Protein 9FSC (pdb70)

Nearest PDB structures (foldseek):
  1d7k-assembly1_A  TM=9.067E-01  e=2.544E-45  Homo sapiens
  2nva-assembly1_B  TM=9.370E-01  e=1.863E-43  Paramecium bursaria Chlorella virus 1
  2nv9-assembly1_B  TM=9.286E-01  e=7.641E-43  Paramecium bursaria Chlorella virus 1
  2nv9-assembly3_F  TM=9.371E-01  e=1.642E-42  Paramecium bursaria Chlorella virus 1
  2nv9-assembly4_H  TM=9.357E-01  e=2.956E-42  Paramecium bursaria Chlorella virus 1

Solvent-accessible surface area: 19031 Å² total; per-residue (Å²): 98,51,0,13,26,49,117,36,1,68,91,7,8,73,10,14,12,134,84,40,122,39,114,43,103,36,124,78,107,26,14,29,153,55,74,2,82,85,6,106,62,20,0,35,86,14,8,141,79,41,126,21,62,50,57,68,60,160,35,43,16,79,98,0,1,57,102,2,0,58,84,18,26,172,150,105,105,89,92,47,14,0,3,0,0,0,0,0,15,0,0,2,9,0,2,44,0,10,111,20,0,24,45,0,46,0,22,0,2,0,93,1,4,46,42,37,0,0,1,34,0,0,10,4,0,6,4,0,0,10,0,30,36,81,111,21,0,75,42,0,44,61,117,152,16,23,72,44,40,72,28,0,1,0,23,37,2,56,7,136,76,20,9,0,132,55,0,47,87,33,34,2,13,44,0,2,0,17,46,82,142,5,0,52,40,0,29,129,37,2,97,68,4,64,0,0,0,32,2,96,12,91,9,99,147,13,76,16,58,61,28,142,159,32,10,3,42,62,124,74,0,90,39,2,0,86,10,0,123,125,71,144,8,75,3,14,0,0,6,3,28,0,0,12,19,0,61,34,56,72,2,0,31,38,2,1,101,23,0,76,84,2,21,89,45,0,101,140,47,69,24,142,6,51,20,0,0,0,0,2,10,1,23,6,68,132,207,34,51,9,47,18,0,0,140,40,1,85,79,8,4,72,107,37,12,56,72,73,79,22,82,12,12,0,18,1,6,31,2,1,0,6,4,0,3,0,0,0,0,7,0,94,29,49,127,74,68,166,47,156,165,78,63,8,38,12,2,59,0,28,2,1,16,75,27,0,1,8,2,49,108,157,9,102,17,169,40,75,32,23,6,12,94,106,109,70,122,90,63,0,0,0,26,2,24,14,120,49,94,131,1,26,25,34,128,86,92,80,20,18,55,14,121,99,40,10,25,0,0,0,20,63,3,1,8,50,5,50,40,65,25,40,113,101,70,42,89,28,16,159,23,57,36,34,0,0,1,0,78,15,36,162

Foldseek 3Di:
DAQDDQVLLVLLLPALDVVVPHHHPDPAHFAAPDGSVQLLVLLQVLCVVQVAAADACNDDNVRSQLVVCVVPCPVDDSQFKEKAFAVQLLSRLLSVCCVLCVLAAEAAECLFFVDPSSLSNCLSRRHAHEAAFLVRVCVCVVVVSHPALQSYANEHQDYDLVRLQSCQVVRNAHYEHADLVSLLSCLPRRVNHAYAYEAAFPQPQALFHDSVPDHHYLVCLLVNLVSNLVSVHAHQYYEYDSYAQHLPLVRLLVVLVSRLVSCVSNVVSPHRHAEYEHEERAAQDDVRHNNNSSVSNVVSCCVRVVPPRHRYYYHYHLNSWQQRIKMKWFFADWDWDVPCVAIEIETEIAAFCQAQVVCVPPSVDQWDKAFSDDAFWHQYWYAHDDPDPVRTNDHRHTDHDDDGGTMIMTGRSGTPGNSPHDQPVNGDHDHYHRYHNYPRHD

Structure (mmCIF, N/CA/C/O backbone):
data_9FSC
#
_entry.id   9FSC
#
_cell.length_a   119.22
_cell.length_b   119.22
_cell.length_c   85.47
_cell.angle_alpha   90
_cell.angle_beta   90
_cell.angle_gamma   120
#
_symmetry.space_group_name_H-M   'P 31 2 1'
#
loop_
_entity.id
_entity.type
_entity.pdbx_description
1 polymer 'ornithine decarboxylase'
2 non-polymer 'PHOSPHATE ION'
3 water water
#
loop_
_atom_site.group_PDB
_atom_site.id
_atom_site.type_symbol
_atom_site.label_atom_id
_atom_site.label_alt_id
_atom_site.label_comp_id
_atom_site.label_asym_id
_atom_site.label_entity_id
_atom_site.label_seq_id
_atom_site.pdbx_PDB_ins_code
_atom_site.Cartn_x
_atom_site.Cartn_y
_atom_site.Cartn_z
_atom_site.occupancy
_atom_site.B_iso_or_equiv
_atom_site.auth_seq_id
_atom_site.auth_comp_id
_atom_site.auth_asym_id
_atom_site.auth_atom_id
_atom_site.pdbx_PDB_model_num
ATOM 1 N N . SER A 1 144 ? 2.538 -60.131 8.018 1 78.33 124 SER A N 1
ATOM 2 C CA . SER A 1 144 ? 2.24 -58.718 7.774 1 78.71 124 SER A CA 1
ATOM 3 C C . SER A 1 144 ? 3.477 -57.879 8.055 1 78.59 124 SER A C 1
ATOM 4 O O . SER A 1 144 ? 4.158 -58.111 9.052 1 78.64 124 SER A O 1
ATOM 7 N N . VAL A 1 145 ? 3.764 -56.9 7.187 1 78.46 125 VAL A N 1
ATOM 8 C CA . VAL A 1 145 ? 4.946 -56.061 7.349 1 78.97 125 VAL A CA 1
ATOM 9 C C . VAL A 1 145 ? 4.605 -54.55 7.287 1 78.29 125 VAL A C 1
ATOM 10 O O . VAL A 1 145 ? 3.715 -54.135 6.542 1 78.48 125 VAL A O 1
ATOM 14 N N . ALA A 1 146 ? 5.278 -53.736 8.118 1 77.47 126 ALA A N 1
ATOM 15 C CA . ALA A 1 146 ? 5.012 -52.296 8.164 1 77.27 126 ALA A CA 1
ATOM 16 C C . ALA A 1 146 ? 5.636 -51.524 7.012 1 76.98 126 ALA A C 1
ATOM 17 O O . ALA A 1 146 ? 5.161 -50.431 6.696 1 77.09 126 ALA A O 1
ATOM 19 N N . SER A 1 147 ? 6.704 -52.077 6.392 1 76.28 127 SER A N 1
ATOM 20 C CA . SER A 1 147 ? 7.384 -51.471 5.246 1 75.95 127 SER A CA 1
ATOM 21 C C . SER A 1 147 ? 8.21 -52.504 4.443 1 75.67 127 SER A C 1
ATOM 22 O O . SER A 1 147 ? 8.492 -53.602 4.926 1 75.84 127 SER A O 1
ATOM 25 N N . SER A 1 148 ? 8.563 -52.151 3.204 1 75.08 128 SER A N 1
ATOM 26 C CA . SER A 1 148 ? 9.379 -52.943 2.289 1 74.93 128 SER A CA 1
ATOM 27 C C . SER A 1 148 ? 10.498 -52.005 1.805 1 75.2 128 SER A C 1
ATOM 28 O O . SER A 1 148 ? 10.477 -51.523 0.668 1 75.35 128 SER A O 1
ATOM 31 N N . GLN A 1 149 ? 11.45 -51.708 2.708 1 74.91 129 GLN A N 1
ATOM 32 C CA . GLN A 1 149 ? 12.58 -50.808 2.478 1 74.68 129 GLN A CA 1
ATOM 33 C C . GLN A 1 149 ? 13.479 -51.213 1.302 1 74.61 129 GLN A C 1
ATOM 34 O O . GLN A 1 149 ? 14.008 -50.348 0.601 1 74.57 129 GLN A O 1
ATOM 40 N N . ASP A 1 150 ? 13.642 -52.519 1.08 1 74.39 130 ASP A N 1
ATOM 41 C CA . ASP A 1 150 ? 14.508 -53.005 0.006 1 74.5 130 ASP A CA 1
ATOM 42 C C . ASP A 1 150 ? 14.049 -52.575 -1.393 1 73.19 130 ASP A C 1
ATOM 43 O O . ASP A 1 150 ? 14.894 -52.223 -2.221 1 73.31 130 ASP A O 1
ATOM 48 N N . LEU A 1 151 ? 12.721 -52.559 -1.644 1 71.48 131 LEU A N 1
ATOM 49 C CA . LEU A 1 151 ? 12.17 -52.171 -2.952 1 70.4 131 LEU A CA 1
ATOM 50 C C . LEU A 1 151 ? 12.377 -50.703 -3.237 1 68.2 131 LEU A C 1
ATOM 51 O O . LEU A 1 151 ? 12.631 -50.331 -4.385 1 67.71 131 LEU A O 1
ATOM 56 N N . VAL A 1 152 ? 12.207 -49.868 -2.196 1 66.97 132 VAL A N 1
ATOM 57 C CA . VAL A 1 152 ? 12.373 -48.419 -2.259 1 66.15 132 VAL A CA 1
ATOM 58 C C . VAL A 1 152 ? 13.82 -48.104 -2.61 1 65.25 132 VAL A C 1
ATOM 59 O O . VAL A 1 152 ? 14.073 -47.288 -3.5 1 65.46 132 VAL A O 1
ATOM 63 N N . ASP A 1 153 ? 14.774 -48.79 -1.961 1 64.4 133 ASP A N 1
ATOM 64 C CA . ASP A 1 153 ? 16.197 -48.565 -2.259 1 64.33 133 ASP A CA 1
ATOM 65 C C . ASP A 1 153 ? 16.53 -48.896 -3.732 1 63.29 133 ASP A C 1
ATOM 66 O O . ASP A 1 153 ? 17.1 -48.052 -4.433 1 62.96 133 ASP A O 1
ATOM 71 N N . LEU A 1 154 ? 16.057 -50.055 -4.233 1 62.29 134 LEU A N 1
ATOM 72 C CA . LEU A 1 154 ? 16.263 -50.41 -5.635 1 61.82 134 LEU A CA 1
ATOM 73 C C . LEU A 1 154 ? 15.611 -49.441 -6.597 1 61.46 134 LEU A C 1
ATOM 74 O O . LEU A 1 154 ? 16.193 -49.159 -7.644 1 61.82 134 LEU A O 1
ATOM 79 N N . PHE A 1 155 ? 14.407 -48.93 -6.258 1 60.71 135 PHE A N 1
ATOM 80 C CA . PHE A 1 155 ? 13.679 -47.986 -7.113 1 60.52 135 PHE A CA 1
ATOM 81 C C . PHE A 1 155 ? 14.453 -46.691 -7.315 1 61.22 135 PHE A C 1
ATOM 82 O O . PHE A 1 155 ? 14.568 -46.208 -8.443 1 61.08 135 PHE A O 1
ATOM 90 N N . PHE A 1 156 ? 14.938 -46.099 -6.216 1 62.13 136 PHE A N 1
ATOM 91 C CA . PHE A 1 156 ? 15.67 -44.837 -6.306 1 63.51 136 PHE A CA 1
ATOM 92 C C . PHE A 1 156 ? 17.085 -44.997 -6.899 1 63.75 136 PHE A C 1
ATOM 93 O O . PHE A 1 156 ? 17.601 -44.051 -7.494 1 64 136 PHE A O 1
ATOM 101 N N . LEU A 1 157 ? 17.665 -46.2 -6.818 1 63.56 137 LEU A N 1
ATOM 102 C CA . LEU A 1 157 ? 18.979 -46.468 -7.408 1 64.1 137 LEU A CA 1
ATOM 103 C C . LEU A 1 157 ? 18.938 -46.554 -8.932 1 64.76 137 LEU A C 1
ATOM 104 O O . LEU A 1 157 ? 19.887 -46.143 -9.591 1 65.16 137 LEU A O 1
ATOM 109 N N . GLU A 1 158 ? 17.857 -47.11 -9.483 1 64.72 138 GLU A N 1
ATOM 110 C CA . GLU A 1 158 ? 17.692 -47.339 -10.914 1 65.33 138 GLU A CA 1
ATOM 111 C C . GLU A 1 158 ? 17.878 -46.091 -11.792 1 66.02 138 GLU A C 1
ATOM 112 O O . GLU A 1 158 ? 17.24 -45.074 -11.562 1 66.65 138 GLU A O 1
ATOM 118 N N . GLY A 1 159 ? 18.762 -46.173 -12.783 1 65.85 139 GLY A N 1
ATOM 119 C CA . GLY A 1 159 ? 19.044 -45.048 -13.675 1 65.94 139 GLY A CA 1
ATOM 120 C C . GLY A 1 159 ? 19.93 -43.957 -13.082 1 65.56 139 GLY A C 1
ATOM 121 O O . GLY A 1 159 ? 20.083 -42.888 -13.682 1 65.15 139 GLY A O 1
ATOM 122 N N . SER A 1 160 ? 20.509 -44.197 -11.893 1 65.54 140 SER A N 1
ATOM 123 C CA . SER A 1 160 ? 21.349 -43.191 -11.241 1 66.81 140 SER A CA 1
ATOM 124 C C . SER A 1 160 ? 22.844 -43.342 -11.582 1 68.43 140 SER A C 1
ATOM 125 O O . SER A 1 160 ? 23.276 -44.399 -12.058 1 68.42 140 SER A O 1
ATOM 128 N N . GLN A 1 161 ? 23.648 -42.3 -11.296 1 69.1 141 GLN A N 1
ATOM 129 C CA . GLN A 1 161 ? 25.079 -42.361 -11.538 1 69.57 141 GLN A CA 1
ATOM 130 C C . GLN A 1 161 ? 25.746 -43.484 -10.744 1 69.42 141 GLN A C 1
ATOM 131 O O . GLN A 1 161 ? 26.649 -44.131 -11.282 1 69.82 141 GLN A O 1
ATOM 137 N N . ALA A 1 162 ? 25.214 -43.822 -9.55 1 68.45 142 ALA A N 1
ATOM 138 C CA . ALA A 1 162 ? 25.746 -44.929 -8.763 1 68.73 142 ALA A CA 1
ATOM 139 C C . ALA A 1 162 ? 25.738 -46.268 -9.532 1 68.86 142 ALA A C 1
ATOM 140 O O . ALA A 1 162 ? 26.524 -47.151 -9.214 1 68.93 142 ALA A O 1
ATOM 142 N N . VAL A 1 163 ? 24.842 -46.418 -10.531 1 68.65 143 VAL A N 1
ATOM 143 C CA . VAL A 1 163 ? 24.785 -47.608 -11.388 1 68.47 143 VAL A CA 1
ATOM 144 C C . VAL A 1 163 ? 25.007 -47.239 -12.883 1 68.82 143 VAL A C 1
ATOM 145 O O . VAL A 1 163 ? 24.519 -47.926 -13.776 1 68.73 143 VAL A O 1
ATOM 149 N N . ASP A 1 164 ? 25.759 -46.155 -13.134 1 68.98 144 ASP A N 1
ATOM 150 C CA . ASP A 1 164 ? 26.126 -45.658 -14.453 1 69.81 144 ASP A CA 1
ATOM 151 C C . ASP A 1 164 ? 24.898 -45.409 -15.357 1 70.31 144 ASP A C 1
ATOM 152 O O . ASP A 1 164 ? 24.919 -45.735 -16.546 1 70.56 144 ASP A O 1
ATOM 157 N N . GLY A 1 165 ? 23.855 -44.812 -14.775 1 70.13 145 GLY A N 1
ATOM 158 C CA . GLY A 1 165 ? 22.592 -44.502 -15.441 1 70.1 145 GLY A CA 1
ATOM 159 C C . GLY A 1 165 ? 21.912 -45.715 -16.048 1 70.19 145 GLY A C 1
ATOM 160 O O . GLY A 1 165 ? 21.185 -45.598 -17.041 1 70.34 145 GLY A O 1
ATOM 161 N N . LEU A 1 166 ? 22.176 -46.902 -15.47 1 69.75 146 LEU A N 1
ATOM 162 C CA . LEU A 1 166 ? 21.674 -48.162 -15.973 1 69.7 146 LEU A CA 1
ATOM 163 C C . LEU A 1 166 ? 20.339 -48.5 -15.388 1 69.48 146 LEU A C 1
ATOM 164 O O . LEU A 1 166 ? 20.172 -48.451 -14.167 1 69.76 146 LEU A O 1
ATOM 169 N N . CYS A 1 167 ? 19.401 -48.908 -16.253 1 68.64 147 CYS A N 1
ATOM 170 C CA . CYS A 1 167 ? 18.079 -49.362 -15.83 1 67.95 147 CYS A CA 1
ATOM 171 C C . CYS A 1 167 ? 18.136 -50.873 -15.603 1 67.29 147 CYS A C 1
ATOM 172 O O . CYS A 1 167 ? 19.035 -51.547 -16.128 1 68.44 147 CYS A O 1
ATOM 175 N N . PHE A 1 168 ? 17.219 -51.415 -14.799 1 65.34 148 PHE A N 1
ATOM 176 C CA . PHE A 1 168 ? 17.24 -52.849 -14.477 1 63.9 148 PHE A CA 1
ATOM 177 C C . PHE A 1 168 ? 16.324 -53.703 -15.344 1 61.74 148 PHE A C 1
ATOM 178 O O . PHE A 1 168 ? 15.981 -54.822 -14.952 1 62.14 148 PHE A O 1
ATOM 186 N N . SER A 1 169 ? 16 -53.214 -16.54 1 59.71 149 SER A N 1
ATOM 187 C CA . SER A 1 169 ? 15.143 -53.879 -17.513 1 59.64 149 SER A CA 1
ATOM 188 C C . SER A 1 169 ? 15.286 -53.118 -18.862 1 59.05 149 SER A C 1
ATOM 189 O O . SER A 1 169 ? 15.829 -52.009 -18.872 1 59.13 149 SER A O 1
ATOM 192 N N . PRO A 1 170 ? 14.743 -53.636 -19.991 1 58.42 150 PRO A N 1
ATOM 193 C CA . PRO A 1 170 ? 14.821 -52.871 -21.259 1 58.22 150 PRO A CA 1
ATOM 194 C C . PRO A 1 170 ? 14.003 -51.577 -21.318 1 58.78 150 PRO A C 1
ATOM 195 O O . PRO A 1 170 ? 13.852 -51.019 -22.414 1 59.71 150 PRO A O 1
ATOM 199 N N . TYR A 1 171 ? 13.468 -51.091 -20.165 1 57.53 151 TYR A N 1
ATOM 200 C CA . TYR A 1 171 ? 12.627 -49.889 -20.119 1 56.22 151 TYR A CA 1
ATOM 201 C C . TYR A 1 171 ? 13.254 -48.734 -19.367 1 56.59 151 TYR A C 1
ATOM 202 O O . TYR A 1 171 ? 13.78 -48.926 -18.269 1 56.67 151 TYR A O 1
ATOM 211 N N . PRO A 1 172 ? 13.177 -47.514 -19.931 1 56.43 152 PRO A N 1
ATOM 212 C CA . PRO A 1 172 ? 13.667 -46.34 -19.187 1 57.3 152 PRO A CA 1
ATOM 213 C C . PRO A 1 172 ? 12.804 -46.088 -17.952 1 58.86 152 PRO A C 1
ATOM 214 O O . PRO A 1 172 ? 11.616 -46.417 -17.946 1 60.39 152 PRO A O 1
ATOM 218 N N . ILE A 1 173 ? 13.36 -45.447 -16.927 1 58.44 153 ILE A N 1
ATOM 219 C CA . ILE A 1 173 ? 12.613 -45.11 -15.721 1 58.6 153 ILE A CA 1
ATOM 220 C C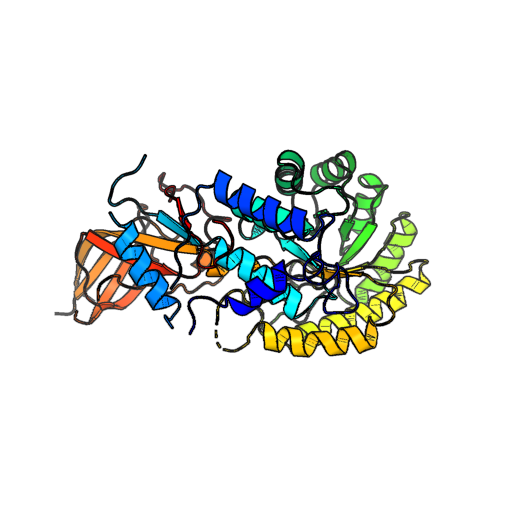 . ILE A 1 173 ? 11.411 -44.219 -16.07 1 58.95 153 ILE A C 1
ATOM 221 O O . ILE A 1 173 ? 11.458 -43.515 -17.089 1 60.18 153 ILE A O 1
ATOM 226 N N . TYR A 1 174 ? 10.327 -44.286 -15.282 1 57.8 154 TYR A N 1
ATOM 227 C CA . TYR A 1 174 ? 9.162 -43.441 -15.565 1 57.32 154 TYR A CA 1
ATOM 228 C C . TYR A 1 174 ? 9.52 -41.988 -15.259 1 60.2 154 TYR A C 1
ATOM 229 O O . TYR A 1 174 ? 10.133 -41.729 -14.22 1 60.58 154 TYR A O 1
ATOM 238 N N . GLY A 1 175 ? 9.113 -41.065 -16.139 1 62.03 155 GLY A N 1
ATOM 239 C CA . GLY A 1 175 ? 9.289 -39.627 -15.958 1 64.38 155 GLY A CA 1
ATOM 240 C C . GLY A 1 175 ? 10.4 -38.949 -16.737 1 67.48 155 GLY A C 1
ATOM 241 O O . GLY A 1 175 ? 11.401 -39.581 -17.071 1 68.22 155 GLY A O 1
ATOM 242 N N . TRP A 1 176 ? 10.257 -37.635 -16.997 1 68.97 156 TRP A N 1
ATOM 243 C CA . TRP A 1 176 ? 11.275 -36.843 -17.692 1 70.84 156 TRP A CA 1
ATOM 244 C C . TRP A 1 176 ? 12.507 -36.537 -16.815 1 70.94 156 TRP A C 1
ATOM 245 O O . TRP A 1 176 ? 13.55 -36.147 -17.337 1 71.39 156 TRP A O 1
ATOM 256 N N . ARG A 1 177 ? 12.376 -36.659 -15.494 1 70.32 157 ARG A N 1
ATOM 257 C CA . ARG A 1 177 ? 13.459 -36.361 -14.578 1 70.29 157 ARG A CA 1
ATOM 258 C C . ARG A 1 177 ? 14.52 -37.451 -14.562 1 71.1 157 ARG A C 1
ATOM 259 O O . ARG A 1 177 ? 14.196 -38.637 -14.696 1 71.76 157 ARG A O 1
ATOM 267 N N . THR A 1 178 ? 15.784 -37.062 -14.324 1 70.58 158 THR A N 1
ATOM 268 C CA . THR A 1 178 ? 16.846 -38.053 -14.159 1 70.34 158 THR A CA 1
ATOM 269 C C . THR A 1 178 ? 16.654 -38.664 -12.756 1 70.05 158 THR A C 1
ATOM 270 O O . THR A 1 178 ? 15.933 -38.093 -11.928 1 69.66 158 THR A O 1
ATOM 274 N N . ALA A 1 179 ? 17.335 -39.783 -12.465 1 70.01 159 ALA A N 1
ATOM 275 C CA . ALA A 1 179 ? 17.205 -40.424 -11.165 1 70.74 159 ALA A CA 1
ATOM 276 C C . ALA A 1 179 ? 17.56 -39.501 -10.006 1 71.76 159 ALA A C 1
ATOM 277 O O . ALA A 1 179 ? 16.937 -39.605 -8.945 1 72.51 159 ALA A O 1
ATOM 279 N N . GLU A 1 180 ? 18.524 -38.578 -10.216 1 71.37 160 GLU A N 1
ATOM 280 C CA . GLU A 1 180 ?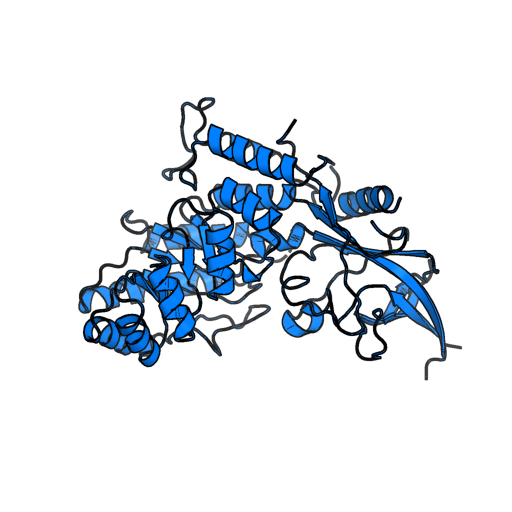 18.954 -37.62 -9.195 1 71.25 160 GLU A CA 1
ATOM 281 C C . GLU A 1 180 ? 17.886 -36.543 -9.006 1 70.62 160 GLU A C 1
ATOM 282 O O . GLU A 1 180 ? 17.536 -36.21 -7.875 1 70.31 160 GLU A O 1
ATOM 288 N N . GLU A 1 181 ? 17.358 -36.023 -10.12 1 70.47 161 GLU A N 1
ATOM 289 C CA . GLU A 1 181 ? 16.309 -35.007 -10.123 1 71.21 161 GLU A CA 1
ATOM 290 C C . GLU A 1 181 ? 15.009 -35.522 -9.477 1 71.6 161 GLU A C 1
ATOM 291 O O . GLU A 1 181 ? 14.291 -34.751 -8.845 1 71.63 161 GLU A O 1
ATOM 297 N N . ARG A 1 182 ? 14.704 -36.812 -9.679 1 71.42 162 ARG A N 1
ATOM 298 C CA . ARG A 1 182 ? 13.5 -37.469 -9.179 1 71.97 162 ARG A CA 1
ATOM 299 C C . ARG A 1 182 ? 13.58 -37.662 -7.669 1 72.18 162 ARG A C 1
ATOM 300 O O . ARG A 1 182 ? 12.595 -37.433 -6.967 1 71.93 162 ARG A O 1
ATOM 308 N N . ARG A 1 183 ? 14.744 -38.077 -7.171 1 72.28 163 ARG A N 1
ATOM 309 C CA . ARG A 1 183 ? 14.918 -38.265 -5.731 1 72.7 163 ARG A CA 1
ATOM 310 C C . ARG A 1 183 ? 14.847 -36.927 -5.005 1 72.12 163 ARG A C 1
ATOM 311 O O . ARG A 1 183 ? 14.336 -36.865 -3.885 1 72.53 163 ARG A O 1
ATOM 319 N N . ALA A 1 184 ? 15.356 -35.855 -5.636 1 70.91 164 ALA A N 1
ATOM 320 C CA . ALA A 1 184 ? 15.344 -34.533 -5.023 1 70.38 164 ALA A CA 1
ATOM 321 C C . ALA A 1 184 ? 13.933 -33.967 -4.994 1 69.33 164 ALA A C 1
ATOM 322 O O . ALA A 1 184 ? 13.518 -33.467 -3.953 1 69.11 164 ALA A O 1
ATOM 324 N N . ALA A 1 185 ? 13.18 -34.1 -6.116 1 68.46 165 ALA A N 1
ATOM 325 C CA . ALA A 1 185 ? 11.794 -33.636 -6.25 1 67.72 165 ALA A CA 1
ATOM 326 C C . ALA A 1 185 ? 10.869 -34.298 -5.232 1 67.7 165 ALA A C 1
ATOM 327 O O . ALA A 1 185 ? 9.955 -33.65 -4.744 1 67.68 165 ALA A O 1
ATOM 329 N N . VAL A 1 186 ? 11.135 -35.553 -4.87 1 67.91 166 VAL A N 1
ATOM 330 C CA . VAL A 1 186 ? 10.35 -36.271 -3.874 1 69.16 166 VAL A CA 1
ATOM 331 C C . VAL A 1 186 ? 10.649 -35.712 -2.49 1 70.88 166 VAL A C 1
ATOM 332 O O . VAL A 1 186 ? 9.731 -35.426 -1.725 1 70.91 166 VAL A O 1
ATOM 336 N N . CYS A 1 187 ? 11.934 -35.511 -2.186 1 72.17 167 CYS A N 1
ATOM 337 C CA . CYS A 1 187 ? 12.358 -34.949 -0.907 1 73.38 167 CYS A CA 1
ATOM 338 C C . CYS A 1 187 ? 11.851 -33.524 -0.699 1 72.26 167 CYS A C 1
ATOM 339 O O . CYS A 1 187 ? 11.547 -33.146 0.426 1 71.93 167 CYS A O 1
ATOM 342 N N . GLU A 1 188 ? 11.726 -32.756 -1.783 1 71.88 168 GLU A N 1
ATOM 343 C CA . GLU A 1 188 ? 11.217 -31.399 -1.742 1 72.79 168 GLU A CA 1
ATOM 344 C C . GLU A 1 188 ? 9.746 -31.416 -1.312 1 73.47 168 GLU A C 1
ATOM 345 O O . GLU A 1 188 ? 9.352 -30.611 -0.458 1 73.86 168 GLU A O 1
ATOM 351 N N . VAL A 1 189 ? 8.941 -32.358 -1.871 1 73.02 169 VAL A N 1
ATOM 352 C CA . VAL A 1 189 ? 7.524 -32.505 -1.516 1 72.8 169 VAL A CA 1
ATOM 353 C C . VAL A 1 189 ? 7.419 -32.863 -0.027 1 72.47 169 VAL A C 1
ATOM 354 O O . VAL A 1 189 ? 6.623 -32.265 0.697 1 72.35 169 VAL A O 1
ATOM 358 N N . PHE A 1 190 ? 8.278 -33.781 0.437 1 72.12 170 PHE A N 1
ATOM 359 C CA . PHE A 1 190 ? 8.337 -34.206 1.838 1 72.75 170 PHE A CA 1
ATOM 360 C C . PHE A 1 190 ? 8.621 -33.022 2.788 1 73.76 170 PHE A C 1
ATOM 361 O O . PHE A 1 190 ? 8.162 -33.018 3.933 1 74.21 170 PHE A O 1
ATOM 369 N N . LYS A 1 191 ? 9.4 -32.037 2.309 1 73.56 171 LYS A N 1
ATOM 370 C CA . LYS A 1 191 ? 9.775 -30.843 3.058 1 73.82 171 LYS A CA 1
ATOM 371 C C . LYS A 1 191 ? 8.577 -29.889 3.125 1 72.63 171 LYS A C 1
ATOM 372 O O . LYS A 1 191 ? 8.218 -29.422 4.211 1 72.7 171 LYS A O 1
ATOM 378 N N . THR A 1 192 ? 7.934 -29.657 1.974 1 71.2 172 THR A N 1
ATOM 379 C CA . THR A 1 192 ? 6.765 -28.793 1.842 1 70.46 172 THR A CA 1
ATOM 380 C C . THR A 1 192 ? 5.64 -29.189 2.813 1 69.77 172 THR A C 1
ATOM 381 O O . THR A 1 192 ? 5.007 -28.327 3.419 1 70.21 172 THR A O 1
ATOM 385 N N . TYR A 1 193 ? 5.416 -30.487 2.969 1 68.53 173 TYR A N 1
ATOM 386 C CA . TYR A 1 193 ? 4.369 -31.003 3.833 1 68.37 173 TYR A CA 1
ATOM 387 C C . TYR A 1 193 ? 4.872 -31.444 5.192 1 70.19 173 TYR A C 1
ATOM 388 O O . TYR A 1 193 ? 4.17 -32.183 5.872 1 70.4 173 TYR A O 1
ATOM 397 N N . ASN A 1 194 ? 6.077 -31.017 5.603 1 71.84 174 ASN A N 1
ATOM 398 C CA . ASN A 1 194 ? 6.698 -31.361 6.893 1 74.04 174 ASN A CA 1
ATOM 399 C C . ASN A 1 194 ? 6.498 -32.83 7.285 1 75.28 174 ASN A C 1
ATOM 400 O O . ASN A 1 194 ? 5.844 -33.124 8.29 1 75.87 174 ASN A O 1
ATOM 405 N N . VAL A 1 195 ? 6.974 -33.742 6.433 1 75.41 175 VAL A N 1
ATOM 406 C CA . VAL A 1 195 ? 6.797 -35.167 6.664 1 76.1 175 VAL A CA 1
ATOM 407 C C . VAL A 1 195 ? 7.833 -35.68 7.639 1 76.93 175 VAL A C 1
ATOM 408 O O . VAL A 1 195 ? 9.027 -35.632 7.343 1 77.39 175 VAL A O 1
ATOM 412 N N . VAL A 1 196 ? 7.395 -36.163 8.803 1 77.11 176 VAL A N 1
ATOM 413 C CA . VAL A 1 196 ? 8.329 -36.719 9.785 1 77.69 176 VAL A CA 1
ATOM 414 C C . VAL A 1 196 ? 8.518 -38.198 9.493 1 77.71 176 VAL A C 1
ATOM 415 O O . VAL A 1 196 ? 7.543 -38.948 9.441 1 77.81 176 VAL A O 1
ATOM 419 N N . THR A 1 197 ? 9.778 -38.6 9.252 1 77.32 177 THR A N 1
ATOM 420 C CA . THR A 1 197 ? 10.127 -39.984 8.968 1 77.23 177 THR A CA 1
ATOM 421 C C . THR A 1 197 ? 9.961 -40.823 10.223 1 77.13 177 THR A C 1
ATOM 422 O O . THR A 1 197 ? 10.554 -40.535 11.254 1 77.3 177 THR A O 1
ATOM 426 N N . ARG A 1 198 ? 9.095 -41.82 10.152 1 76.73 178 ARG A N 1
ATOM 427 C CA . ARG A 1 198 ? 8.835 -42.708 11.265 1 76.75 178 ARG A CA 1
ATOM 428 C C . ARG A 1 198 ? 8.977 -44.125 10.745 1 76.92 178 ARG A C 1
ATOM 429 O O . ARG A 1 198 ? 8.129 -44.582 9.981 1 77.26 178 ARG A O 1
ATOM 437 N N . LEU A 1 199 ? 10.068 -44.803 11.106 1 76.51 179 LEU A N 1
ATOM 438 C CA . LEU A 1 199 ? 10.316 -46.161 10.632 1 76.86 179 LEU A CA 1
ATOM 439 C C . LEU A 1 199 ? 9.913 -47.198 11.688 1 76.97 179 LEU A C 1
ATOM 440 O O . LEU A 1 199 ? 9.874 -46.881 12.877 1 77.3 179 LEU A O 1
ATOM 445 N N . PRO A 1 200 ? 9.633 -48.45 11.277 1 76.42 180 PRO A N 1
ATOM 446 C CA . PRO A 1 200 ? 9.269 -49.488 12.26 1 76.44 180 PRO A CA 1
ATOM 447 C C . PRO A 1 200 ? 10.432 -49.901 13.171 1 76.95 180 PRO A C 1
ATOM 448 O O . PRO A 1 200 ? 10.412 -50.975 13.788 1 77.09 180 PRO A O 1
ATOM 452 N N . ILE A 1 229 ? 10.428 -57.638 12.907 1 77.41 209 ILE A N 1
ATOM 453 C CA . ILE A 1 229 ? 9.794 -56.582 12.107 1 77.9 209 ILE A CA 1
ATOM 454 C C . ILE A 1 229 ? 8.278 -56.444 12.393 1 77.9 209 ILE A C 1
ATOM 455 O O . ILE A 1 229 ? 7.514 -57.421 12.349 1 78.52 209 ILE A O 1
ATOM 460 N N . GLU A 1 230 ? 7.867 -55.204 12.677 1 76.84 210 GLU A N 1
ATOM 461 C CA . GLU A 1 230 ? 6.508 -54.788 13.018 1 76.23 210 GLU A CA 1
ATOM 462 C C . GLU A 1 230 ? 5.463 -55.06 11.946 1 75.45 210 GLU A C 1
ATOM 463 O O . GLU A 1 230 ? 5.703 -54.793 10.77 1 75.65 210 GLU A O 1
ATOM 469 N N . THR A 1 231 ? 4.282 -55.535 12.356 1 74.45 211 THR A N 1
ATOM 470 C CA . THR A 1 231 ? 3.177 -55.709 11.417 1 74.07 211 THR A CA 1
ATOM 471 C C . THR A 1 231 ? 2.622 -54.304 11.076 1 73.49 211 THR A C 1
ATOM 472 O O . THR A 1 231 ? 2.972 -53.32 11.749 1 73.76 211 THR A O 1
ATOM 476 N N . ARG A 1 232 ? 1.779 -54.198 10.032 1 72.52 212 ARG A N 1
ATOM 477 C CA . ARG A 1 232 ? 1.205 -52.894 9.679 1 71.86 212 ARG A CA 1
ATOM 478 C C . ARG A 1 232 ? 0.263 -52.414 10.806 1 71.32 212 ARG A C 1
ATOM 479 O O . ARG A 1 232 ? 0.337 -51.254 11.193 1 71.1 212 ARG A O 1
ATOM 487 N N . GLU A 1 233 ? -0.556 -53.324 11.383 1 70.97 213 GLU A N 1
ATOM 488 C CA . GLU A 1 233 ? -1.456 -52.971 12.489 1 71.06 213 GLU A CA 1
ATOM 489 C C . GLU A 1 233 ? -0.667 -52.416 13.687 1 71.11 213 GLU A C 1
ATOM 490 O O . GLU A 1 233 ? -1.042 -51.388 14.235 1 71.21 213 GLU A O 1
ATOM 496 N N . GLN A 1 234 ? 0.45 -53.067 14.049 1 70.86 214 GLN A N 1
ATOM 497 C CA . GLN A 1 234 ? 1.31 -52.656 15.164 1 70.64 214 GLN A CA 1
ATOM 498 C C . GLN A 1 234 ? 1.955 -51.321 14.92 1 69.09 214 GLN A C 1
ATOM 499 O O . GLN A 1 234 ? 2.074 -50.526 15.846 1 69.45 214 GLN A O 1
ATOM 505 N N . TYR A 1 235 ? 2.355 -51.061 13.676 1 67.5 215 TYR A N 1
ATOM 506 C CA . TYR A 1 235 ? 2.929 -49.778 13.286 1 66.55 215 TYR A CA 1
ATOM 507 C C . TYR A 1 235 ? 1.875 -48.67 13.462 1 66.31 215 TYR A C 1
ATOM 508 O O . TYR A 1 235 ? 2.193 -47.579 13.943 1 67.07 215 TYR A O 1
ATOM 517 N N . TRP A 1 236 ? 0.626 -48.953 13.082 1 65.02 216 TRP A N 1
ATOM 518 C CA . TRP A 1 236 ? -0.446 -47.982 13.204 1 64.24 216 TRP A CA 1
ATOM 519 C C . TRP A 1 236 ? -0.829 -47.753 14.673 1 66.02 216 TRP A C 1
ATOM 520 O O . TRP A 1 236 ? -0.944 -46.606 15.083 1 66.6 216 TRP A O 1
ATOM 531 N N . ARG A 1 237 ? -0.996 -48.818 15.469 1 66.73 217 ARG A N 1
ATOM 532 C CA . ARG A 1 237 ? -1.366 -48.687 16.878 1 68.1 217 ARG A CA 1
ATOM 533 C C . ARG A 1 237 ? -0.355 -47.86 17.669 1 70.8 217 ARG A C 1
ATOM 534 O O . ARG A 1 237 ? -0.731 -47.091 18.549 1 71.51 217 ARG A O 1
ATOM 542 N N . ARG A 1 238 ? 0.924 -48.013 17.341 1 72.06 218 ARG A N 1
ATOM 543 C CA . ARG A 1 238 ? 2.018 -47.328 17.996 1 73.48 218 ARG A CA 1
ATOM 544 C C . ARG A 1 238 ? 2.05 -45.859 17.586 1 74.94 218 ARG A C 1
ATOM 545 O O . ARG A 1 238 ? 2.213 -44.988 18.443 1 75.67 218 ARG A O 1
ATOM 553 N N . LEU A 1 239 ? 1.884 -45.57 16.291 1 75.05 219 LEU A N 1
ATOM 554 C CA . LEU A 1 239 ? 1.894 -44.18 15.816 1 75.33 219 LEU A CA 1
ATOM 555 C C . LEU A 1 239 ? 0.651 -43.409 16.288 1 75.57 219 LEU A C 1
ATOM 556 O O . LEU A 1 239 ? 0.719 -42.194 16.474 1 75.51 219 LEU A O 1
ATOM 561 N N . SER A 1 240 ? -0.483 -44.113 16.474 1 75.53 220 SER A N 1
ATOM 562 C CA . SER A 1 240 ? -1.727 -43.5 16.921 1 76.02 220 SER A CA 1
ATOM 563 C C . SER A 1 240 ? -1.58 -43.027 18.357 1 77.4 220 SER A C 1
ATOM 564 O O . SER A 1 240 ? -1.916 -41.884 18.65 1 77.37 220 SER A O 1
ATOM 567 N N . ASN A 1 241 ? -1.009 -43.868 19.238 1 78.41 221 ASN A N 1
ATOM 568 C CA . ASN A 1 241 ? -0.771 -43.491 20.636 1 79.7 221 ASN A CA 1
ATOM 569 C C . ASN A 1 241 ? 0.142 -42.258 20.745 1 80.28 221 ASN A C 1
ATOM 570 O O . ASN A 1 241 ? -0.036 -41.417 21.623 1 80.52 221 ASN A O 1
ATOM 575 N N . LEU A 1 242 ? 1.087 -42.137 19.827 1 80.23 222 LEU A N 1
ATOM 576 C CA . LEU A 1 242 ? 2.009 -41.026 19.785 1 80.66 222 LEU A CA 1
ATOM 577 C C . LEU A 1 242 ? 1.306 -39.739 19.326 1 81.36 222 LEU A C 1
ATOM 578 O O . LEU A 1 242 ? 1.526 -38.667 19.891 1 81.6 222 LEU A O 1
ATOM 583 N N . TYR A 1 243 ? 0.442 -39.849 18.312 1 81.61 223 TYR A N 1
ATOM 584 C CA . TYR A 1 243 ? -0.238 -38.692 17.739 1 81.91 223 TYR A CA 1
ATOM 585 C C . TYR A 1 243 ? -1.48 -38.212 18.491 1 83.2 223 TYR A C 1
ATOM 586 O O . TYR A 1 243 ? -1.944 -37.105 18.207 1 83.26 223 TYR A O 1
ATOM 595 N N . THR A 1 244 ? -2.007 -39.005 19.447 1 83.99 224 THR A N 1
ATOM 596 C CA . THR A 1 244 ? -3.171 -38.567 20.216 1 85.34 224 THR A CA 1
ATOM 597 C C . THR A 1 244 ? -2.854 -37.326 21.069 1 87.19 224 THR A C 1
ATOM 598 O O . THR A 1 244 ? -3.757 -36.521 21.328 1 87.79 224 THR A O 1
ATOM 602 N N . GLN A 1 245 ? -1.576 -37.139 21.469 1 87.84 225 GLN A N 1
ATOM 603 C CA . GLN A 1 245 ? -1.167 -35.962 22.236 1 88.77 225 GLN A CA 1
ATOM 604 C C . GLN A 1 245 ? 0.098 -35.345 21.646 1 89.58 225 GLN A C 1
ATOM 605 O O . GLN A 1 245 ? 0.033 -34.65 20.63 1 89.97 225 GLN A O 1
ATOM 611 N N . ALA A 1 272 ? -4.199 -26.003 14.466 1 86.49 252 ALA A N 1
ATOM 612 C CA . ALA A 1 272 ? -5.381 -25.326 15.004 1 87 252 ALA A CA 1
ATOM 613 C C . ALA A 1 272 ? -6.505 -26.35 15.171 1 86.8 252 ALA A C 1
ATOM 614 O O . ALA A 1 272 ? -7.386 -26.452 14.312 1 87.12 252 ALA A O 1
ATOM 616 N N . TYR A 1 273 ? -6.466 -27.119 16.27 1 85.81 253 TYR A N 1
ATOM 617 C CA . TYR A 1 273 ? -7.44 -28.182 16.493 1 85.04 253 TYR A CA 1
ATOM 618 C C . TYR A 1 273 ? -7.652 -28.501 17.972 1 83.37 253 TYR A C 1
ATOM 619 O O . TYR A 1 273 ? -6.828 -28.143 18.808 1 83.48 253 TYR A O 1
ATOM 628 N N . GLU A 1 274 ? -8.728 -29.23 18.284 1 81.72 254 GLU A N 1
ATOM 629 C CA . GLU A 1 274 ? -9.023 -29.69 19.636 1 80.86 254 GLU A CA 1
ATOM 630 C C . GLU A 1 274 ? -8.347 -31.036 19.877 1 79.49 254 GLU A C 1
ATOM 631 O O . GLU A 1 274 ? -8.221 -31.838 18.958 1 79.65 254 GLU A O 1
ATOM 637 N N . PRO A 1 275 ? -7.936 -31.322 21.12 1 78.04 255 PRO A N 1
ATOM 638 C CA . PRO A 1 275 ? -7.283 -32.611 21.405 1 76.79 255 PRO A CA 1
ATOM 639 C C . PRO A 1 275 ? -8.08 -33.851 21.007 1 75.3 255 PRO A C 1
ATOM 640 O O . PRO A 1 275 ? -7.484 -34.851 20.598 1 75.64 255 PRO A O 1
ATOM 644 N N . GLU A 1 276 ? -9.414 -33.792 21.126 1 73.48 256 GLU A N 1
ATOM 645 C CA . GLU A 1 276 ? -10.294 -34.923 20.801 1 72.33 256 GLU A CA 1
ATOM 646 C C . GLU A 1 276 ? -10.813 -34.912 19.367 1 70.63 256 GLU A C 1
ATOM 647 O O . GLU A 1 276 ? -11.643 -35.748 19.035 1 70.6 256 GLU A O 1
ATOM 653 N N . ASP A 1 277 ? -10.38 -33.968 18.535 1 69.36 257 ASP A N 1
ATOM 654 C CA . ASP A 1 277 ? -10.834 -33.883 17.153 1 69.3 257 ASP A CA 1
ATOM 655 C C . ASP A 1 277 ? -10.442 -35.132 16.35 1 69.04 257 ASP A C 1
ATOM 656 O O . ASP A 1 277 ? -9.39 -35.723 16.626 1 69.81 257 ASP A O 1
ATOM 661 N N . PRO A 1 278 ? -11.23 -35.537 15.326 1 67.31 258 PRO A N 1
ATOM 662 C CA . PRO A 1 278 ? -10.792 -36.667 14.487 1 65.56 258 PRO A CA 1
ATOM 663 C C . PRO A 1 278 ? -9.611 -36.25 13.593 1 63.4 258 PRO A C 1
ATOM 664 O O . PRO A 1 278 ? -9.406 -35.054 13.366 1 62.99 258 PRO A O 1
ATOM 668 N N . PHE A 1 279 ? -8.845 -37.219 13.075 1 62.11 259 PHE A N 1
ATOM 669 C CA . PHE A 1 279 ? -7.702 -36.89 12.212 1 61.53 259 PHE A CA 1
ATOM 670 C C . PHE A 1 279 ? -7.229 -38.07 11.362 1 60.32 259 PHE A C 1
ATOM 671 O O . PHE A 1 279 ? -7.581 -39.212 11.619 1 60.45 259 PHE A O 1
ATOM 679 N N . TYR A 1 280 ? -6.432 -37.779 10.351 1 59.16 260 TYR A N 1
ATOM 680 C CA . TYR A 1 280 ? -5.857 -38.779 9.475 1 58.56 260 TYR A CA 1
ATOM 681 C C . TYR A 1 280 ? -4.334 -38.783 9.615 1 58.98 260 TYR A C 1
ATOM 682 O O . TYR A 1 280 ? -3.708 -37.722 9.522 1 58.8 260 TYR A O 1
ATOM 691 N N . ILE A 1 281 ? -3.73 -39.965 9.789 1 59.05 261 ILE A N 1
ATOM 692 C CA . ILE A 1 281 ? -2.267 -40.062 9.754 1 59.16 261 ILE A CA 1
ATOM 693 C C . ILE A 1 281 ? -1.973 -40.476 8.322 1 59.27 261 ILE A C 1
ATOM 694 O O . ILE A 1 281 ? -2.431 -41.536 7.909 1 59.45 261 ILE A O 1
ATOM 699 N N . ILE A 1 282 ? -1.338 -39.611 7.531 1 59.16 262 ILE A N 1
ATOM 700 C CA . ILE A 1 282 ? -1.057 -39.932 6.127 1 59.47 262 ILE A CA 1
ATOM 701 C C . ILE A 1 282 ? 0.385 -40.34 5.932 1 59.53 262 ILE A C 1
ATOM 702 O O . ILE A 1 282 ? 1.3 -39.507 6.044 1 59.63 262 ILE A O 1
ATOM 707 N N . ASP A 1 283 ? 0.587 -41.622 5.641 1 59 263 ASP A N 1
ATOM 708 C CA . ASP A 1 283 ? 1.902 -42.185 5.361 1 58.84 263 ASP A CA 1
ATOM 709 C C . ASP A 1 283 ? 2.249 -42.006 3.887 1 59.42 263 ASP A C 1
ATOM 710 O O . ASP A 1 283 ? 1.935 -42.883 3.086 1 59.97 263 ASP A O 1
ATOM 715 N N . LEU A 1 284 ? 2.902 -40.889 3.531 1 59.44 264 LEU A N 1
ATOM 716 C CA . LEU A 1 284 ? 3.362 -40.634 2.163 1 60.44 264 LEU A CA 1
ATOM 717 C C . LEU A 1 284 ? 4.492 -41.601 1.71 1 61.06 264 LEU A C 1
ATOM 718 O O . LEU A 1 284 ? 4.835 -41.629 0.526 1 60.85 264 LEU A O 1
ATOM 723 N N . GLY A 1 285 ? 5.08 -42.334 2.659 1 61.22 265 GLY A N 1
ATOM 724 C CA . GLY A 1 285 ? 6.092 -43.337 2.383 1 61.72 265 GLY A CA 1
ATOM 725 C C . GLY A 1 285 ? 5.457 -44.538 1.715 1 61.67 265 GLY A C 1
ATOM 726 O O . GLY A 1 285 ? 6.047 -45.125 0.804 1 62.39 265 GLY A O 1
ATOM 727 N N . ARG A 1 286 ? 4.226 -44.889 2.127 1 60.46 266 ARG A N 1
ATOM 728 C CA . ARG A 1 286 ? 3.487 -45.992 1.519 1 59.67 266 ARG A CA 1
ATOM 729 C C . ARG A 1 286 ? 3.132 -45.667 0.061 1 59.05 266 ARG A C 1
ATOM 730 O O . ARG A 1 286 ? 3.124 -46.571 -0.769 1 59.63 266 ARG A O 1
ATOM 738 N N . VAL A 1 287 ? 2.939 -44.373 -0.283 1 57.72 267 VAL A N 1
ATOM 739 C CA . VAL A 1 287 ? 2.673 -43.99 -1.668 1 56.75 267 VAL A CA 1
ATOM 740 C C . VAL A 1 287 ? 3.914 -44.319 -2.511 1 56.28 267 VAL A C 1
ATOM 741 O O . VAL A 1 287 ? 3.823 -45.16 -3.403 1 55.65 267 VAL A O 1
ATOM 745 N N . VAL A 1 288 ? 5.093 -43.774 -2.103 1 56.13 268 VAL A N 1
ATOM 746 C CA . VAL A 1 288 ? 6.417 -43.985 -2.698 1 55.63 268 VAL A CA 1
ATOM 747 C C . VAL A 1 288 ? 6.689 -45.48 -2.866 1 54.65 268 VAL A C 1
ATOM 748 O O . VAL A 1 288 ? 6.991 -45.925 -3.97 1 54.65 268 VAL A O 1
ATOM 752 N N . GLU A 1 289 ? 6.484 -46.257 -1.803 1 53.74 269 GLU A N 1
ATOM 753 C CA . GLU A 1 289 ? 6.643 -47.694 -1.822 1 53.75 269 GLU A CA 1
ATOM 754 C C . GLU A 1 289 ? 5.739 -48.382 -2.858 1 55.4 269 GLU A C 1
ATOM 755 O O . GLU A 1 289 ? 6.185 -49.345 -3.484 1 56.84 269 GLU A O 1
ATOM 761 N N . GLN A 1 290 ? 4.486 -47.942 -3.02 1 55.11 270 GLN A N 1
ATOM 762 C CA . GLN A 1 290 ? 3.594 -48.549 -4.015 1 55.63 270 GLN A CA 1
ATOM 763 C C . GLN A 1 290 ? 4.123 -48.274 -5.426 1 55.85 270 GLN A C 1
ATOM 764 O O . GLN A 1 290 ? 3.989 -49.133 -6.286 1 56.05 270 GLN A O 1
ATOM 770 N N . MET A 1 291 ? 4.744 -47.104 -5.655 1 55.71 271 MET A N 1
ATOM 771 C CA . MET A 1 291 ? 5.336 -46.769 -6.948 1 56.78 271 MET A CA 1
ATOM 772 C C . MET A 1 291 ? 6.571 -47.657 -7.202 1 57.92 271 MET A C 1
ATOM 773 O O . MET A 1 291 ? 6.749 -48.167 -8.305 1 57.93 271 MET A O 1
ATOM 778 N N . ALA A 1 292 ? 7.373 -47.901 -6.15 1 58.34 272 ALA A N 1
ATOM 779 C CA . ALA A 1 292 ? 8.54 -48.785 -6.205 1 58.73 272 ALA A CA 1
ATOM 780 C C . ALA A 1 292 ? 8.062 -50.2 -6.516 1 58.93 272 ALA A C 1
ATOM 781 O O . ALA A 1 292 ? 8.624 -50.847 -7.39 1 59.19 272 ALA A O 1
ATOM 783 N N . ARG A 1 293 ? 6.978 -50.647 -5.872 1 58.58 273 ARG A N 1
ATOM 784 C CA . ARG A 1 293 ? 6.405 -51.975 -6.104 1 58.84 273 ARG A CA 1
ATOM 785 C C . ARG A 1 293 ? 5.866 -52.105 -7.532 1 58.28 273 ARG A C 1
ATOM 786 O O . ARG A 1 293 ? 6.053 -53.147 -8.164 1 58.35 273 ARG A O 1
ATOM 794 N N . TRP A 1 294 ? 5.239 -51.042 -8.051 1 57.5 274 TRP A N 1
ATOM 795 C CA . TRP A 1 294 ? 4.754 -51.058 -9.427 1 57.69 274 TRP A CA 1
ATOM 796 C C . TRP A 1 294 ? 5.932 -51.201 -10.425 1 58.21 274 TRP A C 1
ATOM 797 O O . TRP A 1 294 ? 5.846 -52.013 -11.334 1 58.08 274 TRP A O 1
ATOM 808 N N . ARG A 1 295 ? 6.996 -50.387 -10.278 1 58.37 275 ARG A N 1
ATOM 809 C CA . ARG A 1 295 ? 8.155 -50.428 -11.169 1 58.42 275 ARG A CA 1
ATOM 810 C C . ARG A 1 295 ? 8.806 -51.823 -11.212 1 58.27 275 ARG A C 1
ATOM 811 O O . ARG A 1 295 ? 9.044 -52.35 -12.296 1 58.05 275 ARG A O 1
ATOM 819 N N . HIS A 1 296 ? 8.987 -52.448 -10.046 1 58.36 276 HIS A N 1
ATOM 820 C CA . HIS A 1 296 ? 9.567 -53.785 -9.892 1 59.24 276 HIS A CA 1
ATOM 821 C C . HIS A 1 296 ? 8.769 -54.869 -10.586 1 60.05 276 HIS A C 1
ATOM 822 O O . HIS A 1 296 ? 9.338 -55.837 -11.082 1 60.37 276 HIS A O 1
ATOM 829 N N . GLU A 1 297 ? 7.444 -54.732 -10.599 1 60.32 277 GLU A N 1
ATOM 830 C CA . GLU A 1 297 ? 6.562 -55.726 -11.201 1 60.13 277 GLU A CA 1
ATOM 831 C C . GLU A 1 297 ? 6.257 -55.492 -12.662 1 59.81 277 GLU A C 1
ATOM 832 O O . GLU A 1 297 ? 6.177 -56.459 -13.411 1 60.18 277 GLU A O 1
ATOM 838 N N . LEU A 1 298 ? 5.999 -54.243 -13.06 1 59.06 278 LEU A N 1
ATOM 839 C CA . LEU A 1 298 ? 5.615 -53.935 -14.433 1 59.2 278 LEU A CA 1
ATOM 840 C C . LEU A 1 298 ? 6.348 -52.712 -14.979 1 59.62 278 LEU A C 1
ATOM 841 O O . LEU A 1 298 ? 5.744 -51.64 -15.123 1 60.37 278 LEU A O 1
ATOM 846 N N . PRO A 1 299 ? 7.649 -52.847 -15.332 1 58.93 279 PRO A N 1
ATOM 847 C CA . PRO A 1 299 ? 8.374 -51.687 -15.891 1 57.75 279 PRO A CA 1
ATOM 848 C C . PRO A 1 299 ? 7.956 -51.325 -17.315 1 56.62 279 PRO A C 1
ATOM 849 O O . PRO A 1 299 ? 8.151 -50.199 -17.758 1 56.69 279 PRO A O 1
ATOM 853 N N . MET A 1 300 ? 7.339 -52.264 -18.019 1 56.23 280 MET A N 1
ATOM 854 C CA . MET A 1 300 ? 6.783 -52.018 -19.343 1 56.36 280 MET A CA 1
ATOM 855 C C . MET A 1 300 ? 5.511 -51.141 -19.272 1 56.81 280 MET A C 1
ATOM 856 O O . MET A 1 300 ? 5.148 -50.546 -20.279 1 57.07 280 MET A O 1
ATOM 861 N N . VAL A 1 301 ? 4.853 -51.045 -18.088 1 56.79 281 VAL A N 1
ATOM 862 C CA . VAL A 1 301 ? 3.607 -50.285 -17.892 1 57.18 281 VAL A CA 1
ATOM 863 C C . VAL A 1 301 ? 3.833 -49.016 -17.062 1 56.59 281 VAL A C 1
ATOM 864 O O . VAL A 1 301 ? 4.146 -49.132 -15.875 1 57.2 281 VAL A O 1
ATOM 868 N N . ARG A 1 302 ? 3.637 -47.825 -17.647 1 55.2 282 ARG A N 1
ATOM 869 C CA . ARG A 1 302 ? 3.783 -46.581 -16.885 1 55.4 282 ARG A CA 1
ATOM 870 C C . ARG A 1 302 ? 2.449 -46.2 -16.203 1 56.34 282 ARG A C 1
ATOM 871 O O . ARG A 1 302 ? 1.408 -46.106 -16.87 1 56.28 282 ARG A O 1
ATOM 879 N N . PRO A 1 303 ? 2.465 -45.957 -14.887 1 56.82 283 PRO A N 1
ATOM 880 C CA . PRO A 1 303 ? 1.204 -45.665 -14.201 1 57.17 283 PRO A CA 1
ATOM 881 C C . PRO A 1 303 ? 0.767 -44.211 -14.262 1 56.69 283 PRO A C 1
ATOM 882 O O . PRO A 1 303 ? 1.551 -43.288 -13.995 1 56.9 283 PRO A O 1
ATOM 886 N N . TYR A 1 304 ? -0.492 -44.02 -14.636 1 55.43 284 TYR A N 1
ATOM 887 C CA . TYR A 1 304 ? -1.091 -42.701 -14.689 1 55.78 284 TYR A CA 1
ATOM 888 C C . TYR A 1 304 ? -2.113 -42.651 -13.539 1 54.36 284 TYR A C 1
ATOM 889 O O . TYR A 1 304 ? -3.185 -43.246 -13.652 1 54.71 284 TYR A O 1
ATOM 898 N N . PHE A 1 305 ? -1.757 -41.999 -12.421 1 52.61 285 PHE A N 1
ATOM 899 C CA . PHE A 1 305 ? -2.596 -41.894 -11.226 1 51.72 285 PHE A CA 1
ATOM 900 C C . PHE A 1 305 ? -4.002 -41.43 -11.522 1 51.03 285 PHE A C 1
ATOM 901 O O . PHE A 1 305 ? -4.162 -40.399 -12.168 1 50.75 285 PHE A O 1
ATOM 909 N N . ALA A 1 306 ? -5.02 -42.176 -11.041 1 50.11 286 ALA A N 1
ATOM 910 C CA . ALA A 1 306 ? -6.414 -41.733 -11.184 1 49.62 286 ALA A CA 1
ATOM 911 C C . ALA A 1 306 ? -6.711 -40.737 -10.035 1 48.03 286 ALA A C 1
ATOM 912 O O . ALA A 1 306 ? -6.877 -41.136 -8.883 1 46.98 286 ALA A O 1
ATOM 914 N N . VAL A 1 307 ? -6.68 -39.444 -10.35 1 48.03 287 VAL A N 1
ATOM 915 C CA . VAL A 1 307 ? -6.917 -38.346 -9.4 1 49.17 287 VAL A CA 1
ATOM 916 C C . VAL A 1 307 ? -8.198 -38.559 -8.546 1 49.23 287 VAL A C 1
ATOM 917 O O . VAL A 1 307 ? -8.121 -38.414 -7.334 1 49.46 287 VAL A O 1
ATOM 921 N N . LYS A 1 308 ? -9.321 -39.004 -9.166 1 48.71 288 LYS A N 1
ATOM 922 C CA . LYS A 1 308 ? -10.603 -39.295 -8.515 1 49.36 288 LYS A CA 1
ATOM 923 C C . LYS A 1 308 ? -10.502 -40.053 -7.175 1 50.47 288 LYS A C 1
ATOM 924 O O . LYS A 1 308 ? -11.343 -39.841 -6.311 1 51.81 288 LYS A O 1
ATOM 930 N N . SER A 1 309 ? -9.536 -40.945 -7.004 1 49.98 289 SER A N 1
ATOM 931 C CA . SER A 1 309 ? -9.425 -41.766 -5.799 1 50.29 289 SER A CA 1
ATOM 932 C C . SER A 1 309 ? -9.013 -41.008 -4.544 1 51.61 289 SER A C 1
ATOM 933 O O . SER A 1 309 ? -9.361 -41.418 -3.432 1 52.33 289 SER A O 1
ATOM 936 N N . ASN A 1 310 ? -8.239 -39.936 -4.714 1 51.42 290 ASN A N 1
ATOM 937 C CA . ASN A 1 310 ? -7.78 -39.108 -3.612 1 52.06 290 ASN A CA 1
ATOM 938 C C . ASN A 1 310 ? -7.033 -37.948 -4.194 1 53.57 290 ASN A C 1
ATOM 939 O O . ASN A 1 310 ? -5.844 -38.069 -4.473 1 54.25 290 ASN A O 1
ATOM 944 N N . PRO A 1 311 ? -7.707 -36.804 -4.399 1 54.13 291 PRO A N 1
ATOM 945 C CA . PRO A 1 311 ? -7.017 -35.646 -4.988 1 54.48 291 PRO A CA 1
ATOM 946 C C . PRO A 1 311 ? -6.229 -34.771 -4 1 55.39 291 PRO A C 1
ATOM 947 O O . PRO A 1 311 ? -6.027 -33.591 -4.283 1 55.96 291 PRO A O 1
ATOM 951 N N . GLN A 1 312 ? -5.782 -35.321 -2.859 1 55.73 292 GLN A N 1
ATOM 952 C CA . GLN A 1 312 ? -4.984 -34.593 -1.863 1 57.16 292 GLN A CA 1
ATOM 953 C C . GLN A 1 312 ? -3.72 -34.006 -2.52 1 58.51 292 GLN A C 1
ATOM 954 O O . GLN A 1 312 ? -2.988 -34.75 -3.172 1 59.29 292 GLN A O 1
ATOM 960 N N . PRO A 1 313 ? -3.451 -32.687 -2.4 1 58.73 293 PRO A N 1
ATOM 961 C CA . PRO A 1 313 ? -2.293 -32.1 -3.123 1 58.58 293 PRO A CA 1
ATOM 962 C C . PRO A 1 313 ? -0.913 -32.727 -2.87 1 58.42 293 PRO A C 1
ATOM 963 O O . PRO A 1 313 ? -0.111 -32.766 -3.806 1 58.68 293 PRO A O 1
ATOM 967 N N . ALA A 1 314 ? -0.64 -33.255 -1.669 1 57.81 294 ALA A N 1
ATOM 968 C CA . ALA A 1 314 ? 0.648 -33.897 -1.412 1 57.6 294 ALA A CA 1
ATOM 969 C C . ALA A 1 314 ? 0.762 -35.221 -2.18 1 58.17 294 ALA A C 1
ATOM 970 O O . ALA A 1 314 ? 1.855 -35.563 -2.673 1 58.5 294 ALA A O 1
ATOM 972 N N . VAL A 1 315 ? -0.373 -35.961 -2.295 1 57.21 295 VAL A N 1
ATOM 973 C CA . VAL A 1 315 ? -0.419 -37.221 -3.029 1 56.55 295 VAL A CA 1
ATOM 974 C C . VAL A 1 315 ? -0.164 -36.941 -4.519 1 56.4 295 VAL A C 1
ATOM 975 O O . VAL A 1 315 ? 0.665 -37.612 -5.132 1 56.62 295 VAL A O 1
ATOM 979 N N . LEU A 1 316 ? -0.817 -35.918 -5.078 1 56.13 296 LEU A N 1
ATOM 980 C CA . LEU A 1 316 ? -0.586 -35.546 -6.475 1 57.11 296 LEU A CA 1
ATOM 981 C C . LEU A 1 316 ? 0.89 -35.108 -6.726 1 58.86 296 LEU A C 1
ATOM 982 O O . LEU A 1 316 ? 1.472 -35.467 -7.747 1 58.59 296 LEU A O 1
ATOM 987 N N . GLU A 1 317 ? 1.489 -34.343 -5.78 1 60.01 297 GLU A N 1
ATOM 988 C CA . GLU A 1 317 ? 2.866 -33.842 -5.871 1 61.16 297 GLU A CA 1
ATOM 989 C C . GLU A 1 317 ? 3.926 -34.955 -5.819 1 61.7 297 GLU A C 1
ATOM 990 O O . GLU A 1 317 ? 4.79 -35.003 -6.703 1 62.15 297 GLU A O 1
ATOM 996 N N . VAL A 1 318 ? 3.83 -35.879 -4.827 1 61.04 298 VAL A N 1
ATOM 997 C CA . VAL A 1 318 ? 4.71 -37.036 -4.7 1 60.94 298 VAL A CA 1
ATOM 998 C C . VAL A 1 318 ? 4.656 -37.877 -5.99 1 61.1 298 VAL A C 1
ATOM 999 O O . VAL A 1 318 ? 5.707 -38.202 -6.554 1 61.81 298 VAL A O 1
ATOM 1003 N N . LEU A 1 319 ? 3.439 -38.211 -6.467 1 59.79 299 LEU A N 1
ATOM 1004 C CA . LEU A 1 319 ? 3.306 -39.032 -7.662 1 59.31 299 LEU A CA 1
ATOM 1005 C C . LEU A 1 319 ? 3.827 -38.337 -8.911 1 59.34 299 LEU A C 1
ATOM 1006 O O . LEU A 1 319 ? 4.361 -39.002 -9.787 1 59.35 299 LEU A O 1
ATOM 1011 N N . SER A 1 320 ? 3.721 -37.008 -8.984 1 59.53 300 SER A N 1
ATOM 1012 C CA . SER A 1 320 ? 4.258 -36.256 -10.113 1 60.53 300 SER A CA 1
ATOM 1013 C C . SER A 1 320 ? 5.802 -36.382 -10.105 1 61.46 300 SER A C 1
ATOM 1014 O O . SER A 1 320 ? 6.41 -36.747 -11.119 1 61.51 300 SER A O 1
ATOM 1017 N N . ALA A 1 321 ? 6.412 -36.163 -8.93 1 61.65 301 ALA A N 1
ATOM 1018 C CA . ALA A 1 321 ? 7.855 -36.257 -8.74 1 62.5 301 ALA A CA 1
ATOM 1019 C C . ALA A 1 321 ? 8.393 -37.676 -8.979 1 63.08 301 ALA A C 1
ATOM 1020 O O . ALA A 1 321 ? 9.563 -37.812 -9.339 1 63.63 301 ALA A O 1
ATOM 1022 N N . LEU A 1 322 ? 7.558 -38.737 -8.776 1 62.18 302 LEU A N 1
ATOM 1023 C CA . LEU A 1 322 ? 8.013 -40.12 -8.993 1 61.8 302 LEU A CA 1
ATOM 1024 C C . LEU A 1 322 ? 7.969 -40.589 -10.463 1 61.6 302 LEU A C 1
ATOM 1025 O O . LEU A 1 322 ? 8.429 -41.69 -10.758 1 61.71 302 LEU A O 1
ATOM 1030 N N . GLY A 1 323 ? 7.422 -39.779 -11.36 1 61.18 303 GLY A N 1
ATOM 1031 C CA . GLY A 1 323 ? 7.366 -40.128 -12.774 1 61.5 303 GLY A CA 1
ATOM 1032 C C . GLY A 1 323 ? 6.021 -40.602 -13.288 1 61.73 303 GLY A C 1
ATOM 1033 O O . GLY A 1 323 ? 5.898 -40.97 -14.462 1 61.8 303 GLY A O 1
ATOM 1034 N N . ALA A 1 324 ? 4.994 -40.588 -12.424 1 61.23 304 ALA A N 1
ATOM 1035 C CA . ALA A 1 324 ? 3.665 -41.018 -12.82 1 60.65 304 ALA A CA 1
ATOM 1036 C C . ALA A 1 324 ? 2.973 -40.009 -13.711 1 59.71 304 ALA A C 1
ATOM 1037 O O . ALA A 1 324 ? 3.239 -38.816 -13.638 1 59.48 304 ALA A O 1
ATOM 1039 N N . GLY A 1 325 ? 2.091 -40.504 -14.562 1 59.51 305 GLY A N 1
ATOM 1040 C CA . GLY A 1 325 ? 1.233 -39.638 -15.36 1 59.63 305 GLY A CA 1
ATOM 1041 C C . GLY A 1 325 ? -0.06 -39.34 -14.587 1 58.97 305 GLY A C 1
ATOM 1042 O O . GLY A 1 325 ? -0.216 -39.765 -13.427 1 58.01 305 GLY A O 1
ATOM 1043 N N . PHE A 1 326 ? -1.014 -38.622 -15.21 1 58.78 306 PHE A N 1
ATOM 1044 C CA . PHE A 1 326 ? -2.276 -38.316 -14.52 1 59.14 306 PHE A CA 1
ATOM 1045 C C . PHE A 1 326 ? -3.507 -38.683 -15.335 1 59.62 306 PHE A C 1
ATOM 1046 O O . PHE A 1 326 ? -3.567 -38.399 -16.53 1 59.74 306 PHE A O 1
ATOM 1054 N N . ASP A 1 327 ? -4.455 -39.375 -14.696 1 59.79 307 ASP A N 1
ATOM 1055 C CA . ASP A 1 327 ? -5.742 -39.781 -15.275 1 60.85 307 ASP A CA 1
ATOM 1056 C C . ASP A 1 327 ? -6.814 -38.815 -14.691 1 60.74 307 ASP A C 1
ATOM 1057 O O . ASP A 1 327 ? -7.134 -38.895 -13.498 1 60.64 307 ASP A O 1
ATOM 1062 N N . CYS A 1 328 ? -7.344 -37.914 -15.539 1 60.32 308 CYS A N 1
ATOM 1063 C CA . CYS A 1 328 ? -8.325 -36.899 -15.167 1 60.43 308 CYS A CA 1
ATOM 1064 C C . CYS A 1 328 ? -9.696 -37.206 -15.782 1 61.18 308 CYS A C 1
ATOM 1065 O O . CYS A 1 328 ? -9.757 -37.658 -16.914 1 61.52 308 CYS A O 1
ATOM 1068 N N . ALA A 1 329 ? -10.802 -36.948 -15.059 1 61.25 309 ALA A N 1
ATOM 1069 C CA . ALA A 1 329 ? -12.15 -37.218 -15.58 1 61.27 309 ALA A CA 1
ATOM 1070 C C . ALA A 1 329 ? -13.033 -35.99 -15.804 1 61.27 309 ALA A C 1
ATOM 1071 O O . ALA A 1 329 ? -14.14 -36.112 -16.331 1 61.5 309 ALA A O 1
ATOM 1073 N N . SER A 1 330 ? -12.562 -34.819 -15.402 1 60.95 310 SER A N 1
ATOM 1074 C CA . SER A 1 330 ? -13.308 -33.575 -15.529 1 60.94 310 SER A CA 1
ATOM 1075 C C . SER A 1 330 ? -12.369 -32.405 -15.825 1 61.67 310 SER A C 1
ATOM 1076 O O . SER A 1 330 ? -11.159 -32.527 -15.62 1 62.31 310 SER A O 1
ATOM 1079 N N . LYS A 1 331 ? -12.917 -31.255 -16.267 1 61.54 311 LYS A N 1
ATOM 1080 C CA . LYS A 1 331 ? -12.099 -30.067 -16.473 1 62.08 311 LYS A CA 1
ATOM 1081 C C . LYS A 1 331 ? -11.516 -29.584 -15.129 1 62.76 311 LYS A C 1
ATOM 1082 O O . LYS A 1 331 ? -10.42 -29.041 -15.101 1 62.81 311 LYS A O 1
ATOM 1088 N N . GLU A 1 332 ? -12.207 -29.861 -14.01 1 63.28 312 GLU A N 1
ATOM 1089 C CA . GLU A 1 332 ? -11.721 -29.541 -12.678 1 63.79 312 GLU A CA 1
ATOM 1090 C C . GLU A 1 332 ? -10.479 -30.374 -12.378 1 62.97 312 GLU A C 1
ATOM 1091 O O . GLU A 1 332 ? -9.518 -29.844 -11.836 1 62.88 312 GLU A O 1
ATOM 1097 N N . GLU A 1 333 ? -10.488 -31.664 -12.732 1 62.76 313 GLU A N 1
ATOM 1098 C CA . GLU A 1 333 ? -9.325 -32.525 -12.49 1 63.03 313 GLU A CA 1
ATOM 1099 C C . GLU A 1 333 ? -8.152 -32.133 -13.374 1 63.7 313 GLU A C 1
ATOM 1100 O O . GLU A 1 333 ? -7.042 -31.972 -12.86 1 63.23 313 GLU A O 1
ATOM 1106 N N . ILE A 1 334 ? -8.416 -31.856 -14.672 1 64.39 314 ILE A N 1
ATOM 1107 C CA . ILE A 1 334 ? -7.4 -31.356 -15.617 1 65.5 314 ILE A CA 1
ATOM 1108 C C . ILE A 1 334 ? -6.763 -30.062 -15.069 1 66.83 314 ILE A C 1
ATOM 1109 O O . ILE A 1 334 ? -5.549 -29.915 -15.114 1 67.05 314 ILE A O 1
ATOM 1114 N N . HIS A 1 335 ? -7.58 -29.162 -14.498 1 67.8 315 HIS A N 1
ATOM 1115 C CA . HIS A 1 335 ? -7.099 -27.899 -13.941 1 68.95 315 HIS A CA 1
ATOM 1116 C C . HIS A 1 335 ? -6.285 -28.036 -12.682 1 68.88 315 HIS A C 1
ATOM 1117 O O . HIS A 1 335 ? -5.375 -27.235 -12.491 1 69.28 315 HIS A O 1
ATOM 1124 N N . MET A 1 336 ? -6.598 -29.007 -11.816 1 68.52 316 MET A N 1
ATOM 1125 C CA . MET A 1 336 ? -5.816 -29.14 -10.591 1 69.06 316 MET A CA 1
ATOM 1126 C C . MET A 1 336 ? -4.427 -29.769 -10.877 1 68.74 316 MET A C 1
ATOM 1127 O O . MET A 1 336 ? -3.52 -29.587 -10.068 1 68.95 316 MET A O 1
ATOM 1132 N N . VAL A 1 337 ? -4.231 -30.427 -12.048 1 68.01 317 VAL A N 1
ATOM 1133 C CA . VAL A 1 337 ? -2.924 -30.984 -12.423 1 67.97 317 VAL A CA 1
ATOM 1134 C C . VAL A 1 337 ? -2.087 -29.879 -13.109 1 67.8 317 VAL A C 1
ATOM 1135 O O . VAL A 1 337 ? -0.95 -29.623 -12.708 1 67.58 317 VAL A O 1
ATOM 1139 N N . LEU A 1 338 ? -2.684 -29.2 -14.108 1 67.65 318 LEU A N 1
ATOM 1140 C CA . LEU A 1 338 ? -2.059 -28.109 -14.851 1 68.19 318 LEU A CA 1
ATOM 1141 C C . LEU A 1 338 ? -1.761 -26.869 -13.997 1 69.73 318 LEU A C 1
ATOM 1142 O O . LEU A 1 338 ? -0.681 -26.291 -14.098 1 70.39 318 LEU A O 1
ATOM 1147 N N . GLY A 1 339 ? -2.699 -26.483 -13.151 1 70.15 319 GLY A N 1
ATOM 1148 C CA . GLY A 1 339 ? -2.539 -25.321 -12.29 1 71.12 319 GLY A CA 1
ATOM 1149 C C . GLY A 1 339 ? -1.507 -25.492 -11.191 1 72.06 319 GLY A C 1
ATOM 1150 O O . GLY A 1 339 ? -1.05 -24.499 -10.628 1 72.87 319 GLY A O 1
ATOM 1151 N N . ARG A 1 340 ? -1.155 -26.734 -10.845 1 71.93 320 ARG A N 1
ATOM 1152 C CA . ARG A 1 340 ? -0.126 -26.976 -9.827 1 72.63 320 ARG A CA 1
ATOM 1153 C C . ARG A 1 340 ? 1.222 -27.386 -10.426 1 73.39 320 ARG A C 1
ATOM 1154 O O . ARG A 1 340 ? 2.133 -27.721 -9.657 1 73.45 320 ARG A O 1
ATOM 1162 N N . GLN A 1 341 ? 1.355 -27.348 -11.785 1 73.68 321 GLN A N 1
ATOM 1163 C CA . GLN A 1 341 ? 2.549 -27.723 -12.55 1 74.2 321 GLN A CA 1
ATOM 1164 C C . GLN A 1 341 ? 3.037 -29.102 -12.171 1 73.9 321 GLN A C 1
ATOM 1165 O O . GLN A 1 341 ? 4.162 -29.267 -11.688 1 73.78 321 GLN A O 1
ATOM 1171 N N . LEU A 1 342 ? 2.16 -30.095 -12.338 1 73.53 322 LEU A N 1
ATOM 1172 C CA . LEU A 1 342 ? 2.511 -31.469 -12.008 1 73.57 322 LEU A CA 1
ATOM 1173 C C . LEU A 1 342 ? 2.932 -32.302 -13.224 1 73.29 322 LEU A C 1
ATOM 1174 O O . LEU A 1 342 ? 3.446 -33.403 -13.053 1 72.85 322 LEU A O 1
ATOM 1179 N N . VAL A 1 343 ? 2.714 -31.797 -14.439 1 73.59 323 VAL A N 1
ATOM 1180 C CA . VAL A 1 343 ? 3.125 -32.494 -15.649 1 74.72 323 VAL A CA 1
ATOM 1181 C C . VAL A 1 343 ? 3.994 -31.55 -16.502 1 76.51 323 VAL A C 1
ATOM 1182 O O . VAL A 1 343 ? 3.734 -30.337 -16.55 1 77.49 323 VAL A O 1
ATOM 1186 N N . ALA A 1 344 ? 5.043 -32.088 -17.143 1 76.43 324 ALA A N 1
ATOM 1187 C CA . ALA A 1 344 ? 5.902 -31.258 -17.994 1 76.82 324 ALA A CA 1
ATOM 1188 C C . ALA A 1 344 ? 5.213 -30.914 -19.321 1 76.96 324 ALA A C 1
ATOM 1189 O O . ALA A 1 344 ? 5.534 -29.896 -19.928 1 76.99 324 ALA A O 1
ATOM 1191 N N . SER A 1 345 ? 4.256 -31.759 -19.758 1 76.9 325 SER A N 1
ATOM 1192 C CA . SER A 1 345 ? 3.5 -31.612 -20.999 1 76.85 325 SER A CA 1
ATOM 1193 C C . SER A 1 345 ? 2.061 -32.116 -20.794 1 76.6 325 SER A C 1
ATOM 1194 O O . SER A 1 345 ? 1.853 -33.076 -20.042 1 76.43 325 SER A O 1
ATOM 1197 N N . PRO A 1 346 ? 1.067 -31.545 -21.517 1 76.32 326 PRO A N 1
ATOM 1198 C CA . PRO A 1 346 ? -0.313 -32.063 -21.416 1 76.02 326 PRO A CA 1
ATOM 1199 C C . PRO A 1 346 ? -0.503 -33.466 -22.003 1 75.4 326 PRO A C 1
ATOM 1200 O O . PRO A 1 346 ? -1.578 -34.052 -21.844 1 75.75 326 PRO A O 1
ATOM 1204 N N . ASP A 1 347 ? 0.538 -34.013 -22.671 1 74.35 327 ASP A N 1
ATOM 1205 C CA . ASP A 1 347 ? 0.548 -35.382 -23.19 1 73.82 327 ASP A CA 1
ATOM 1206 C C . ASP A 1 347 ? 0.596 -36.398 -22.012 1 72.04 327 ASP A C 1
ATOM 1207 O O . ASP A 1 347 ? 0.25 -37.568 -22.207 1 72.51 327 ASP A O 1
ATOM 1212 N N . ASP A 1 348 ? 1.049 -35.964 -20.811 1 69.99 328 ASP A N 1
ATOM 1213 C CA . ASP A 1 348 ? 1.102 -36.785 -19.599 1 68.92 328 ASP A CA 1
ATOM 1214 C C . ASP A 1 348 ? -0.258 -36.839 -18.834 1 68.2 328 ASP A C 1
ATOM 1215 O O . ASP A 1 348 ? -0.333 -37.385 -17.728 1 68.54 328 ASP A O 1
ATOM 1220 N N . ILE A 1 349 ? -1.329 -36.293 -19.433 1 66.71 329 ILE A N 1
ATOM 1221 C CA . ILE A 1 349 ? -2.669 -36.371 -18.88 1 65.73 329 ILE A CA 1
ATOM 1222 C C . ILE A 1 349 ? -3.49 -37.197 -19.849 1 64.62 329 ILE A C 1
ATOM 1223 O O . ILE A 1 349 ? -3.531 -36.877 -21.04 1 65.13 329 ILE A O 1
ATOM 1228 N N . ILE A 1 350 ? -4.175 -38.217 -19.346 1 63.13 330 ILE A N 1
ATOM 1229 C CA . ILE A 1 350 ? -5.17 -38.912 -20.14 1 62.51 330 ILE A CA 1
ATOM 1230 C C . ILE A 1 350 ? -6.551 -38.475 -19.568 1 62.27 330 ILE A C 1
ATOM 1231 O O . ILE A 1 350 ? -6.746 -38.487 -18.352 1 62.51 330 ILE A O 1
ATOM 1236 N N . PHE A 1 351 ? -7.467 -38.03 -20.443 1 61.27 331 PHE A N 1
ATOM 1237 C CA . PHE A 1 351 ? -8.819 -37.612 -20.095 1 60.66 331 PHE A CA 1
ATOM 1238 C C . PHE A 1 351 ? -9.669 -38.885 -20.155 1 60.51 331 PHE A C 1
ATOM 1239 O O . PHE A 1 351 ? -10.396 -39.101 -21.124 1 60.6 331 PHE A O 1
ATOM 1247 N N . ALA A 1 352 ? -9.561 -39.735 -19.128 1 60 332 ALA A N 1
ATOM 1248 C CA . ALA A 1 352 ? -10.28 -40.995 -19.111 1 60.55 332 ALA A CA 1
ATOM 1249 C C . ALA A 1 352 ? -11.734 -40.927 -18.603 1 61.42 332 ALA A C 1
ATOM 1250 O O . ALA A 1 352 ? -12.091 -41.574 -17.616 1 62.46 332 ALA A O 1
ATOM 1252 N N . ASN A 1 353 ? -12.588 -40.21 -19.325 1 60.62 333 ASN A N 1
ATOM 1253 C CA . ASN A 1 353 ? -14.015 -40.187 -19.042 1 60.44 333 ASN A CA 1
ATOM 1254 C C . ASN A 1 353 ? -14.665 -40.428 -20.396 1 59.41 333 ASN A C 1
ATOM 1255 O O . ASN A 1 353 ? -14.59 -39.565 -21.259 1 59.22 333 ASN A O 1
ATOM 1260 N N . PRO A 1 354 ? -15.232 -41.615 -20.634 1 58.52 334 PRO A N 1
ATOM 1261 C CA . PRO A 1 354 ? -15.775 -41.906 -21.959 1 59.24 334 PRO A CA 1
ATOM 1262 C C . PRO A 1 354 ? -16.937 -41.022 -22.388 1 61.46 334 PRO A C 1
ATOM 1263 O O . PRO A 1 354 ? -17.237 -40.998 -23.58 1 62.6 334 PRO A O 1
ATOM 1267 N N . CYS A 1 355 ? -17.588 -40.298 -21.455 1 61.66 335 CYS A N 1
ATOM 1268 C CA . CYS A 1 355 ? -18.694 -39.404 -21.79 1 62.21 335 CYS A CA 1
ATOM 1269 C C . CYS A 1 355 ? -18.479 -38.063 -21.153 1 63.69 335 CYS A C 1
ATOM 1270 O O . CYS A 1 355 ? -18.512 -37.95 -19.935 1 64.67 335 CYS A O 1
ATOM 1273 N N .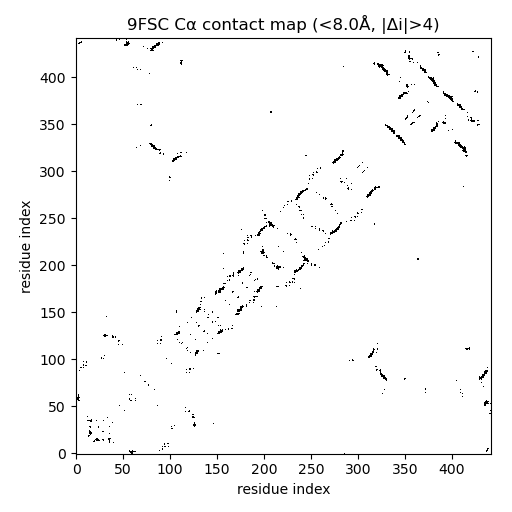 LYS A 1 356 ? -18.205 -37.045 -21.966 1 63.8 336 LYS A N 1
ATOM 1274 C CA . LYS A 1 356 ? -17.829 -35.743 -21.457 1 64.4 336 LYS A CA 1
ATOM 1275 C C . LYS A 1 356 ? -18.766 -34.647 -21.852 1 65.84 336 LYS A C 1
ATOM 1276 O O . LYS A 1 356 ? -19.333 -34.685 -22.94 1 66.55 336 LYS A O 1
ATOM 1282 N N . GLN A 1 357 ? -18.919 -33.653 -20.974 1 65.9 337 GLN A N 1
ATOM 1283 C CA . GLN A 1 357 ? -19.736 -32.478 -21.248 1 66.58 337 GLN A CA 1
ATOM 1284 C C . GLN A 1 357 ? -19.037 -31.648 -22.334 1 67.44 337 GLN A C 1
ATOM 1285 O O . GLN A 1 357 ? -17.808 -31.67 -22.414 1 68.17 337 GLN A O 1
ATOM 1291 N N . LEU A 1 358 ? -19.795 -30.885 -23.133 1 67.17 338 LEU A N 1
ATOM 1292 C CA . LEU A 1 358 ? -19.198 -30.06 -24.184 1 67.11 338 LEU A CA 1
ATOM 1293 C C . LEU A 1 358 ? -18.183 -29.057 -23.65 1 67.37 338 LEU A C 1
ATOM 1294 O O . LEU A 1 358 ? -17.088 -28.969 -24.187 1 68.01 338 LEU A O 1
ATOM 1299 N N . GLY A 1 359 ? -18.506 -28.368 -22.567 1 67.17 339 GLY A N 1
ATOM 1300 C CA . GLY A 1 359 ? -17.587 -27.41 -21.958 1 67.32 339 GLY A CA 1
ATOM 1301 C C . GLY A 1 359 ? -16.293 -28.026 -21.458 1 67.66 339 GLY A C 1
ATOM 1302 O O . GLY A 1 359 ? -15.299 -27.323 -21.279 1 68.07 339 GLY A O 1
ATOM 1303 N N . ASP A 1 360 ? -16.296 -29.344 -21.209 1 67.54 340 ASP A N 1
ATOM 1304 C CA . ASP A 1 360 ? -15.121 -30.087 -20.758 1 67.84 340 ASP A CA 1
ATOM 1305 C C . ASP A 1 360 ? -14.251 -30.463 -21.949 1 68.24 340 ASP A C 1
ATOM 1306 O O . ASP A 1 360 ? -13.028 -30.366 -21.869 1 68.08 340 ASP A O 1
ATOM 1311 N N . LEU A 1 361 ? -14.881 -30.856 -23.07 1 68.31 341 LEU A N 1
ATOM 1312 C CA . LEU A 1 361 ? -14.195 -31.144 -24.325 1 68.53 341 LEU A CA 1
ATOM 1313 C C . LEU A 1 361 ? -13.503 -29.868 -24.807 1 69.85 341 LEU A C 1
ATOM 1314 O O . LEU A 1 361 ? -12.34 -29.931 -25.186 1 70.49 341 LEU A O 1
ATOM 1319 N N . ARG A 1 362 ? -14.185 -28.706 -24.709 1 70.4 342 ARG A N 1
ATOM 1320 C CA . ARG A 1 362 ? -13.627 -27.414 -25.099 1 71.66 342 ARG A CA 1
ATOM 1321 C C . ARG A 1 362 ? -12.457 -27.001 -24.216 1 73.01 342 ARG A C 1
ATOM 1322 O O . ARG A 1 362 ? -11.499 -26.402 -24.71 1 74.01 342 ARG A O 1
ATOM 1330 N N . GLU A 1 363 ? -12.556 -27.25 -22.909 1 72.83 343 GLU A N 1
ATOM 1331 C CA . GLU A 1 363 ? -11.525 -26.822 -21.974 1 73.32 343 GLU A CA 1
ATOM 1332 C C . GLU A 1 363 ? -10.261 -27.683 -22.048 1 73.88 343 GLU A C 1
ATOM 1333 O O . GLU A 1 363 ? -9.152 -27.175 -21.859 1 73.78 343 GLU A O 1
ATOM 1339 N N . ALA A 1 364 ? -10.421 -28.971 -22.351 1 74.29 344 ALA A N 1
ATOM 1340 C CA . ALA A 1 364 ? -9.28 -29.866 -22.508 1 75.21 344 ALA A CA 1
ATOM 1341 C C . ALA A 1 364 ? -8.53 -29.533 -23.799 1 76.01 344 ALA A C 1
ATOM 1342 O O . ALA A 1 364 ? -7.304 -29.588 -23.82 1 76.39 344 ALA A O 1
ATOM 1344 N N . GLN A 1 365 ? -9.256 -29.149 -24.86 1 76.14 345 GLN A N 1
ATOM 1345 C CA . GLN A 1 365 ? -8.65 -28.751 -26.119 1 76.9 345 GLN A CA 1
ATOM 1346 C C . GLN A 1 365 ? -7.828 -27.477 -25.895 1 77.06 345 GLN A C 1
ATOM 1347 O O . GLN A 1 365 ? -6.624 -27.49 -26.142 1 77.58 345 GLN A O 1
ATOM 1353 N N . ALA A 1 366 ? -8.433 -26.432 -25.312 1 76.57 346 ALA A N 1
ATOM 1354 C CA . ALA A 1 366 ? -7.741 -25.181 -25.003 1 76.92 346 ALA A CA 1
ATOM 1355 C C . ALA A 1 366 ? -6.526 -25.384 -24.094 1 77.36 346 ALA A C 1
ATOM 1356 O O . ALA A 1 366 ? -5.581 -24.603 -24.148 1 77.6 346 ALA A O 1
ATOM 1358 N N . CYS A 1 367 ? -6.554 -26.415 -23.246 1 77.48 347 CYS A N 1
ATOM 1359 C CA . CYS A 1 367 ? -5.443 -26.722 -22.342 1 77.87 347 CYS A CA 1
ATOM 1360 C C . CYS A 1 367 ? -4.302 -27.511 -23.002 1 77.93 347 CYS A C 1
ATOM 1361 O O . CYS A 1 367 ? -3.228 -27.629 -22.419 1 78.26 347 CYS A O 1
ATOM 1364 N N . GLY A 1 368 ? -4.543 -28.063 -24.184 1 77.38 348 GLY A N 1
ATOM 1365 C CA . GLY A 1 368 ? -3.55 -28.862 -24.879 1 77.3 348 GLY A CA 1
ATOM 1366 C C . GLY A 1 368 ? -3.654 -30.349 -24.595 1 77.16 348 GLY A C 1
ATOM 1367 O O . GLY A 1 368 ? -2.789 -31.119 -25.026 1 77.39 348 GLY A O 1
ATOM 1368 N N . VAL A 1 369 ? -4.694 -30.769 -23.843 1 76.39 349 VAL A N 1
ATOM 1369 C CA . VAL A 1 369 ? -4.931 -32.175 -23.524 1 76.02 349 VAL A CA 1
ATOM 1370 C C . VAL A 1 369 ? -5.314 -32.908 -24.825 1 75.91 349 VAL A C 1
ATOM 1371 O O . VAL A 1 369 ? -6.038 -32.36 -25.66 1 75.92 349 VAL A O 1
ATOM 1375 N N . THR A 1 370 ? -4.719 -34.085 -25.05 1 75.53 350 THR A N 1
ATOM 1376 C CA . THR A 1 370 ? -4.867 -34.787 -26.311 1 75.5 350 THR A CA 1
ATOM 1377 C C . THR A 1 370 ? -5.499 -36.162 -26.178 1 75.08 350 THR A C 1
ATOM 1378 O O . THR A 1 370 ? -6.41 -36.489 -26.934 1 75.11 350 THR A O 1
ATOM 1382 N N . TYR A 1 371 ? -4.991 -36.986 -25.26 1 74.68 351 TYR A N 1
ATOM 1383 C CA . TYR A 1 371 ? -5.436 -38.36 -25.126 1 75 351 TYR A CA 1
ATOM 1384 C C . TYR A 1 371 ? -6.775 -38.423 -24.435 1 74 351 TYR A C 1
ATOM 1385 O O . TYR A 1 371 ? -6.882 -38.1 -23.255 1 73.84 351 TYR A O 1
ATOM 1394 N N . VAL A 1 372 ? -7.817 -38.768 -25.198 1 72.88 352 VAL A N 1
ATOM 1395 C CA . VAL A 1 372 ? -9.163 -38.756 -24.68 1 72.39 352 VAL A CA 1
ATOM 1396 C C . VAL A 1 372 ? -9.927 -40.037 -24.988 1 71.7 352 VAL A C 1
ATOM 1397 O O . VAL A 1 372 ? -9.863 -40.567 -26.093 1 71.65 352 VAL A O 1
ATOM 1401 N N . THR A 1 373 ? -10.606 -40.564 -23.973 1 71.09 353 THR A N 1
ATOM 1402 C CA . THR A 1 373 ? -11.341 -41.819 -24.05 1 70.88 353 THR A CA 1
ATOM 1403 C C . THR A 1 373 ? -12.676 -41.671 -24.786 1 70.04 353 THR A C 1
ATOM 1404 O O . THR A 1 373 ? -13.261 -40.593 -24.784 1 69.76 353 THR A O 1
ATOM 1408 N N . VAL A 1 374 ? -13.117 -42.746 -25.477 1 69.5 354 VAL A N 1
ATOM 1409 C CA . VAL A 1 374 ? -14.383 -42.796 -26.209 1 69.39 354 VAL A CA 1
ATOM 1410 C C . VAL A 1 374 ? -14.889 -44.234 -26.325 1 68.61 354 VAL A C 1
ATOM 1411 O O . VAL A 1 374 ? -14.098 -45.169 -26.431 1 68.45 354 VAL A O 1
ATOM 1415 N N . ASP A 1 375 ? -16.217 -44.415 -26.249 1 68.1 355 ASP A N 1
ATOM 1416 C CA . ASP A 1 375 ? -16.824 -45.736 -26.367 1 67.88 355 ASP A CA 1
ATOM 1417 C C . ASP A 1 375 ? -18.181 -45.733 -27.093 1 67.41 355 ASP A C 1
ATOM 1418 O O . ASP A 1 375 ? -18.839 -46.777 -27.118 1 67.36 355 ASP A O 1
ATOM 1423 N N . ASN A 1 376 ? -18.599 -44.586 -27.681 1 66.78 356 ASN A N 1
ATOM 1424 C CA . ASN A 1 376 ? -19.88 -44.555 -28.382 1 67.16 356 ASN A CA 1
ATOM 1425 C C . ASN A 1 376 ? -19.87 -43.608 -29.594 1 67.7 356 ASN A C 1
ATOM 1426 O O . ASN A 1 376 ? -19.194 -42.569 -29.574 1 67.81 356 ASN A O 1
ATOM 1431 N N . PRO A 1 377 ? -20.618 -43.996 -30.663 1 67.7 357 PRO A N 1
ATOM 1432 C CA . PRO A 1 377 ? -20.665 -43.18 -31.891 1 67.96 357 PRO A CA 1
ATOM 1433 C C . PRO A 1 377 ? -20.964 -41.7 -31.725 1 69 357 PRO A C 1
ATOM 1434 O O . PRO A 1 377 ? -20.366 -40.886 -32.43 1 69.04 357 PRO A O 1
ATOM 1438 N N . LEU A 1 378 ? -21.901 -41.344 -30.823 1 69.6 358 LEU A N 1
ATOM 1439 C CA . LEU A 1 378 ? -22.265 -39.949 -30.586 1 70.15 358 LEU A CA 1
ATOM 1440 C C . LEU A 1 378 ? -21.137 -39.145 -29.972 1 70.36 358 LEU A C 1
ATOM 1441 O O . LEU A 1 378 ? -21.006 -37.956 -30.258 1 70.49 358 LEU A O 1
ATOM 1446 N N . GLU A 1 379 ? -20.294 -39.798 -29.171 1 70.72 359 GLU A N 1
ATOM 1447 C CA . GLU A 1 379 ? -19.127 -39.18 -28.548 1 71.76 359 GLU A CA 1
ATOM 1448 C C . GLU A 1 379 ? -18.012 -38.934 -29.573 1 73.26 359 GLU A C 1
ATOM 1449 O O . GLU A 1 379 ? -17.251 -37.984 -29.417 1 73.39 359 GLU A O 1
ATOM 1455 N N . MET A 1 380 ? -17.907 -39.78 -30.615 1 74.25 360 MET A N 1
ATOM 1456 C CA . MET A 1 380 ? -16.904 -39.606 -31.669 1 76.06 360 MET A CA 1
ATOM 1457 C C . MET A 1 380 ? -17.114 -38.272 -32.384 1 77.67 360 MET A C 1
ATOM 1458 O O . MET A 1 380 ? -16.157 -37.539 -32.641 1 78.28 360 MET A O 1
ATOM 1463 N N . GLU A 1 381 ? -18.382 -37.955 -32.679 1 78.25 361 GLU A N 1
ATOM 1464 C CA . GLU A 1 381 ? -18.799 -36.739 -33.354 1 79.34 361 GLU A CA 1
ATOM 1465 C C . GLU A 1 381 ? -18.432 -35.519 -32.516 1 79.94 361 GLU A C 1
ATOM 1466 O O . GLU A 1 381 ? -17.977 -34.513 -33.06 1 80.24 361 GLU A O 1
ATOM 1472 N N . LYS A 1 382 ? -18.646 -35.603 -31.194 1 80.16 362 LYS A N 1
ATOM 1473 C CA . LYS A 1 382 ? -18.362 -34.517 -30.26 1 80.79 362 LYS A CA 1
ATOM 1474 C C . LYS A 1 382 ? -16.872 -34.227 -30.195 1 81.62 362 LYS A C 1
ATOM 1475 O O . LYS A 1 382 ? -16.47 -33.066 -30.239 1 81.65 362 LYS A O 1
ATOM 1481 N N . ILE A 1 383 ? -16.053 -35.283 -30.123 1 82.37 363 ILE A N 1
ATOM 1482 C CA . ILE A 1 383 ? -14.6 -35.147 -30.069 1 83.49 363 ILE A CA 1
ATOM 1483 C C . ILE A 1 383 ? -14.094 -34.496 -31.354 1 84.15 363 ILE A C 1
ATOM 1484 O O . ILE A 1 383 ? -13.308 -33.56 -31.292 1 83.96 363 ILE A O 1
ATOM 1489 N N . SER A 1 384 ? -14.617 -34.934 -32.512 1 84.58 364 SER A N 1
ATOM 1490 C CA . SER A 1 384 ? -14.243 -34.368 -33.807 1 85.57 364 SER A CA 1
ATOM 1491 C C . SER A 1 384 ? -14.487 -32.862 -33.878 1 86.21 364 SER A C 1
ATOM 1492 O O . SER A 1 384 ? -13.746 -32.144 -34.541 1 86.4 364 SER A O 1
ATOM 1495 N N . ARG A 1 385 ? -15.538 -32.394 -33.211 1 86.46 365 ARG A N 1
ATOM 1496 C CA . ARG A 1 385 ? -15.917 -30.996 -33.21 1 87.1 365 ARG A CA 1
ATOM 1497 C C . ARG A 1 385 ? -15.16 -30.128 -32.218 1 87.37 365 ARG A C 1
ATOM 1498 O O . ARG A 1 385 ? -14.758 -29.02 -32.578 1 87.69 365 ARG A O 1
ATOM 1506 N N . LEU A 1 386 ? -15.028 -30.573 -30.951 1 87.06 366 LEU A N 1
ATOM 1507 C CA . LEU A 1 386 ? -14.427 -29.726 -29.925 1 86.99 366 LEU A CA 1
ATOM 1508 C C . LEU A 1 386 ? -12.97 -30.028 -29.633 1 86.83 366 LEU A C 1
ATOM 1509 O O . LEU A 1 386 ? -12.255 -29.142 -29.189 1 86.91 366 LEU A O 1
ATOM 1514 N N . MET A 1 387 ? -12.518 -31.25 -29.888 1 86.8 367 MET A N 1
ATOM 1515 C CA . MET A 1 387 ? -11.109 -31.62 -29.713 1 87.27 367 MET A CA 1
ATOM 1516 C C . MET A 1 387 ? -10.559 -32.106 -31.055 1 87.54 367 MET A C 1
ATOM 1517 O O . MET A 1 387 ? -10.52 -33.313 -31.306 1 87.75 367 MET A O 1
ATOM 1522 N N . PRO A 1 388 ? -10.216 -31.186 -31.97 1 87.26 368 PRO A N 1
ATOM 1523 C CA . PRO A 1 388 ? -9.732 -31.627 -33.291 1 87.07 368 PRO A CA 1
ATOM 1524 C C . PRO A 1 388 ? -8.341 -32.26 -33.256 1 86.55 368 PRO A C 1
ATOM 1525 O O . PRO A 1 388 ? -8.039 -33.138 -34.064 1 86.92 368 PRO A O 1
ATOM 1529 N N . SER A 1 389 ? -7.515 -31.841 -32.282 1 85.39 369 SER A N 1
ATOM 1530 C CA . SER A 1 389 ? -6.155 -32.324 -32.058 1 84.51 369 SER A CA 1
ATOM 1531 C C . SER A 1 389 ? -6.156 -33.539 -31.106 1 84.04 369 SER A C 1
ATOM 1532 O O . SER A 1 389 ? -5.171 -33.744 -30.398 1 84.34 369 SER A O 1
ATOM 1535 N N . ALA A 1 390 ? -7.241 -34.338 -31.073 1 83.07 370 ALA A N 1
ATOM 1536 C CA . ALA A 1 390 ? -7.331 -35.452 -30.129 1 82.65 370 ALA A CA 1
ATOM 1537 C C . ALA A 1 390 ? -6.791 -36.787 -30.608 1 81.71 370 ALA A C 1
ATOM 1538 O O . ALA A 1 390 ? -6.953 -37.171 -31.768 1 82.17 370 ALA A O 1
ATOM 1540 N N . HIS A 1 391 ? -6.216 -37.528 -29.667 1 80.11 371 HIS A N 1
ATOM 1541 C CA . HIS A 1 391 ? -5.716 -38.867 -29.911 1 79.2 371 HIS A CA 1
ATOM 1542 C C . HIS A 1 391 ? -6.668 -39.815 -29.152 1 76.85 371 HIS A C 1
ATOM 1543 O O . HIS A 1 391 ? -6.466 -40.115 -27.972 1 76.93 371 HIS A O 1
ATOM 1550 N N . ALA A 1 392 ? -7.743 -40.226 -29.831 1 74.55 372 ALA A N 1
ATOM 1551 C CA . ALA A 1 392 ? -8.796 -41.079 -29.297 1 72.59 372 ALA A CA 1
ATOM 1552 C C . ALA A 1 392 ? -8.312 -42.449 -28.837 1 70.58 372 ALA A C 1
ATOM 1553 O O . ALA A 1 392 ? -7.503 -43.064 -29.518 1 70.59 372 ALA A O 1
ATOM 1555 N N . ILE A 1 393 ? -8.815 -42.928 -27.68 1 68.69 373 ILE A N 1
ATOM 1556 C CA . ILE A 1 393 ? -8.498 -44.249 -27.123 1 67.36 373 ILE A CA 1
ATOM 1557 C C . ILE A 1 393 ? -9.826 -44.99 -26.937 1 67.2 373 ILE A C 1
ATOM 1558 O O . ILE A 1 393 ? -10.671 -44.532 -26.171 1 67.94 373 ILE A O 1
ATOM 1563 N N . ILE A 1 394 ? -10.048 -46.083 -27.672 1 66.04 374 ILE A N 1
ATOM 1564 C CA . ILE A 1 394 ? -11.313 -46.815 -27.602 1 65.09 374 ILE A CA 1
ATOM 1565 C C . ILE A 1 394 ? -11.427 -47.678 -26.336 1 64.01 374 ILE A C 1
ATOM 1566 O O . ILE A 1 394 ? -10.632 -48.605 -26.146 1 63.81 374 ILE A O 1
ATOM 1571 N N . ARG A 1 395 ? -12.435 -47.386 -25.477 1 62.51 375 ARG A N 1
ATOM 1572 C CA . ARG A 1 395 ? -12.621 -48.191 -24.273 1 61.12 375 ARG A CA 1
ATOM 1573 C C . ARG A 1 395 ? -13.606 -49.336 -24.561 1 61.07 375 ARG A C 1
ATOM 1574 O O . ARG A 1 395 ? -14.662 -49.103 -25.136 1 61.18 375 ARG A O 1
ATOM 1582 N N . ILE A 1 396 ? -13.212 -50.569 -24.228 1 60.48 376 ILE A N 1
ATOM 1583 C CA . ILE A 1 396 ? -13.965 -51.781 -24.479 1 60.77 376 ILE A CA 1
ATOM 1584 C C . ILE A 1 396 ? -14.537 -52.366 -23.188 1 62.2 376 ILE A C 1
ATOM 1585 O O . ILE A 1 396 ? -14.052 -52.077 -22.092 1 62.39 376 ILE A O 1
ATOM 1590 N N . LYS A 1 397 ? -15.57 -53.205 -23.333 1 62.72 377 LYS A N 1
ATOM 1591 C CA . LYS A 1 397 ? -16.296 -53.826 -22.239 1 63.95 377 LYS A CA 1
ATOM 1592 C C . LYS A 1 397 ? -15.467 -54.981 -21.639 1 65.05 377 LYS A C 1
ATOM 1593 O O . LYS A 1 397 ? -14.666 -55.591 -22.338 1 65.61 377 LYS A O 1
ATOM 1599 N N . THR A 1 398 ? -15.631 -55.265 -20.347 1 65.35 378 THR A N 1
ATOM 1600 C CA . THR A 1 398 ? -14.857 -56.301 -19.672 1 66.23 378 THR A CA 1
ATOM 1601 C C . THR A 1 398 ? -15.725 -57.296 -18.903 1 66.83 378 THR A C 1
ATOM 1602 O O . THR A 1 398 ? -16.879 -57.013 -18.614 1 66.77 378 THR A O 1
ATOM 1606 N N . ASN A 1 399 ? -15.163 -58.449 -18.539 1 67.63 379 ASN A N 1
ATOM 1607 C CA . ASN A 1 399 ? -15.863 -59.435 -17.729 1 69.47 379 ASN A CA 1
ATOM 1608 C C . ASN A 1 399 ? -15.544 -59.075 -16.282 1 70.46 379 ASN A C 1
ATOM 1609 O O . ASN A 1 399 ? -14.681 -59.684 -15.642 1 70.23 379 ASN A O 1
ATOM 1614 N N . ASP A 1 400 ? -16.23 -58.029 -15.786 1 71.17 380 ASP A N 1
ATOM 1615 C CA . ASP A 1 400 ? -15.99 -57.427 -14.474 1 71.67 380 ASP A CA 1
ATOM 1616 C C . ASP A 1 400 ? -16.862 -57.909 -13.328 1 71.79 380 ASP A C 1
ATOM 1617 O O . ASP A 1 400 ? -16.743 -57.349 -12.247 1 72.23 380 ASP A O 1
ATOM 1622 N N . SER A 1 401 ? -17.708 -58.928 -13.534 1 71.3 381 SER A N 1
ATOM 1623 C CA . SER A 1 401 ? -18.616 -59.474 -12.513 1 71.3 381 SER A CA 1
ATOM 1624 C C . SER A 1 401 ? -17.978 -59.748 -11.126 1 70.85 381 SER A C 1
ATOM 1625 O O . SER A 1 401 ? -18.649 -59.609 -10.101 1 70.75 381 SER A O 1
ATOM 1628 N N . LYS A 1 402 ? -16.682 -60.102 -11.101 1 70.5 382 LYS A N 1
ATOM 1629 C CA . LYS A 1 402 ? -15.928 -60.411 -9.877 1 70.39 382 LYS A CA 1
ATOM 1630 C C . LYS A 1 402 ? -15.412 -59.185 -9.111 1 69.6 382 LYS A C 1
ATOM 1631 O O . LYS A 1 402 ? -14.87 -59.338 -8.015 1 69.9 382 LYS A O 1
ATOM 1637 N N . ALA A 1 403 ? -15.538 -57.984 -9.695 1 68.39 383 ALA A N 1
ATOM 1638 C CA . ALA A 1 403 ? -15.074 -56.754 -9.075 1 68.05 383 ALA A CA 1
ATOM 1639 C C . ALA A 1 403 ? -15.958 -56.275 -7.93 1 68.01 383 ALA A C 1
ATOM 1640 O O . ALA A 1 403 ? -17.182 -56.455 -7.944 1 68.06 383 ALA A O 1
ATOM 1642 N N . GLN A 1 404 ? -15.329 -55.578 -6.973 1 67.49 384 GLN A N 1
ATOM 1643 C CA . GLN A 1 404 ? -15.977 -54.899 -5.846 1 66.79 384 GLN A CA 1
ATOM 1644 C C . GLN A 1 404 ? -16.966 -53.868 -6.444 1 65.4 384 GLN A C 1
ATOM 1645 O O . GLN A 1 404 ? -18.144 -53.866 -6.084 1 65.95 384 GLN A O 1
ATOM 1651 N N . CYS A 1 405 ? -16.505 -53.1 -7.457 1 63.53 385 CYS A N 1
ATOM 1652 C CA . CYS A 1 405 ? -17.301 -52.094 -8.157 1 62.5 385 CYS A CA 1
ATOM 1653 C C . CYS A 1 405 ? -17.179 -52.311 -9.679 1 61.64 385 CYS A C 1
ATOM 1654 O O . CYS A 1 405 ? -16.182 -51.896 -10.271 1 61.15 385 CYS A O 1
ATOM 1657 N N . SER A 1 406 ? -18.208 -52.946 -10.306 1 60.8 386 SER A N 1
ATOM 1658 C CA . SER A 1 406 ? -18.271 -53.222 -11.748 1 60.23 386 SER A CA 1
ATOM 1659 C C . SER A 1 406 ? -18.782 -51.99 -12.51 1 59.57 386 SER A C 1
ATOM 1660 O O . SER A 1 406 ? -19.677 -51.304 -12.013 1 60.11 386 SER A O 1
ATOM 1663 N N . PHE A 1 407 ? -18.248 -51.708 -13.708 1 58.7 387 PHE A N 1
ATOM 1664 C CA . PHE A 1 407 ? -18.639 -50.511 -14.446 1 59.32 387 PHE A CA 1
ATOM 1665 C C . PHE A 1 407 ? -19.027 -50.731 -15.896 1 61.15 387 PHE A C 1
ATOM 1666 O O . PHE A 1 407 ? -19.247 -49.741 -16.606 1 61.43 387 PHE A O 1
ATOM 1674 N N . SER A 1 408 ? -19.1 -51.99 -16.363 1 62.31 388 SER A N 1
ATOM 1675 C CA . SER A 1 408 ? -19.461 -52.288 -17.768 1 64.12 388 SER A CA 1
ATOM 1676 C C . SER A 1 408 ? -20.911 -51.893 -18.137 1 64.11 388 SER A C 1
ATOM 1677 O O . SER A 1 408 ? -21.245 -51.767 -19.319 1 64.62 388 SER A O 1
ATOM 1680 N N . THR A 1 409 ? -21.748 -51.676 -17.112 1 63.05 389 THR A N 1
ATOM 1681 C CA . THR A 1 409 ? -23.134 -51.24 -17.188 1 62.18 389 THR A CA 1
ATOM 1682 C C . THR A 1 409 ? -23.247 -49.835 -17.798 1 61.21 389 THR A C 1
ATOM 1683 O O . THR A 1 409 ? -24.204 -49.546 -18.517 1 61.39 389 THR A O 1
ATOM 1687 N N . LYS A 1 410 ? -22.257 -48.97 -17.525 1 59.83 390 LYS A N 1
ATOM 1688 C CA . LYS A 1 410 ? -22.245 -47.586 -17.97 1 58.59 390 LYS A CA 1
ATOM 1689 C C . LYS A 1 410 ? -21.182 -47.317 -19.014 1 59 390 LYS A C 1
ATOM 1690 O O . LYS A 1 410 ? -21.391 -46.501 -19.907 1 58.79 390 LYS A O 1
ATOM 1696 N N . PHE A 1 411 ? -20.03 -47.996 -18.908 1 59.58 391 PHE A N 1
ATOM 1697 C CA . PHE A 1 411 ? -18.905 -47.749 -19.809 1 60.26 391 PHE A CA 1
ATOM 1698 C C . PHE A 1 411 ? -18.317 -49.011 -20.47 1 61.95 391 PHE A C 1
ATOM 1699 O O . PHE A 1 411 ? -18.433 -50.117 -19.932 1 61.85 391 PHE A O 1
ATOM 1707 N N . GLY A 1 412 ? -17.692 -48.823 -21.635 1 63.31 392 GLY A N 1
ATOM 1708 C CA . GLY A 1 412 ? -17.065 -49.899 -22.397 1 65.09 392 GLY A CA 1
ATOM 1709 C C . GLY A 1 412 ? -17.839 -50.387 -23.61 1 66.84 392 GLY A C 1
ATOM 1710 O O . GLY A 1 412 ? -18.834 -51.1 -23.46 1 67.08 392 GLY A O 1
ATOM 1711 N N . ALA A 1 413 ? -17.355 -50.061 -24.823 1 67.91 393 ALA A N 1
ATOM 1712 C CA . ALA A 1 413 ? -17.976 -50.497 -26.075 1 69.53 393 ALA A CA 1
ATOM 1713 C C . ALA A 1 413 ? -17.965 -52.005 -26.167 1 71.25 393 ALA A C 1
ATOM 1714 O O . ALA A 1 413 ? -16.902 -52.602 -26.026 1 71.5 393 ALA A O 1
ATOM 1716 N N . PRO A 1 414 ? -19.127 -52.661 -26.371 1 72.24 394 PRO A N 1
ATOM 1717 C CA . PRO A 1 414 ? -19.112 -54.132 -26.503 1 73.41 394 PRO A CA 1
ATOM 1718 C C . PRO A 1 414 ? -18.329 -54.54 -27.75 1 75.27 394 PRO A C 1
ATOM 1719 O O . PRO A 1 414 ? -18.236 -53.763 -28.706 1 75.92 394 PRO A O 1
ATOM 1723 N N . LEU A 1 415 ? -17.727 -55.723 -27.741 1 76.25 395 LEU A N 1
ATOM 1724 C CA . LEU A 1 415 ? -16.886 -56.18 -28.856 1 77.71 395 LEU A CA 1
ATOM 1725 C C . LEU A 1 415 ? -17.563 -56.048 -30.242 1 79.33 395 LEU A C 1
ATOM 1726 O O . LEU A 1 415 ? -16.997 -55.428 -31.143 1 79.65 395 LEU A O 1
ATOM 1731 N N . GLU A 1 416 ? -18.823 -56.504 -30.359 1 80.14 396 GLU A N 1
ATOM 1732 C CA . GLU A 1 416 ? -19.621 -56.416 -31.588 1 81.38 396 GLU A CA 1
ATOM 1733 C C . GLU A 1 416 ? -19.89 -54.984 -32.068 1 82.63 396 GLU A C 1
ATOM 1734 O O . GLU A 1 416 ? -20.302 -54.782 -33.208 1 82.68 396 GLU A O 1
ATOM 1740 N N . ASP A 1 417 ? -19.698 -53.995 -31.195 1 83.44 397 ASP A N 1
ATOM 1741 C CA . ASP A 1 417 ? -19.926 -52.596 -31.53 1 84.57 397 ASP A CA 1
ATOM 1742 C C . ASP A 1 417 ? -18.649 -51.808 -31.806 1 84.88 397 ASP A C 1
ATOM 1743 O O . ASP A 1 417 ? -18.729 -50.652 -32.218 1 84.38 397 ASP A O 1
ATOM 1748 N N . VAL A 1 418 ? -17.477 -52.422 -31.582 1 85.54 398 VAL A N 1
ATOM 1749 C CA . VAL A 1 418 ? -16.185 -51.795 -31.854 1 86.45 398 VAL A CA 1
ATOM 1750 C C . VAL A 1 418 ? -16.043 -51.469 -33.357 1 87.63 398 VAL A C 1
ATOM 1751 O O . VAL A 1 418 ? -15.504 -50.421 -33.72 1 87.44 398 VAL A O 1
ATOM 1755 N N . GLU A 1 419 ? -16.608 -52.346 -34.215 1 88.66 399 GLU A N 1
ATOM 1756 C CA . GLU A 1 419 ? -16.663 -52.256 -35.674 1 90.03 399 GLU A CA 1
ATOM 1757 C C . GLU A 1 419 ? -17.311 -50.937 -36.156 1 90.36 399 GLU A C 1
ATOM 1758 O O . GLU A 1 419 ? -16.701 -50.202 -36.934 1 90.3 399 GLU A O 1
ATOM 1764 N N . GLY A 1 420 ? -18.505 -50.625 -35.651 1 90.45 400 GLY A N 1
ATOM 1765 C CA . GLY A 1 420 ? -19.206 -49.388 -35.988 1 90.92 400 GLY A CA 1
ATOM 1766 C C . GLY A 1 420 ? -18.587 -48.145 -35.368 1 91.3 400 GLY A C 1
ATOM 1767 O O . GLY A 1 420 ? -18.743 -47.035 -35.891 1 91.52 400 GLY A O 1
ATOM 1768 N N . LEU A 1 421 ? -17.871 -48.319 -34.244 1 91.15 401 LEU A N 1
ATOM 1769 C CA . LEU A 1 421 ? -17.195 -47.232 -33.547 1 91.57 401 LEU A CA 1
ATOM 1770 C C . LEU A 1 421 ? -15.96 -46.794 -34.342 1 92.06 401 LEU A C 1
ATOM 1771 O O . LEU A 1 421 ? -15.765 -45.594 -34.552 1 92 401 LEU A O 1
ATOM 1776 N N . LEU A 1 422 ? -15.154 -47.772 -34.825 1 92.36 402 LEU A N 1
ATOM 1777 C CA . LEU A 1 422 ? -13.975 -47.521 -35.672 1 92.86 402 LEU A CA 1
ATOM 1778 C C . LEU A 1 422 ? -14.427 -46.812 -36.96 1 93.68 402 LEU A C 1
ATOM 1779 O O . LEU A 1 422 ? -13.79 -45.857 -37.41 1 93.59 402 LEU A O 1
ATOM 1784 N N . GLU A 1 423 ? -15.556 -47.287 -37.527 1 94.12 403 GLU A N 1
ATOM 1785 C CA . GLU A 1 423 ? -16.206 -46.784 -38.723 1 95.08 403 GLU A CA 1
ATOM 1786 C C . GLU A 1 423 ? -16.513 -45.297 -38.574 1 96.13 403 GLU A C 1
ATOM 1787 O O . GLU A 1 423 ? -16.228 -44.521 -39.48 1 96.38 403 GLU A O 1
ATOM 1793 N N . ALA A 1 424 ? -17.05 -44.896 -37.411 1 96.56 404 ALA A N 1
ATOM 1794 C CA . ALA A 1 424 ? -17.4 -43.511 -37.126 1 97.21 404 ALA A CA 1
ATOM 1795 C C . ALA A 1 424 ? -16.183 -42.635 -36.864 1 97.77 404 ALA A C 1
ATOM 1796 O O . ALA A 1 424 ? -16.223 -41.443 -37.157 1 97.74 404 ALA A O 1
ATOM 1798 N N . ALA A 1 425 ? -15.098 -43.21 -36.331 1 98.22 405 ALA A N 1
ATOM 1799 C CA . ALA A 1 425 ? -13.876 -42.448 -36.069 1 99.09 405 ALA A CA 1
ATOM 1800 C C . ALA A 1 425 ? -13.228 -42.023 -37.389 1 99.88 405 ALA A C 1
ATOM 1801 O O . ALA A 1 425 ? -12.912 -40.846 -37.562 1 99.85 405 ALA A O 1
ATOM 1803 N N . ARG A 1 426 ? -13.098 -42.971 -38.345 1 100.3 406 ARG A N 1
ATOM 1804 C CA . ARG A 1 426 ? -12.553 -42.716 -39.677 1 100.88 406 ARG A CA 1
ATOM 1805 C C . ARG A 1 426 ? -13.428 -41.668 -40.39 1 100.51 406 ARG A C 1
ATOM 1806 O O . ARG A 1 426 ? -12.891 -40.772 -41.044 1 100.86 406 ARG A O 1
ATOM 1814 N N . GLN A 1 427 ? -14.767 -41.758 -40.203 1 99.51 407 GLN A N 1
ATOM 1815 C CA . GLN A 1 427 ? -15.79 -40.866 -40.751 1 99.12 407 GLN A CA 1
ATOM 1816 C C . GLN A 1 427 ? -15.658 -39.402 -40.275 1 98.12 407 GLN A C 1
ATOM 1817 O O . GLN A 1 427 ? -15.684 -38.483 -41.102 1 98.29 407 GLN A O 1
ATOM 1823 N N . PHE A 1 428 ? -15.521 -39.181 -38.958 1 96.78 408 PHE A N 1
ATOM 1824 C CA . PHE A 1 428 ? -15.408 -37.816 -38.439 1 95.85 408 PHE A CA 1
ATOM 1825 C C . PHE A 1 428 ? -13.963 -37.291 -38.365 1 94.85 408 PHE A C 1
ATOM 1826 O O . PHE A 1 428 ? -13.725 -36.271 -37.712 1 94.95 408 PHE A O 1
ATOM 1834 N N . ASN A 1 429 ? -13.017 -37.961 -39.065 1 93.64 409 ASN A N 1
ATOM 1835 C CA . ASN A 1 429 ? -11.596 -37.61 -39.113 1 92.98 409 ASN A CA 1
ATOM 1836 C C . ASN A 1 429 ? -10.995 -37.582 -37.7 1 91.32 409 ASN A C 1
ATOM 1837 O O . ASN A 1 429 ? -10.343 -36.612 -37.315 1 91.34 409 ASN A O 1
ATOM 1842 N N . VAL A 1 430 ? -11.255 -38.641 -36.921 1 89.79 410 VAL A N 1
ATOM 1843 C CA . VAL A 1 430 ? -10.774 -38.775 -35.546 1 88.92 410 VAL A CA 1
ATOM 1844 C C . VAL A 1 430 ? -9.642 -39.779 -35.526 1 87.68 410 VAL A C 1
ATOM 1845 O O . VAL A 1 430 ? -9.772 -40.856 -36.107 1 87.99 410 VAL A O 1
ATOM 1849 N N . THR A 1 431 ? -8.536 -39.441 -34.861 1 86.05 411 THR A N 1
ATOM 1850 C CA . THR A 1 431 ? -7.376 -40.323 -34.821 1 84.97 411 THR A CA 1
ATOM 1851 C C . THR A 1 431 ? -7.457 -41.359 -33.698 1 83.7 411 THR A C 1
ATOM 1852 O O . THR A 1 431 ? -7.255 -40.992 -32.555 1 84.21 411 THR A O 1
ATOM 1856 N N . VAL A 1 432 ? -7.7 -42.644 -34.002 1 82.14 412 VAL A N 1
ATOM 1857 C CA . VAL A 1 432 ? -7.711 -43.694 -32.974 1 81.37 412 VAL A CA 1
ATOM 1858 C C . VAL A 1 432 ? -6.282 -44.172 -32.731 1 81.08 412 VAL A C 1
ATOM 1859 O O . VAL A 1 432 ? -5.733 -44.93 -33.53 1 81.59 412 VAL A O 1
ATOM 1863 N N . CYS A 1 433 ? -5.683 -43.745 -31.629 1 80.13 413 CYS A N 1
ATOM 1864 C CA . CYS A 1 433 ? -4.307 -44.099 -31.308 1 79.76 413 CYS A CA 1
ATOM 1865 C C . CYS A 1 433 ? -4.153 -45.274 -30.327 1 78.28 413 CYS A C 1
ATOM 1866 O O . CYS A 1 433 ? -3.015 -45.629 -30.01 1 78.41 413 CYS A O 1
ATOM 1869 N N . GLY A 1 434 ? -5.257 -45.83 -29.82 1 76.49 414 GLY A N 1
ATOM 1870 C CA . GLY A 1 434 ? -5.154 -46.916 -28.855 1 74.98 414 GLY A CA 1
ATOM 1871 C C . GLY A 1 434 ? -6.448 -47.506 -28.353 1 73.05 414 GLY A C 1
ATOM 1872 O O . GLY A 1 434 ? -7.52 -47.168 -28.847 1 72.91 414 GLY A O 1
ATOM 1873 N N . VAL A 1 435 ? -6.328 -48.437 -27.383 1 71.53 415 VAL A N 1
ATOM 1874 C CA . VAL A 1 435 ? -7.418 -49.181 -26.75 1 70.41 415 VAL A CA 1
ATOM 1875 C C . VAL A 1 435 ? -7.248 -49.214 -25.216 1 69.14 415 VAL A C 1
ATOM 1876 O O . VAL A 1 435 ? -6.164 -49.518 -24.728 1 68.9 415 VAL A O 1
ATOM 1880 N N . SER A 1 436 ? -8.327 -48.935 -24.452 1 67.97 416 SER A N 1
ATOM 1881 C CA . SER A 1 436 ? -8.266 -49.013 -22.995 1 66.43 416 SER A CA 1
ATOM 1882 C C . SER A 1 436 ? -9.337 -49.958 -22.402 1 65.41 416 SER A C 1
ATOM 1883 O O . SER A 1 436 ? -10.262 -50.382 -23.104 1 65.73 416 SER A O 1
ATOM 1886 N N . PHE A 1 437 ? -9.193 -50.311 -21.122 1 63.72 417 PHE A N 1
ATOM 1887 C CA . PHE A 1 437 ? -10.176 -51.145 -20.446 1 62.42 417 PHE A CA 1
ATOM 1888 C C . PHE A 1 437 ? -10.121 -50.975 -18.923 1 61.97 417 PHE A C 1
ATOM 1889 O O . PHE A 1 437 ? -9.13 -50.468 -18.389 1 61.91 417 PHE A O 1
ATOM 1897 N N . HIS A 1 438 ? -11.186 -51.396 -18.221 1 60.95 418 HIS A N 1
ATOM 1898 C CA . HIS A 1 438 ? -11.185 -51.393 -16.763 1 60.18 418 HIS A CA 1
ATOM 1899 C C . HIS A 1 438 ? -11.944 -52.619 -16.288 1 60.17 418 HIS A C 1
ATOM 1900 O O . HIS A 1 438 ? -13.145 -52.706 -16.505 1 60.88 418 HIS A O 1
ATOM 1907 N N . VAL A 1 439 ? -11.266 -53.559 -15.636 1 59.55 419 VAL A N 1
ATOM 1908 C CA . VAL A 1 439 ? -11.91 -54.766 -15.137 1 60.15 419 VAL A CA 1
ATOM 1909 C C . VAL A 1 439 ? -12.746 -54.564 -13.861 1 61.53 419 VAL A C 1
ATOM 1910 O O . VAL A 1 439 ? -13.106 -55.538 -13.206 1 61.37 419 VAL A O 1
ATOM 1914 N N . GLY A 1 440 ? -13.031 -53.321 -13.498 1 62.74 420 GLY A N 1
ATOM 1915 C CA . GLY A 1 440 ? -13.763 -53.02 -12.277 1 63.99 420 GLY A CA 1
ATOM 1916 C C . GLY A 1 440 ? -12.825 -52.737 -11.118 1 64.92 420 GLY A C 1
ATOM 1917 O O . GLY A 1 440 ? -11.753 -53.344 -11.01 1 65.05 420 GLY A O 1
ATOM 1918 N N . SER A 1 441 ? -13.228 -51.812 -10.238 1 65.19 421 SER A N 1
ATOM 1919 C CA . SER A 1 441 ? -12.435 -51.401 -9.08 1 65.84 421 SER A CA 1
ATOM 1920 C C . SER A 1 441 ? -12.458 -52.505 -8.046 1 66.13 421 SER A C 1
ATOM 1921 O O . SER A 1 441 ? -13.507 -53.096 -7.813 1 66.72 421 SER A O 1
ATOM 1924 N N . GLY A 1 442 ? -11.312 -52.806 -7.466 1 65.87 422 GLY A N 1
ATOM 1925 C CA . GLY A 1 442 ? -11.218 -53.864 -6.468 1 66.91 422 GLY A CA 1
ATOM 1926 C C . GLY A 1 442 ? -11.458 -55.248 -7.037 1 68.1 422 GLY A C 1
ATOM 1927 O O . GLY A 1 442 ? -12.16 -56.06 -6.43 1 67.92 422 GLY A O 1
ATOM 1928 N N . ASN A 1 443 ? -10.871 -55.533 -8.216 1 69 423 ASN A N 1
ATOM 1929 C CA . ASN A 1 443 ? -11.027 -56.845 -8.838 1 70.06 423 ASN A CA 1
ATOM 1930 C C . ASN A 1 443 ? -9.785 -57.717 -8.688 1 72.52 423 ASN A C 1
ATOM 1931 O O . ASN A 1 443 ? -8.717 -57.389 -9.203 1 72.67 423 ASN A O 1
ATOM 1936 N N . ASP A 1 444 ? -9.95 -58.855 -8.012 1 74.38 424 ASP A N 1
ATOM 1937 C CA . ASP A 1 444 ? -8.898 -59.846 -7.804 1 76.59 424 ASP A CA 1
ATOM 1938 C C . ASP A 1 444 ? -8.853 -60.927 -8.913 1 78.45 424 ASP A C 1
ATOM 1939 O O . ASP A 1 444 ? -7.935 -61.748 -8.917 1 78.79 424 ASP A O 1
ATOM 1944 N N . ASP A 1 445 ? -9.847 -60.942 -9.832 1 79.41 425 ASP A N 1
ATOM 1945 C CA . ASP A 1 445 ? -9.937 -61.901 -10.942 1 80.47 425 ASP A CA 1
ATOM 1946 C C . ASP A 1 445 ? -8.792 -61.724 -11.935 1 80.45 425 ASP A C 1
ATOM 1947 O O . ASP A 1 445 ? -8.865 -60.854 -12.797 1 80.57 425 ASP A O 1
ATOM 1952 N N . GLN A 1 446 ? -7.742 -62.548 -11.826 1 80.13 426 GLN A N 1
ATOM 1953 C CA . GLN A 1 446 ? -6.611 -62.484 -12.75 1 80.11 426 GLN A CA 1
ATOM 1954 C C . GLN A 1 446 ? -7.049 -62.78 -14.182 1 79.33 426 GLN A C 1
ATOM 1955 O O . GLN A 1 446 ? -6.561 -62.144 -15.115 1 79.49 426 GLN A O 1
ATOM 1961 N N . SER A 1 447 ? -8.009 -63.702 -14.347 1 78.39 427 SER A N 1
ATOM 1962 C CA . SER A 1 447 ? -8.545 -64.083 -15.649 1 78.19 427 SER A CA 1
ATOM 1963 C C . SER A 1 447 ? -9.192 -62.92 -16.397 1 77 427 SER A C 1
ATOM 1964 O O . SER A 1 447 ? -9.211 -62.931 -17.624 1 77.45 427 SER A O 1
ATOM 1967 N N . ALA A 1 448 ? -9.722 -61.922 -15.664 1 75.32 428 ALA A N 1
ATOM 1968 C CA . ALA A 1 448 ? -10.344 -60.749 -16.271 1 74.1 428 ALA A CA 1
ATOM 1969 C C . ALA A 1 448 ? -9.308 -59.816 -16.894 1 72.46 428 ALA A C 1
ATOM 1970 O O . ALA A 1 448 ? -9.612 -59.157 -17.885 1 72.27 428 ALA A O 1
ATOM 1972 N N . TYR A 1 449 ? -8.083 -59.757 -16.329 1 71.37 429 TYR A N 1
ATOM 1973 C CA . TYR A 1 449 ? -7.013 -58.919 -16.893 1 70.63 429 TYR A CA 1
ATOM 1974 C C . TYR A 1 449 ? -6.492 -59.546 -18.186 1 69.89 429 TYR A C 1
ATOM 1975 O O . TYR A 1 449 ? -6.33 -58.85 -19.189 1 69.28 429 TYR A O 1
ATOM 1984 N N . VAL A 1 450 ? -6.262 -60.87 -18.157 1 70.09 430 VAL A N 1
ATOM 1985 C CA . VAL A 1 450 ? -5.779 -61.663 -19.295 1 71.07 430 VAL A CA 1
ATOM 1986 C C . VAL A 1 450 ? -6.814 -61.63 -20.423 1 71.35 430 VAL A C 1
ATOM 1987 O O . VAL A 1 450 ? -6.467 -61.415 -21.583 1 71.67 430 VAL A O 1
ATOM 1991 N N . SER A 1 451 ? -8.09 -61.792 -20.064 1 70.88 431 SER A N 1
ATOM 1992 C CA . SER A 1 451 ? -9.18 -61.752 -21.021 1 71.06 431 SER A CA 1
ATOM 1993 C C . SER A 1 451 ? -9.339 -60.376 -21.675 1 71.16 431 SER A C 1
ATOM 1994 O O . SER A 1 451 ? -9.761 -60.299 -22.828 1 71.76 431 SER A O 1
ATOM 1997 N N . ALA A 1 452 ? -9.048 -59.299 -20.941 1 70.41 432 ALA A N 1
ATOM 1998 C CA . ALA A 1 452 ? -9.195 -57.958 -21.488 1 70.17 432 ALA A CA 1
ATOM 1999 C C . ALA A 1 452 ? -8.049 -57.597 -22.419 1 69.83 432 ALA A C 1
ATOM 2000 O O . ALA A 1 452 ? -8.282 -56.933 -23.423 1 69.35 432 ALA A O 1
ATOM 2002 N N . VAL A 1 453 ? -6.823 -58.047 -22.115 1 70.05 433 VAL A N 1
ATOM 2003 C CA . VAL A 1 453 ? -5.681 -57.777 -22.995 1 70.97 433 VAL A CA 1
ATOM 2004 C C . VAL A 1 453 ? -5.856 -58.556 -24.32 1 71.59 433 VAL A C 1
ATOM 2005 O O . VAL A 1 453 ? -5.666 -57.992 -25.409 1 71.49 433 VAL A O 1
ATOM 2009 N N . ARG A 1 454 ? -6.321 -59.814 -24.227 1 71.82 434 ARG A N 1
ATOM 2010 C CA . ARG A 1 454 ? -6.584 -60.622 -25.418 1 72.76 434 ARG A CA 1
ATOM 2011 C C . ARG A 1 454 ? -7.642 -59.967 -26.311 1 73.96 434 ARG A C 1
ATOM 2012 O O . ARG A 1 454 ? -7.457 -59.909 -27.529 1 73.99 434 ARG A O 1
ATOM 2020 N N . ASP A 1 455 ? -8.713 -59.41 -25.694 1 74.56 435 ASP A N 1
ATOM 2021 C CA . ASP A 1 455 ? -9.773 -58.705 -26.414 1 75.54 435 ASP A CA 1
ATOM 2022 C C . ASP A 1 455 ? -9.264 -57.384 -26.989 1 75.95 435 ASP A C 1
ATOM 2023 O O . ASP A 1 455 ? -9.678 -57.002 -28.075 1 75.54 435 ASP A O 1
ATOM 2028 N N . ALA A 1 456 ? -8.365 -56.691 -26.271 1 77.05 436 ALA A N 1
ATOM 2029 C CA . ALA A 1 456 ? -7.767 -55.434 -26.737 1 78.82 436 ALA A CA 1
ATOM 2030 C C . ALA A 1 456 ? -6.863 -55.661 -27.952 1 80.61 436 ALA A C 1
ATOM 2031 O O . ALA A 1 456 ? -6.742 -54.769 -28.79 1 80.33 436 ALA A O 1
ATOM 2033 N N . TYR A 1 457 ? -6.241 -56.857 -28.056 1 82.28 437 TYR A N 1
ATOM 2034 C CA . TYR A 1 457 ? -5.4 -57.2 -29.2 1 84.26 437 TYR A CA 1
ATOM 2035 C C . TYR A 1 457 ? -6.268 -57.314 -30.442 1 84.49 437 TYR A C 1
ATOM 2036 O O . TYR A 1 457 ? -5.919 -56.736 -31.465 1 84.66 437 TYR A O 1
ATOM 2045 N N . GLN A 1 458 ? -7.445 -57.962 -30.336 1 84.39 438 GLN A N 1
ATOM 2046 C CA . GLN A 1 458 ? -8.374 -58.073 -31.46 1 85.17 438 GLN A CA 1
ATOM 2047 C C . GLN A 1 458 ? -8.795 -56.706 -31.983 1 85.68 438 GLN A C 1
ATOM 2048 O O . GLN A 1 458 ? -8.986 -56.554 -33.185 1 86.13 438 GLN A O 1
ATOM 2054 N N . VAL A 1 459 ? -8.934 -55.71 -31.095 1 85.7 439 VAL A N 1
ATOM 2055 C CA . VAL A 1 459 ? -9.31 -54.354 -31.505 1 86.2 439 VAL A CA 1
ATOM 2056 C C . VAL A 1 459 ? -8.183 -53.678 -32.28 1 86.83 439 VAL A C 1
ATOM 2057 O O . VAL A 1 459 ? -8.448 -52.968 -33.249 1 86.79 439 VAL A O 1
ATOM 2061 N N . PHE A 1 460 ? -6.92 -53.925 -31.878 1 87.41 440 PHE A N 1
ATOM 2062 C CA . PHE A 1 460 ? -5.728 -53.392 -32.56 1 88.27 440 PHE A CA 1
ATOM 2063 C C . PHE A 1 460 ? -5.722 -53.869 -34.024 1 88.22 440 PHE A C 1
ATOM 2064 O O . PHE A 1 460 ? -5.472 -53.075 -34.93 1 87.87 440 PHE A O 1
ATOM 2072 N N . GLN A 1 461 ? -6.085 -55.152 -34.244 1 88.49 441 GLN A N 1
ATOM 2073 C CA . GLN A 1 461 ? -6.202 -55.757 -35.57 1 89.33 441 GLN A CA 1
ATOM 2074 C C . GLN A 1 461 ? -7.304 -55.052 -36.39 1 89.9 441 GLN A C 1
ATOM 2075 O O . GLN A 1 461 ? -7.016 -54.537 -37.471 1 89.92 441 GLN A O 1
ATOM 2081 N N . GLN A 1 462 ? -8.545 -54.976 -35.847 1 90.1 442 GLN A N 1
ATOM 2082 C CA . GLN A 1 462 ? -9.693 -54.328 -36.493 1 90.82 442 GLN A CA 1
ATOM 2083 C C . GLN A 1 462 ? -9.399 -52.877 -36.888 1 91.18 442 GLN A C 1
ATOM 2084 O O . GLN A 1 462 ? -9.952 -52.387 -37.868 1 91.24 442 GLN A O 1
ATOM 2090 N N . ALA A 1 463 ? -8.55 -52.188 -36.116 1 91.36 443 ALA A N 1
ATOM 2091 C CA . ALA A 1 463 ? -8.211 -50.781 -36.344 1 92.07 443 ALA A CA 1
ATOM 2092 C C . ALA A 1 463 ? -7.358 -50.52 -37.588 1 92.31 443 ALA A C 1
ATOM 2093 O O . ALA A 1 463 ? -7.364 -49.405 -38.11 1 92.17 443 ALA A O 1
ATOM 2095 N N . VAL A 1 464 ? -6.586 -51.522 -38.027 1 92.51 444 VAL A N 1
ATOM 2096 C CA . VAL A 1 464 ? -5.722 -51.4 -39.202 1 93 444 VAL A CA 1
ATOM 2097 C C . VAL A 1 464 ? -6.578 -51.145 -40.446 1 92.63 444 VAL A C 1
ATOM 2098 O O . VAL A 1 464 ? -6.301 -50.214 -41.209 1 92.56 444 VAL A O 1
ATOM 2102 N N . GLN A 1 465 ? -7.671 -51.932 -40.583 1 92.01 445 GLN A N 1
ATOM 2103 C CA . GLN A 1 465 ? -8.66 -51.884 -41.665 1 91.88 445 GLN A CA 1
ATOM 2104 C C . GLN A 1 465 ? -9.307 -50.517 -41.885 1 91.81 445 GLN A C 1
ATOM 2105 O O . GLN A 1 465 ? -9.973 -50.312 -42.904 1 92.4 445 GLN A O 1
ATOM 2111 N N . TYR A 1 466 ? -9.161 -49.599 -40.925 1 90.8 446 TYR A N 1
ATOM 2112 C CA . TYR A 1 466 ? -9.75 -48.269 -41.035 1 90.21 446 TYR A CA 1
ATOM 2113 C C . TYR A 1 466 ? -8.699 -47.133 -41.193 1 89.91 446 TYR A C 1
ATOM 2114 O O . TYR A 1 466 ? -9.072 -45.968 -41.375 1 90.55 446 TYR A O 1
ATOM 2123 N N . GLY A 1 467 ? -7.413 -47.486 -41.177 1 88.69 447 GLY A N 1
ATOM 2124 C CA . GLY A 1 467 ? -6.328 -46.527 -41.321 1 88.11 447 GLY A CA 1
ATOM 2125 C C . GLY A 1 467 ? -5.684 -46.141 -40.004 1 87.11 447 GLY A C 1
ATOM 2126 O O . GLY A 1 467 ? -5.104 -45.057 -39.892 1 86.94 447 GLY A O 1
ATOM 2127 N N . PHE A 1 468 ? -5.763 -47.033 -38.993 1 86.17 448 PHE A N 1
ATOM 2128 C CA . PHE A 1 468 ? -5.211 -46.727 -37.675 1 85.5 448 PHE A CA 1
ATOM 2129 C C . PHE A 1 468 ? -4.169 -47.712 -37.166 1 85.19 448 PHE A C 1
ATOM 2130 O O . PHE A 1 468 ? -4.441 -48.904 -37.02 1 85.23 448 PHE A O 1
ATOM 2138 N N . LYS A 1 469 ? -2.99 -47.192 -36.828 1 84.75 449 LYS A N 1
ATOM 2139 C CA . LYS A 1 469 ? -1.942 -48.008 -36.242 1 84.83 449 LYS A CA 1
ATOM 2140 C C . LYS A 1 469 ? -1.897 -47.626 -34.771 1 84.3 449 LYS A C 1
ATOM 2141 O O . LYS A 1 469 ? -1.342 -46.58 -34.415 1 84.3 449 LYS A O 1
ATOM 2147 N N . CYS A 1 470 ? -2.529 -48.443 -33.921 1 83.45 450 CYS A N 1
ATOM 2148 C CA . CYS A 1 470 ? -2.569 -48.157 -32.495 1 82.94 450 CYS A CA 1
ATOM 2149 C C . CYS A 1 470 ? -1.192 -48.274 -31.839 1 82.39 450 CYS A C 1
ATOM 2150 O O . CYS A 1 470 ? -0.448 -49.217 -32.115 1 82.54 450 CYS A O 1
ATOM 2153 N N . THR A 1 471 ? -0.842 -47.28 -31.008 1 81.3 451 THR A N 1
ATOM 2154 C CA . THR A 1 471 ? 0.444 -47.21 -30.319 1 80.66 451 THR A CA 1
ATOM 2155 C C . THR A 1 471 ? 0.336 -47.174 -28.785 1 79.38 451 THR A C 1
ATOM 2156 O O . THR A 1 471 ? 1.363 -47.024 -28.126 1 79.63 451 THR A O 1
ATOM 2160 N N . ILE A 1 472 ? -0.894 -47.242 -28.21 1 77.75 452 ILE A N 1
ATOM 2161 C CA . ILE A 1 472 ? -1.117 -47.16 -26.752 1 75.97 452 ILE A CA 1
ATOM 2162 C C . ILE A 1 472 ? -2.057 -48.249 -26.235 1 73.82 452 ILE A C 1
ATOM 2163 O O . ILE A 1 472 ? -3.163 -48.398 -26.753 1 74.27 452 ILE A O 1
ATOM 2168 N N . LEU A 1 473 ? -1.637 -48.99 -25.204 1 71.34 453 LEU A N 1
ATOM 2169 C CA . LEU A 1 473 ? -2.501 -49.982 -24.581 1 69.63 453 LEU A CA 1
ATOM 2170 C C . LEU A 1 473 ? -2.634 -49.572 -23.126 1 68.17 453 LEU A C 1
ATOM 2171 O O . LEU A 1 473 ? -1.656 -49.622 -22.381 1 67.97 453 LEU A O 1
ATOM 2176 N N . ASP A 1 474 ? -3.845 -49.144 -22.734 1 66.59 454 ASP A N 1
ATOM 2177 C CA . ASP A 1 474 ? -4.14 -48.67 -21.391 1 65.02 454 ASP A CA 1
ATOM 2178 C C . ASP A 1 474 ? -4.888 -49.742 -20.631 1 62.57 454 ASP A C 1
ATOM 2179 O O . ASP A 1 474 ? -6.049 -49.973 -20.907 1 63.04 454 ASP A O 1
ATOM 2184 N N . ILE A 1 475 ? -4.251 -50.367 -19.649 1 60.4 455 ILE A N 1
ATOM 2185 C CA . ILE A 1 475 ? -4.859 -51.462 -18.903 1 58.85 455 ILE A CA 1
ATOM 2186 C C . ILE A 1 475 ? -5.688 -51.041 -17.663 1 58.05 455 ILE A C 1
ATOM 2187 O O . ILE A 1 475 ? -6.059 -51.908 -16.872 1 58.21 455 ILE A O 1
ATOM 2192 N N . GLY A 1 476 ? -6.013 -49.755 -17.541 1 57.31 456 GLY A N 1
ATOM 2193 C CA . GLY A 1 476 ? -6.843 -49.213 -16.466 1 57.43 456 GLY A CA 1
ATOM 2194 C C . GLY A 1 476 ? -6.424 -49.517 -15.041 1 57.63 456 GLY A C 1
ATOM 2195 O O . GLY A 1 476 ? -5.224 -49.573 -14.744 1 58.12 456 GLY A O 1
ATOM 2196 N N . GLY A 1 477 ? -7.408 -49.661 -14.149 1 56.8 457 GLY A N 1
ATOM 2197 C CA . GLY A 1 477 ? -7.171 -49.925 -12.732 1 56.29 457 GLY A CA 1
ATOM 2198 C C . GLY A 1 477 ? -7.687 -51.266 -12.26 1 55.87 457 GLY A C 1
ATOM 2199 O O . GLY A 1 477 ? -7.789 -52.217 -13.044 1 56.2 457 GLY A O 1
ATOM 2200 N N . GLY A 1 478 ? -8.013 -51.356 -10.978 1 55.11 458 GLY A N 1
ATOM 2201 C CA . GLY A 1 478 ? -8.555 -52.588 -10.415 1 54.94 458 GLY A CA 1
ATOM 2202 C C . GLY A 1 478 ? -7.663 -53.314 -9.441 1 54.86 458 GLY A C 1
ATOM 2203 O O . GLY A 1 478 ? -8.128 -54.164 -8.677 1 54.66 458 GLY A O 1
ATOM 2204 N N . PHE A 1 479 ? -6.369 -52.984 -9.48 1 55.26 459 PHE A N 1
ATOM 2205 C CA . PHE A 1 479 ? -5.29 -53.532 -8.656 1 55.53 459 PHE A CA 1
ATOM 2206 C C . PHE A 1 479 ? -5.538 -53.253 -7.182 1 56.2 459 PHE A C 1
ATOM 2207 O O . PHE A 1 479 ? -6.046 -52.189 -6.826 1 55.75 459 PHE A O 1
ATOM 2215 N N . PRO A 1 480 ? -5.236 -54.223 -6.311 1 57.43 460 PRO A N 1
ATOM 2216 C CA . PRO A 1 480 ? -5.434 -53.989 -4.872 1 58.71 460 PRO A CA 1
ATOM 2217 C C . PRO A 1 480 ? -4.36 -53.057 -4.289 1 61.38 460 PRO A C 1
ATOM 2218 O O . PRO A 1 480 ? -3.196 -53.086 -4.718 1 61.97 460 PRO A O 1
ATOM 2222 N N . GLY A 1 481 ? -4.745 -52.262 -3.305 1 62.43 461 GLY A N 1
ATOM 2223 C CA . GLY A 1 481 ? -3.821 -51.342 -2.664 1 64.45 461 GLY A CA 1
ATOM 2224 C C . GLY A 1 481 ? -3.36 -51.763 -1.282 1 66.73 461 GLY A C 1
ATOM 2225 O O . GLY A 1 481 ? -2.447 -51.144 -0.724 1 66.98 461 GLY A O 1
ATOM 2226 N N . THR A 1 482 ? -3.987 -52.787 -0.7 1 68.49 462 THR A N 1
ATOM 2227 C CA . THR A 1 482 ? -3.616 -53.232 0.645 1 71.26 462 THR A CA 1
ATOM 2228 C C . THR A 1 482 ? -2.999 -54.632 0.649 1 73.69 462 THR A C 1
ATOM 2229 O O . THR A 1 482 ? -3.311 -55.445 -0.224 1 73.88 462 THR A O 1
ATOM 2233 N N . GLU A 1 483 ? -2.164 -54.929 1.662 1 75.14 463 GLU A N 1
ATOM 2234 C CA . GLU A 1 483 ? -1.578 -56.262 1.81 1 76.59 463 GLU A CA 1
ATOM 2235 C C . GLU A 1 483 ? -2.624 -57.225 2.353 1 77.6 463 GLU A C 1
ATOM 2236 O O . GLU A 1 483 ? -2.482 -58.429 2.174 1 78.56 463 GLU A O 1
ATOM 2242 N N . ASN A 1 490 ? -7.397 -62.298 -0.827 1 89.42 470 ASN A N 1
ATOM 2243 C CA . ASN A 1 490 ? -6.407 -63.347 -1.087 1 89.78 470 ASN A CA 1
ATOM 2244 C C . ASN A 1 490 ? -5.526 -63.069 -2.327 1 88.62 470 ASN A C 1
ATOM 2245 O O . ASN A 1 490 ? -4.41 -63.596 -2.404 1 88.9 470 ASN A O 1
ATOM 2250 N N . THR A 1 491 ? -6.021 -62.267 -3.299 1 86.85 471 THR A N 1
ATOM 2251 C CA . THR A 1 491 ? -5.219 -61.978 -4.494 1 85.47 471 THR A CA 1
ATOM 2252 C C . THR A 1 491 ? -4.273 -60.81 -4.272 1 83.37 471 THR A C 1
ATOM 2253 O O . THR A 1 491 ? -4.699 -59.725 -3.873 1 83.61 471 THR A O 1
ATOM 2257 N N . SER A 1 492 ? -2.982 -61.042 -4.505 1 81.07 472 SER A N 1
ATOM 2258 C CA . SER A 1 492 ? -1.983 -59.998 -4.351 1 79.25 472 SER A CA 1
ATOM 2259 C C . SER A 1 492 ? -1.774 -59.253 -5.685 1 76.67 472 SER A C 1
ATOM 2260 O O . SER A 1 492 ? -2.191 -59.729 -6.749 1 76.59 472 SER A O 1
ATOM 2263 N N . PHE A 1 493 ? -1.148 -58.069 -5.626 1 74.27 473 PHE A N 1
ATOM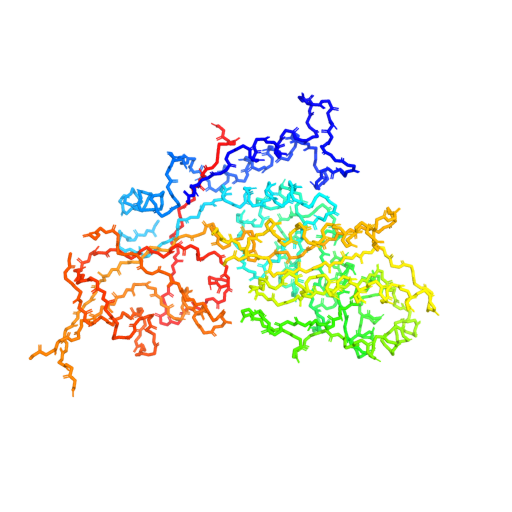 2264 C CA . PHE A 1 493 ? -0.832 -57.319 -6.835 1 72.26 473 PHE A CA 1
ATOM 2265 C C . PHE A 1 493 ? 0.208 -58.133 -7.672 1 72.25 473 PHE A C 1
ATOM 2266 O O . PHE A 1 493 ? 0.121 -58.171 -8.902 1 72.35 473 PHE A O 1
ATOM 2274 N N . GLU A 1 494 ? 1.155 -58.807 -6.988 1 71.73 474 GLU A N 1
ATOM 2275 C CA . GLU A 1 494 ? 2.203 -59.63 -7.599 1 71.73 474 GLU A CA 1
ATOM 2276 C C . GLU A 1 494 ? 1.606 -60.768 -8.43 1 70.7 474 GLU A C 1
ATOM 2277 O O . GLU A 1 494 ? 2.026 -60.971 -9.568 1 70.86 474 GLU A O 1
ATOM 2283 N N . ALA A 1 495 ? 0.599 -61.473 -7.887 1 69.15 475 ALA A N 1
ATOM 2284 C CA . ALA A 1 495 ? -0.076 -62.542 -8.615 1 68.21 475 ALA A CA 1
ATOM 2285 C C . ALA A 1 495 ? -0.732 -62.013 -9.884 1 67.93 475 ALA A C 1
ATOM 2286 O O . ALA A 1 495 ? -0.736 -62.703 -10.89 1 68.44 475 ALA A O 1
ATOM 2288 N N . ILE A 1 496 ? -1.255 -60.786 -9.854 1 67.14 476 ILE A N 1
ATOM 2289 C CA . ILE A 1 496 ? -1.904 -60.193 -11.01 1 67.14 476 ILE A CA 1
ATOM 2290 C C . ILE A 1 496 ? -0.881 -59.844 -12.083 1 67.35 476 ILE A C 1
ATOM 2291 O O . ILE A 1 496 ? -1.07 -60.187 -13.252 1 66.8 476 ILE A O 1
ATOM 2296 N N . ALA A 1 497 ? 0.212 -59.179 -11.667 1 67.9 477 ALA A N 1
ATOM 2297 C CA . ALA A 1 497 ? 1.319 -58.774 -12.528 1 68.78 477 ALA A CA 1
ATOM 2298 C C . ALA A 1 497 ? 1.955 -59.981 -13.205 1 69.18 477 ALA A C 1
ATOM 2299 O O . ALA A 1 497 ? 2.28 -59.919 -14.389 1 69.02 477 ALA A O 1
ATOM 2301 N N . ARG A 1 498 ? 2.074 -61.091 -12.463 1 69.77 478 ARG A N 1
ATOM 2302 C CA . ARG A 1 498 ? 2.615 -62.372 -12.911 1 71.23 478 ARG A CA 1
ATOM 2303 C C . ARG A 1 498 ? 1.79 -62.957 -14.069 1 71.56 478 ARG A C 1
ATOM 2304 O O . ARG A 1 498 ? 2.356 -63.584 -14.966 1 72.2 478 ARG A O 1
ATOM 2312 N N . THR A 1 499 ? 0.459 -62.774 -14.044 1 70.74 479 THR A N 1
ATOM 2313 C CA . THR A 1 499 ? -0.393 -63.278 -15.113 1 70.76 479 THR A CA 1
ATOM 2314 C C . THR A 1 499 ? -0.535 -62.282 -16.286 1 70.71 479 THR A C 1
ATOM 2315 O O . THR A 1 499 ? -0.929 -62.697 -17.377 1 71.1 479 THR A O 1
ATOM 2319 N N . ILE A 1 500 ? -0.232 -60.988 -16.075 1 70.02 480 ILE A N 1
ATOM 2320 C CA . ILE A 1 500 ? -0.36 -59.963 -17.122 1 70.25 480 ILE A CA 1
ATOM 2321 C C . ILE A 1 500 ? 0.912 -59.891 -17.971 1 70.49 480 ILE A C 1
ATOM 2322 O O . ILE A 1 500 ? 0.84 -59.718 -19.189 1 70.26 480 ILE A O 1
ATOM 2327 N N . ARG A 1 501 ? 2.08 -59.988 -17.309 1 70.66 481 ARG A N 1
ATOM 2328 C CA . ARG A 1 501 ? 3.4 -59.959 -17.966 1 70.74 481 ARG A CA 1
ATOM 2329 C C . ARG A 1 501 ? 3.499 -60.888 -19.202 1 70.49 481 ARG A C 1
ATOM 2330 O O . ARG A 1 501 ? 3.834 -60.391 -20.276 1 70.38 481 ARG A O 1
ATOM 2338 N N . PRO A 1 502 ? 3.173 -62.202 -19.1 1 70.38 482 PRO A N 1
ATOM 2339 C CA . PRO A 1 502 ? 3.298 -63.082 -20.275 1 70.82 482 PRO A CA 1
ATOM 2340 C C . PRO A 1 502 ? 2.387 -62.734 -21.441 1 72.06 482 PRO A C 1
ATOM 2341 O O . PRO A 1 502 ? 2.811 -62.86 -22.588 1 73.17 482 PRO A O 1
ATOM 2345 N N . VAL A 1 503 ? 1.163 -62.27 -21.158 1 71.54 483 VAL A N 1
ATOM 2346 C CA . VAL A 1 503 ? 0.191 -61.897 -22.179 1 71.35 483 VAL A CA 1
ATOM 2347 C C . VAL A 1 503 ? 0.629 -60.63 -22.906 1 71.8 483 VAL A C 1
ATOM 2348 O O . VAL A 1 503 ? 0.439 -60.512 -24.118 1 72.36 483 VAL A O 1
ATOM 2352 N N . LEU A 1 504 ? 1.254 -59.693 -22.186 1 71.65 484 LEU A N 1
ATOM 2353 C CA . LEU A 1 504 ? 1.789 -58.483 -22.8 1 71.6 484 LEU A CA 1
ATOM 2354 C C . LEU A 1 504 ? 2.988 -58.834 -23.691 1 71.59 484 LEU A C 1
ATOM 2355 O O . LEU A 1 504 ? 3.187 -58.192 -24.708 1 71.57 484 LEU A O 1
ATOM 2360 N N . ALA A 1 505 ? 3.787 -59.848 -23.319 1 71.69 485 ALA A N 1
ATOM 2361 C CA . ALA A 1 505 ? 4.922 -60.277 -24.139 1 72.37 485 ALA A CA 1
ATOM 2362 C C . ALA A 1 505 ? 4.411 -60.991 -25.411 1 73.18 485 ALA A C 1
ATOM 2363 O O . ALA A 1 505 ? 4.898 -60.729 -26.519 1 73.81 485 ALA A O 1
ATOM 2365 N N . GLU A 1 506 ? 3.38 -61.833 -25.249 1 72.57 486 GLU A N 1
ATOM 2366 C CA . GLU A 1 506 ? 2.755 -62.586 -26.329 1 72.73 486 GLU A CA 1
ATOM 2367 C C . GLU A 1 506 ? 2.084 -61.72 -27.424 1 73.37 486 GLU A C 1
ATOM 2368 O O . GLU A 1 506 ? 2.286 -61.991 -28.615 1 73.22 486 GLU A O 1
ATOM 2374 N N . LEU A 1 507 ? 1.299 -60.677 -27.035 1 73.45 487 LEU A N 1
ATOM 2375 C CA . LEU A 1 507 ? 0.551 -59.897 -28.02 1 73.86 487 LEU A CA 1
ATOM 2376 C C . LEU A 1 507 ? 0.992 -58.439 -28.174 1 74.29 487 LEU A C 1
ATOM 2377 O O . LEU A 1 507 ? 0.656 -57.795 -29.176 1 74.04 487 LEU A O 1
ATOM 2382 N N . PHE A 1 508 ? 1.719 -57.905 -27.193 1 74.83 488 PHE A N 1
ATOM 2383 C CA . PHE A 1 508 ? 2.177 -56.509 -27.252 1 75.9 488 PHE A CA 1
ATOM 2384 C C . PHE A 1 508 ? 3.691 -56.365 -26.985 1 78.23 488 PHE A C 1
ATOM 2385 O O . PHE A 1 508 ? 4.153 -55.28 -26.615 1 78.53 488 PHE A O 1
ATOM 2393 N N . GLY A 1 509 ? 4.445 -57.452 -27.198 1 79.55 489 GLY A N 1
ATOM 2394 C CA . GLY A 1 509 ? 5.888 -57.487 -27.006 1 81.04 489 GLY A CA 1
ATOM 2395 C C . GLY A 1 509 ? 6.706 -57.153 -28.243 1 82.48 489 GLY A C 1
ATOM 2396 O O . GLY A 1 509 ? 7.887 -57.497 -28.319 1 82.81 489 GLY A O 1
ATOM 2397 N N . GLY A 1 510 ? 6.094 -56.474 -29.208 1 83.02 490 GLY A N 1
ATOM 2398 C CA . GLY A 1 510 ? 6.775 -56.097 -30.44 1 83.67 490 GLY A CA 1
ATOM 2399 C C . GLY A 1 510 ? 7.706 -54.914 -30.291 1 84.29 490 GLY A C 1
ATOM 2400 O O . GLY A 1 510 ? 8.681 -54.798 -31.038 1 84.89 490 GLY A O 1
ATOM 2401 N N . GLY A 1 511 ? 7.407 -54.032 -29.337 1 84.09 491 GLY A N 1
ATOM 2402 C CA . GLY A 1 511 ? 8.219 -52.843 -29.07 1 83.95 491 GLY A CA 1
ATOM 2403 C C . GLY A 1 511 ? 7.728 -51.555 -29.71 1 83.54 491 GLY A C 1
ATOM 2404 O O . GLY A 1 511 ? 8.294 -50.481 -29.477 1 83.77 491 GLY A O 1
ATOM 2405 N N . ASP A 1 512 ? 6.674 -51.638 -30.519 1 82.74 492 ASP A N 1
ATOM 2406 C CA . ASP A 1 512 ? 6.121 -50.465 -31.193 1 82.69 492 ASP A CA 1
ATOM 2407 C C . ASP A 1 512 ? 4.998 -49.761 -30.387 1 81.85 492 ASP A C 1
ATOM 2408 O O . ASP A 1 512 ? 4.621 -48.638 -30.723 1 81.82 492 ASP A O 1
ATOM 2413 N N . VAL A 1 513 ? 4.461 -50.425 -29.337 1 80.72 493 VAL A N 1
ATOM 2414 C CA . VAL A 1 513 ? 3.369 -49.89 -28.527 1 79.85 493 VAL A CA 1
ATOM 2415 C C . VAL A 1 513 ? 3.788 -49.575 -27.082 1 78.49 493 VAL A C 1
ATOM 2416 O O . VAL A 1 513 ? 4.532 -50.34 -26.465 1 78.89 493 VAL A O 1
ATOM 2420 N N . THR A 1 514 ? 3.322 -48.428 -26.554 1 76.78 494 THR A N 1
ATOM 2421 C CA . THR A 1 514 ? 3.598 -47.99 -25.178 1 75.46 494 THR A CA 1
ATOM 2422 C C . THR A 1 514 ? 2.464 -48.521 -24.288 1 73.36 494 THR A C 1
ATOM 2423 O O . THR A 1 514 ? 1.302 -48.355 -24.652 1 73.62 494 THR A O 1
ATOM 2427 N N . ILE A 1 515 ? 2.78 -49.164 -23.161 1 71.14 495 ILE A N 1
ATOM 2428 C CA . ILE A 1 515 ? 1.745 -49.716 -22.292 1 69.6 495 ILE A CA 1
ATOM 2429 C C . ILE A 1 515 ? 1.582 -48.871 -21.029 1 67.75 495 ILE A C 1
ATOM 2430 O O . ILE A 1 515 ? 2.557 -48.589 -20.337 1 68.04 495 ILE A O 1
ATOM 2435 N N . ILE A 1 516 ? 0.357 -48.392 -20.774 1 65.71 496 ILE A N 1
ATOM 2436 C CA . ILE A 1 516 ? 0.064 -47.51 -19.637 1 64.07 496 ILE A CA 1
ATOM 2437 C C . ILE A 1 516 ? -1.056 -48.07 -18.752 1 63.07 496 ILE A C 1
ATOM 2438 O O . ILE A 1 516 ? -1.794 -48.963 -19.167 1 63.32 496 ILE A O 1
ATOM 2443 N N . SER A 1 517 ? -1.167 -47.569 -17.529 1 61.56 497 SER A N 1
ATOM 2444 C CA . SER A 1 517 ? -2.226 -47.998 -16.621 1 60.33 497 SER A CA 1
ATOM 2445 C C . SER A 1 517 ? -2.839 -46.797 -15.904 1 59.92 497 SER A C 1
ATOM 2446 O O . SER A 1 517 ? -2.312 -45.691 -16.001 1 60.01 497 SER A O 1
ATOM 2449 N N . GLU A 1 518 ? -3.979 -46.987 -15.214 1 59.18 498 GLU A N 1
ATOM 2450 C CA . GLU A 1 518 ? -4.621 -45.892 -14.468 1 58.3 498 GLU A CA 1
ATOM 2451 C C . GLU A 1 518 ? -4.963 -46.308 -13.036 1 57.46 498 GLU A C 1
ATOM 2452 O O . GLU A 1 518 ? -6.13 -46.254 -12.644 1 58.09 498 GLU A O 1
ATOM 2458 N N . PRO A 1 519 ? -3.975 -46.72 -12.218 1 56.38 499 PRO A N 1
ATOM 2459 C CA . PRO A 1 519 ? -4.306 -47.135 -10.849 1 55.77 499 PRO A CA 1
ATOM 2460 C C . PRO A 1 519 ? -4.654 -45.958 -9.949 1 54.52 499 PRO A C 1
ATOM 2461 O O . PRO A 1 519 ? -4.074 -44.881 -10.07 1 55.36 499 PRO A O 1
ATOM 2465 N N . GLY A 1 520 ? -5.657 -46.151 -9.117 1 52.95 500 GLY A N 1
ATOM 2466 C CA . GLY A 1 520 ? -6.113 -45.139 -8.178 1 51.7 500 GLY A CA 1
ATOM 2467 C C . GLY A 1 520 ? -5.964 -45.712 -6.792 1 50.54 500 GLY A C 1
ATOM 2468 O O . GLY A 1 520 ? -5.024 -45.373 -6.077 1 51.35 500 GLY A O 1
ATOM 2469 N N . ARG A 1 521 ? -6.822 -46.67 -6.45 1 48.96 501 ARG A N 1
ATOM 2470 C CA . ARG A 1 521 ? -6.802 -47.357 -5.161 1 48.31 501 ARG A CA 1
ATOM 2471 C C . ARG A 1 521 ? -5.424 -47.946 -4.815 1 49.14 501 ARG A C 1
ATOM 2472 O O . ARG A 1 521 ? -4.971 -47.809 -3.674 1 49.74 501 ARG A O 1
ATOM 2480 N N . TYR A 1 522 ? -4.758 -48.594 -5.804 1 48.7 502 TYR A N 1
ATOM 2481 C CA . TYR A 1 522 ? -3.432 -49.186 -5.665 1 48.83 502 TYR A CA 1
ATOM 2482 C C . TYR A 1 522 ? -2.416 -48.265 -4.913 1 50.45 502 TYR A C 1
ATOM 2483 O O . TYR A 1 522 ? -1.699 -48.717 -4.013 1 50.59 502 TYR A O 1
ATOM 2492 N N . PHE A 1 523 ? -2.349 -46.99 -5.309 1 51.03 503 PHE A N 1
ATOM 2493 C CA . PHE A 1 523 ? -1.409 -46.032 -4.756 1 51.93 503 PHE A CA 1
ATOM 2494 C C . PHE A 1 523 ? -1.831 -45.396 -3.451 1 53.24 503 PHE A C 1
ATOM 2495 O O . PHE A 1 523 ? -0.966 -44.971 -2.688 1 53.64 503 PHE A O 1
ATOM 2503 N N . THR A 1 524 ? -3.149 -45.234 -3.215 1 53.27 504 THR A N 1
ATOM 2504 C CA . THR A 1 524 ? -3.615 -44.478 -2.057 1 52.78 504 THR A CA 1
ATOM 2505 C C . THR A 1 524 ? -4.224 -45.216 -0.88 1 52.51 504 THR A C 1
ATOM 2506 O O . THR A 1 524 ? -4.212 -44.653 0.196 1 52.57 504 THR A O 1
ATOM 2510 N N . ALA A 1 525 ? -4.815 -46.395 -1.061 1 52.5 505 ALA A N 1
ATOM 2511 C CA . ALA A 1 525 ? -5.577 -47.032 0.01 1 52.98 505 ALA A CA 1
ATOM 2512 C C . ALA A 1 525 ? -4.818 -47.195 1.32 1 53.08 505 ALA A C 1
ATOM 2513 O O . ALA A 1 525 ? -5.289 -46.689 2.34 1 53.02 505 ALA A O 1
ATOM 2515 N N . ALA A 1 526 ? -3.632 -47.812 1.296 1 53.01 506 ALA A N 1
ATOM 2516 C CA . ALA A 1 526 ? -2.887 -48.061 2.521 1 53.75 506 ALA A CA 1
ATOM 2517 C C . ALA A 1 526 ? -2.188 -46.836 3.12 1 53.25 506 ALA A C 1
ATOM 2518 O O . ALA A 1 526 ? -1.727 -46.913 4.258 1 53.68 506 ALA A O 1
ATOM 2520 N N . SER A 1 527 ? -2.152 -45.714 2.408 1 52.47 507 SER A N 1
ATOM 2521 C CA . SER A 1 527 ? -1.514 -44.511 2.914 1 52.39 507 SER A CA 1
ATOM 2522 C C . SER A 1 527 ? -2.212 -43.854 4.115 1 53 507 SER A C 1
ATOM 2523 O O . SER A 1 527 ? -1.522 -43.226 4.918 1 53.6 507 SER A O 1
ATOM 2526 N N . HIS A 1 528 ? -3.549 -43.979 4.252 1 52.03 508 HIS A N 1
ATOM 2527 C CA . HIS A 1 528 ? -4.275 -43.299 5.324 1 51.74 508 HIS A CA 1
ATOM 2528 C C . HIS A 1 528 ? -4.811 -44.162 6.455 1 52.88 508 HIS A C 1
ATOM 2529 O O . HIS A 1 528 ? -5.396 -45.213 6.218 1 53.36 508 HIS A O 1
ATOM 2536 N N . ALA A 1 529 ? -4.757 -43.626 7.677 1 53.16 509 ALA A N 1
ATOM 2537 C CA . ALA A 1 529 ? -5.359 -44.231 8.863 1 53.68 509 ALA A CA 1
ATOM 2538 C C . ALA A 1 529 ? -6.252 -43.154 9.554 1 55.12 509 ALA A C 1
ATOM 2539 O O . ALA A 1 529 ? -5.784 -42.045 9.802 1 55.86 509 ALA A O 1
ATOM 2541 N N . LEU A 1 530 ? -7.529 -43.461 9.823 1 55.21 510 LEU A 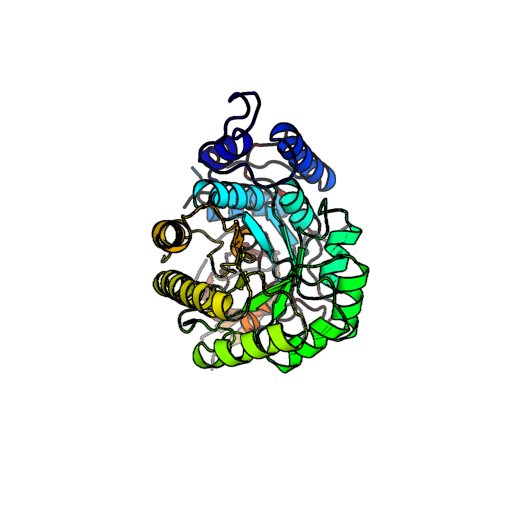N 1
ATOM 2542 C CA . LEU A 1 530 ? -8.464 -42.511 10.446 1 55.54 510 LEU A CA 1
ATOM 2543 C C . LEU A 1 530 ? -8.584 -42.73 11.96 1 56.27 510 LEU A C 1
ATOM 2544 O O . LEU A 1 530 ? -8.826 -43.854 12.409 1 56.05 510 LEU A O 1
ATOM 2549 N N . LEU A 1 531 ? -8.447 -41.657 12.746 1 56.71 511 LEU A N 1
ATOM 2550 C CA . LEU A 1 531 ? -8.585 -41.752 14.196 1 57.5 511 LEU A CA 1
ATOM 2551 C C . LEU A 1 531 ? -9.811 -40.982 14.645 1 58.86 511 LEU A C 1
ATOM 2552 O O . LEU A 1 531 ? -9.906 -39.793 14.365 1 59.16 511 LEU A O 1
ATOM 2557 N N . MET A 1 532 ? -10.761 -41.646 15.31 1 59.62 512 MET A N 1
ATOM 2558 C CA . MET A 1 532 ? -11.986 -40.976 15.785 1 60.88 512 MET A CA 1
ATOM 2559 C C . MET A 1 532 ? -12.174 -41.175 17.29 1 62.13 512 MET A C 1
ATOM 2560 O O . MET A 1 532 ? -12.015 -42.285 17.806 1 61.2 512 MET A O 1
ATOM 2565 N N . ASN A 1 533 ? -12.585 -40.107 17.973 1 63.27 513 ASN A N 1
ATOM 2566 C CA . ASN A 1 533 ? -12.802 -40.145 19.406 1 64.64 513 ASN A CA 1
ATOM 2567 C C . ASN A 1 533 ? -14.219 -40.585 19.754 1 65.63 513 ASN A C 1
ATOM 2568 O O . ASN A 1 533 ? -15.169 -40.156 19.107 1 65.93 513 ASN A O 1
ATOM 2573 N N . VAL A 1 534 ? -14.363 -41.459 20.757 1 66.36 514 VAL A N 1
ATOM 2574 C CA . VAL A 1 534 ? -15.683 -41.88 21.236 1 67.53 514 VAL A CA 1
ATOM 2575 C C . VAL A 1 534 ? -16.063 -40.829 22.277 1 69.27 514 VAL A C 1
ATOM 2576 O O . VAL A 1 534 ? -15.502 -40.831 23.374 1 70.16 514 VAL A O 1
ATOM 2580 N N . PHE A 1 535 ? -16.923 -39.867 21.896 1 69.23 515 PHE A N 1
ATOM 2581 C CA . PHE A 1 535 ? -17.255 -38.723 22.742 1 69.71 515 PHE A CA 1
ATOM 2582 C C . PHE A 1 535 ? -18.596 -38.819 23.495 1 70.08 515 PHE A C 1
ATOM 2583 O O . PHE A 1 535 ? -18.856 -37.994 24.37 1 70.35 515 PHE A O 1
ATOM 2591 N N . ALA A 1 536 ? -19.457 -39.763 23.124 1 69.77 516 ALA A N 1
ATOM 2592 C CA . ALA A 1 536 ? -20.769 -39.891 23.742 1 69.82 516 ALA A CA 1
ATOM 2593 C C . ALA A 1 536 ? -21.241 -41.341 23.762 1 70.29 516 ALA A C 1
ATOM 2594 O O . ALA A 1 536 ? -20.782 -42.151 22.951 1 70.68 516 ALA A O 1
ATOM 2596 N N . SER A 1 537 ? -22.16 -41.676 24.686 1 70.11 517 SER A N 1
ATOM 2597 C CA . SER A 1 537 ? -22.642 -43.048 24.803 1 70.24 517 SER A CA 1
ATOM 2598 C C . SER A 1 537 ? -23.929 -43.173 25.609 1 70.12 517 SER A C 1
ATOM 2599 O O . SER A 1 537 ? -24.16 -42.398 26.519 1 70.37 517 SER A O 1
ATOM 2602 N N . ARG A 1 538 ? -24.726 -44.195 25.312 1 69.94 518 ARG A N 1
ATOM 2603 C CA . ARG A 1 538 ? -25.948 -44.519 26.043 1 70.5 518 ARG A CA 1
ATOM 2604 C C . ARG A 1 538 ? -26.251 -46.029 25.942 1 72.12 518 ARG A C 1
ATOM 2605 O O . ARG A 1 538 ? -25.831 -46.678 24.988 1 72.33 518 ARG A O 1
ATOM 2613 N N . THR A 1 539 ? -26.978 -46.582 26.912 1 73.26 519 THR A N 1
ATOM 2614 C CA . THR A 1 539 ? -27.334 -47.998 26.888 1 75.04 519 THR A CA 1
ATOM 2615 C C . THR A 1 539 ? -28.837 -48.177 26.766 1 76.32 519 THR A C 1
ATOM 2616 O O . THR A 1 539 ? -29.601 -47.397 27.331 1 76.96 519 THR A O 1
ATOM 2620 N N . LEU A 1 540 ? -29.265 -49.186 26.024 1 76.73 520 LEU A N 1
ATOM 2621 C CA . LEU A 1 540 ? -30.683 -49.487 25.867 1 78.1 520 LEU A CA 1
ATOM 2622 C C . LEU A 1 540 ? -30.959 -50.961 26.298 1 80.44 520 LEU A C 1
ATOM 2623 O O . LEU A 1 540 ? -30.066 -51.645 26.805 1 80.58 520 LEU A O 1
ATOM 2628 N N . ARG A 1 541 ? -32.197 -51.43 26.141 1 82.01 521 ARG A N 1
ATOM 2629 C CA . ARG A 1 541 ? -32.558 -52.799 26.457 1 84.29 521 ARG A CA 1
ATOM 2630 C C . ARG A 1 541 ? -32.924 -53.457 25.128 1 86.24 521 ARG A C 1
ATOM 2631 O O . ARG A 1 541 ? -33.685 -52.871 24.351 1 86.57 521 ARG A O 1
ATOM 2639 N N . LEU A 1 542 ? -32.391 -54.657 24.853 1 87.23 522 LEU A N 1
ATOM 2640 C CA . LEU A 1 542 ? -32.712 -55.345 23.606 1 88.73 522 LEU A CA 1
ATOM 2641 C C . LEU A 1 542 ? -34.111 -55.924 23.667 1 89.94 522 LEU A C 1
ATOM 2642 O O . LEU A 1 542 ? -34.496 -56.468 24.697 1 90.08 522 LEU A O 1
ATOM 2647 N N . SER A 1 543 ? -34.859 -55.835 22.555 1 90.67 523 SER A N 1
ATOM 2648 C CA . SER A 1 543 ? -36.224 -56.354 22.448 1 91.81 523 SER A CA 1
ATOM 2649 C C . SER A 1 543 ? -36.266 -57.883 22.392 1 92.3 523 SER A C 1
ATOM 2650 O O . SER A 1 543 ? -37.32 -58.468 22.127 1 92.64 523 SER A O 1
ATOM 2653 N N . GLU A 1 560 ? -31.671 -59.591 31.077 1 91.33 540 GLU A N 1
ATOM 2654 C CA . GLU A 1 560 ? -31.376 -58.169 30.918 1 91.74 540 GLU A CA 1
ATOM 2655 C C . GLU A 1 560 ? -30.359 -57.859 29.804 1 91.36 540 GLU A C 1
ATOM 2656 O O . GLU A 1 560 ? -29.262 -57.361 30.084 1 91.61 540 GLU A O 1
ATOM 2662 N N . PRO A 1 561 ? -30.717 -58.108 28.525 1 90.55 541 PRO A N 1
ATOM 2663 C CA . PRO A 1 561 ? -29.778 -57.787 27.427 1 89.84 541 PRO A CA 1
ATOM 2664 C C . PRO A 1 561 ? -29.649 -56.274 27.19 1 88.88 541 PRO A C 1
ATOM 2665 O O . PRO A 1 561 ? -30.666 -55.582 27.106 1 89.14 541 PRO A O 1
ATOM 2669 N N . GLU A 1 562 ? -28.413 -55.752 27.081 1 87.53 542 GLU A N 1
ATOM 2670 C CA . GLU A 1 562 ? -28.212 -54.312 26.893 1 86.6 542 GLU A CA 1
ATOM 2671 C C . GLU A 1 562 ? -27.42 -53.919 25.658 1 84.44 542 GLU A C 1
ATOM 2672 O O . GLU A 1 562 ? -26.335 -54.448 25.425 1 84.97 542 GLU A O 1
ATOM 2678 N N . GLU A 1 563 ? -27.961 -52.976 24.87 1 81.82 543 GLU A N 1
ATOM 2679 C CA . GLU A 1 563 ? -27.307 -52.473 23.662 1 79.58 543 GLU A CA 1
ATOM 2680 C C . GLU A 1 563 ? -26.443 -51.303 24.064 1 77.43 543 GLU A C 1
ATOM 2681 O O . GLU A 1 563 ? -26.903 -50.428 24.78 1 77.72 543 GLU A O 1
ATOM 2687 N N . TYR A 1 564 ? -25.182 -51.308 23.656 1 75.31 544 TYR A N 1
ATOM 2688 C CA . TYR A 1 564 ? -24.259 -50.243 23.999 1 73.68 544 TYR A CA 1
ATOM 2689 C C . TYR A 1 564 ? -24.051 -49.345 22.767 1 71.34 544 TYR A C 1
ATOM 2690 O O . TYR A 1 564 ? -23.377 -49.734 21.809 1 71.38 544 TYR A O 1
ATOM 2699 N N . GLN A 1 565 ? -24.664 -48.159 22.78 1 69 545 GLN A N 1
ATOM 2700 C CA . GLN A 1 565 ? -24.581 -47.206 21.68 1 66.9 545 GLN A CA 1
ATOM 2701 C C . GLN A 1 565 ? -23.502 -46.181 21.938 1 64.9 545 GLN A C 1
ATOM 2702 O O . GLN A 1 565 ? -23.402 -45.665 23.039 1 64.7 545 GLN A O 1
ATOM 2708 N N . TYR A 1 566 ? -22.662 -45.926 20.944 1 63.37 546 TYR A N 1
ATOM 2709 C CA . TYR A 1 566 ? -21.576 -44.965 21.064 1 62.78 546 TYR A CA 1
ATOM 2710 C C . TYR A 1 566 ? -21.656 -43.958 19.925 1 61.27 546 TYR A C 1
ATOM 2711 O O . TYR A 1 566 ? -22.335 -44.199 18.927 1 61.65 546 TYR A O 1
ATOM 2720 N N . TYR A 1 567 ? -20.993 -42.811 20.08 1 59.48 547 TYR A N 1
ATOM 2721 C CA . TYR A 1 567 ? -21.042 -41.753 19.08 1 58.02 547 TYR A CA 1
ATOM 2722 C C . TYR A 1 567 ? -19.609 -41.326 18.838 1 57.33 547 TYR A C 1
ATOM 2723 O O . TYR A 1 567 ? -18.933 -40.955 19.798 1 57.74 547 TYR A O 1
ATOM 2732 N N . VAL A 1 568 ? -19.123 -41.423 17.572 1 56.31 548 VAL A N 1
ATOM 2733 C CA . VAL A 1 568 ? -17.752 -41.053 17.159 1 55.8 548 VAL A CA 1
ATOM 2734 C C . VAL A 1 568 ? -17.775 -39.86 16.205 1 55.46 548 VAL A C 1
ATOM 2735 O O . VAL A 1 568 ? -18.797 -39.603 15.577 1 55.69 548 VAL A O 1
ATOM 2739 N N . ASN A 1 569 ? -16.673 -39.109 16.112 1 55.25 549 ASN A N 1
ATOM 2740 C CA . ASN A 1 569 ? -16.668 -37.873 15.327 1 55.5 549 ASN A CA 1
ATOM 2741 C C . ASN A 1 569 ? -16.308 -38.014 13.816 1 54.98 549 ASN A C 1
ATOM 2742 O O . ASN A 1 569 ? -15.754 -37.094 13.21 1 55.68 549 ASN A O 1
ATOM 2747 N N . ASP A 1 570 ? -16.724 -39.109 13.203 1 52.74 550 ASP A N 1
ATOM 2748 C CA . ASP A 1 570 ? -16.691 -39.297 11.752 1 51.15 550 ASP A CA 1
ATOM 2749 C C . ASP A 1 570 ? -17.708 -40.397 11.444 1 48.47 550 ASP A C 1
ATOM 2750 O O . ASP A 1 570 ? -18.036 -41.178 12.342 1 48.99 550 ASP A O 1
ATOM 2755 N N . GLY A 1 571 ? -18.245 -40.432 10.233 1 46.13 551 GLY A N 1
ATOM 2756 C CA . GLY A 1 571 ? -19.261 -41.422 9.908 1 45.56 551 GLY A CA 1
ATOM 2757 C C . GLY A 1 571 ? -19.698 -41.396 8.473 1 46.29 551 GLY A C 1
ATOM 2758 O O . GLY A 1 571 ? -19.03 -40.813 7.626 1 46.78 551 GLY A O 1
ATOM 2759 N N . LEU A 1 572 ? -20.837 -42.006 8.209 1 46.8 552 LEU A N 1
ATOM 2760 C CA . LEU A 1 572 ? -21.419 -42.2 6.892 1 47.66 552 LEU A CA 1
ATOM 2761 C C . LEU A 1 572 ? -21.508 -40.954 5.987 1 47.85 552 LEU A C 1
ATOM 2762 O O . LEU A 1 572 ? -21.324 -41.113 4.796 1 47.51 552 LEU A O 1
ATOM 2767 N N . TYR A 1 573 ? 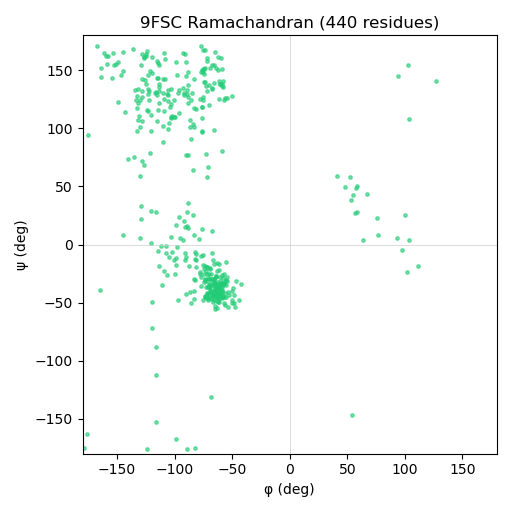-21.805 -39.736 6.503 1 48.33 553 TYR A N 1
ATOM 2768 C CA . TYR A 1 573 ? -21.882 -38.541 5.635 1 48.41 553 TYR A CA 1
ATOM 2769 C C . TYR A 1 573 ? -20.488 -38.026 5.173 1 49.36 553 TYR A C 1
ATOM 2770 O O . TYR A 1 573 ? -20.395 -37.283 4.181 1 50.18 553 TYR A O 1
ATOM 2779 N N . HIS A 1 574 ? -19.425 -38.393 5.895 1 48.87 554 HIS A N 1
ATOM 2780 C CA . HIS A 1 574 ? -18.102 -37.893 5.566 1 49.43 554 HIS A CA 1
ATOM 2781 C C . HIS A 1 574 ? -17.17 -39.077 5.139 1 51.05 554 HIS A C 1
ATOM 2782 O O . HIS A 1 574 ? -17.437 -39.673 4.096 1 51.88 554 HIS A O 1
ATOM 2789 N N . SER A 1 575 ? -16.126 -39.439 5.91 1 51.13 555 SER A N 1
ATOM 2790 C CA . SER A 1 575 ? -15.219 -40.534 5.546 1 51.34 555 SER A CA 1
ATOM 2791 C C . SER A 1 575 ? -15.872 -41.903 5.285 1 51.36 555 SER A C 1
ATOM 2792 O O . SER A 1 575 ? -15.347 -42.654 4.45 1 52 555 SER A O 1
ATOM 2795 N N . PHE A 1 576 ? -17.002 -42.23 5.959 1 50.04 556 PHE A N 1
ATOM 2796 C CA . PHE A 1 576 ? -17.588 -43.551 5.771 1 50.02 556 PHE A CA 1
ATOM 2797 C C . PHE A 1 576 ? -18.622 -43.64 4.672 1 49.48 556 PHE A C 1
ATOM 2798 O O . PHE A 1 576 ? -19.289 -44.658 4.587 1 48.52 556 PHE A O 1
ATOM 2806 N N . ASN A 1 577 ? -18.701 -42.642 3.771 1 49.88 557 ASN A N 1
ATOM 2807 C CA . ASN A 1 577 ? -19.61 -42.736 2.618 1 50.53 557 ASN A CA 1
ATOM 2808 C C . ASN A 1 577 ? -19.283 -43.976 1.749 1 51.79 557 ASN A C 1
ATOM 2809 O O . ASN A 1 577 ? -20.177 -44.523 1.09 1 51.98 557 ASN A O 1
ATOM 2814 N N . CYS A 1 578 ? -17.994 -44.429 1.802 1 52.18 558 CYS A N 1
ATOM 2815 C CA . CYS A 1 578 ? -17.449 -45.613 1.15 1 53.64 558 CYS A CA 1
ATOM 2816 C C . CYS A 1 578 ? -18.251 -46.873 1.506 1 54.9 558 CYS A C 1
ATOM 2817 O O . CYS A 1 578 ? -18.289 -47.799 0.697 1 56.05 558 CYS A O 1
ATOM 2820 N N . ILE A 1 579 ? -18.898 -46.92 2.695 1 54.32 559 ILE A N 1
ATOM 2821 C CA . ILE A 1 579 ? -19.762 -48.038 3.082 1 54.22 559 ILE A CA 1
ATOM 2822 C C . ILE A 1 579 ? -20.914 -48.205 2.048 1 54.4 559 ILE A C 1
ATOM 2823 O O . ILE A 1 579 ? -21.323 -49.331 1.73 1 53.88 559 ILE A O 1
ATOM 2828 N N . LEU A 1 580 ? -21.393 -47.071 1.484 1 54.6 560 LEU A N 1
ATOM 2829 C CA . LEU A 1 580 ? -22.472 -47.056 0.505 1 54.68 560 LEU A CA 1
ATOM 2830 C C . LEU A 1 580 ? -21.999 -46.988 -0.933 1 54.3 560 LEU A C 1
ATOM 2831 O O . LEU A 1 580 ? -22.497 -47.751 -1.752 1 55.13 560 LEU A O 1
ATOM 2836 N N . PHE A 1 581 ? -21.079 -46.086 -1.261 1 53.42 561 PHE A N 1
ATOM 2837 C CA . PHE A 1 581 ? -20.644 -45.936 -2.647 1 53.94 561 PHE A CA 1
ATOM 2838 C C . PHE A 1 581 ? -19.566 -46.932 -3.103 1 54.83 561 PHE A C 1
ATOM 2839 O O . PHE A 1 581 ? -19.484 -47.253 -4.29 1 55.06 561 PHE A O 1
ATOM 2847 N N . ASP A 1 582 ? -18.729 -47.383 -2.184 1 55.06 562 ASP A N 1
ATOM 2848 C CA . ASP A 1 582 ? -17.624 -48.27 -2.521 1 55.99 562 ASP A CA 1
ATOM 2849 C C . ASP A 1 582 ? -17.85 -49.71 -2.055 1 57.56 562 ASP A C 1
ATOM 2850 O O . ASP A 1 582 ? -16.985 -50.551 -2.289 1 58.01 562 ASP A O 1
ATOM 2855 N N . HIS A 1 583 ? -18.978 -50.012 -1.382 1 58 563 HIS A N 1
ATOM 2856 C CA . HIS A 1 583 ? -19.222 -51.35 -0.826 1 58.87 563 HIS A CA 1
ATOM 2857 C C . HIS A 1 583 ? -18.108 -51.73 0.16 1 59.47 563 HIS A C 1
ATOM 2858 O O . HIS A 1 583 ? -17.781 -52.903 0.285 1 60.64 563 HIS A O 1
ATOM 2865 N N . ALA A 1 584 ? -17.485 -50.738 0.805 1 58.72 564 ALA A N 1
ATOM 2866 C CA . ALA A 1 584 ? -16.397 -50.954 1.726 1 58.9 564 ALA A CA 1
ATOM 2867 C C . ALA A 1 584 ? -16.868 -51.585 3.03 1 59.75 564 ALA A C 1
ATOM 2868 O O . ALA A 1 584 ? -18.045 -51.51 3.39 1 60.01 564 ALA A O 1
ATOM 2870 N N . HIS A 1 585 ? -15.947 -52.23 3.735 1 60.26 565 HIS A N 1
ATOM 2871 C CA . HIS A 1 585 ? -16.219 -52.84 5.033 1 61.26 565 HIS A CA 1
ATOM 2872 C C . HIS A 1 585 ? -15.002 -52.559 5.877 1 61.66 565 HIS A C 1
ATOM 2873 O O . HIS A 1 585 ? -14.147 -53.428 6.043 1 62.24 565 HIS A O 1
ATOM 2880 N N . PRO A 1 586 ? -14.843 -51.305 6.32 1 61.39 566 PRO A N 1
ATOM 2881 C CA . PRO A 1 586 ? -13.63 -50.95 7.066 1 61.2 566 PRO A CA 1
ATOM 2882 C C . PRO A 1 586 ? -13.464 -51.711 8.37 1 61.49 566 PRO A C 1
ATOM 2883 O O . PRO A 1 586 ? -14.41 -52.294 8.889 1 61.42 566 PRO A O 1
ATOM 2887 N N . THR A 1 587 ? -12.24 -51.716 8.883 1 61.79 567 THR A N 1
ATOM 2888 C CA . THR A 1 587 ? -11.91 -52.428 10.104 1 62.5 567 THR A CA 1
ATOM 2889 C C . THR A 1 587 ? -11.855 -51.438 11.256 1 62.87 567 THR A C 1
ATOM 2890 O O . THR A 1 587 ? -11.124 -50.443 11.186 1 62.55 567 THR A O 1
ATOM 2894 N N . LEU A 1 588 ? -12.646 -51.692 12.306 1 63.24 568 LEU A N 1
ATOM 2895 C CA . LEU A 1 588 ? -12.651 -50.788 13.456 1 64.14 568 LEU A CA 1
ATOM 2896 C C . LEU A 1 588 ? -11.773 -51.345 14.581 1 65.49 568 LEU A C 1
ATOM 2897 O O . LEU A 1 588 ? -12.122 -52.348 15.208 1 65.87 568 LEU A O 1
ATOM 2902 N N . LEU A 1 589 ? -10.64 -50.697 14.829 1 66.07 569 LEU A N 1
ATOM 2903 C CA . LEU A 1 589 ? -9.716 -51.151 15.854 1 67.44 569 LEU A CA 1
ATOM 2904 C C . LEU A 1 589 ? -9.805 -50.309 17.106 1 69.83 569 LEU A C 1
ATOM 2905 O O . LEU A 1 589 ? -9.552 -49.108 17.045 1 69.63 569 LEU A O 1
ATOM 2910 N N . LEU A 1 590 ? -10.134 -50.934 18.25 1 71.7 570 LEU A N 1
ATOM 2911 C CA . LEU A 1 590 ? -10.172 -50.205 19.511 1 74.02 570 LEU A CA 1
ATOM 2912 C C . LEU A 1 590 ? -8.726 -50.027 19.922 1 76.56 570 LEU A C 1
ATOM 2913 O O . LEU A 1 590 ? -8.014 -51.017 20.055 1 76.94 570 LEU A O 1
ATOM 2918 N N . LEU A 1 591 ? -8.277 -48.763 20.033 1 78.39 571 LEU A N 1
ATOM 2919 C CA . LEU A 1 591 ? -6.892 -48.369 20.275 1 80.73 571 LEU A CA 1
ATOM 2920 C C . LEU A 1 591 ? -6.193 -49.093 21.417 1 83.79 571 LEU A C 1
ATOM 2921 O O . LEU A 1 591 ? -5.081 -49.602 21.202 1 84.65 571 LEU A O 1
ATOM 2926 N N . ASN A 1 592 ? -6.809 -49.157 22.607 1 85.05 572 ASN A N 1
ATOM 2927 C CA . ASN A 1 592 ? -6.153 -49.831 23.726 1 86.75 572 ASN A CA 1
ATOM 2928 C C . ASN A 1 592 ? -7.029 -50.895 24.347 1 88.13 572 ASN A C 1
ATOM 2929 O O . ASN A 1 592 ? -7.482 -50.757 25.483 1 88.48 572 ASN A O 1
ATOM 2934 N N . ASP A 1 593 ? -7.264 -51.965 23.582 1 88.77 573 ASP A N 1
ATOM 2935 C CA . ASP A 1 593 ? -8.091 -53.096 23.99 1 89.83 573 ASP A CA 1
ATOM 2936 C C . ASP A 1 593 ? -7.429 -53.88 25.126 1 90.39 573 ASP A C 1
ATOM 2937 O O . ASP A 1 593 ? -7.935 -53.868 26.246 1 90.68 573 ASP A O 1
ATOM 2942 N N . ARG A 1 642 ? -11.445 -56.276 27.741 1 83.28 622 ARG A N 1
ATOM 2943 C CA . ARG A 1 642 ? -12.79 -55.694 27.833 1 83.82 622 ARG A CA 1
ATOM 2944 C C . ARG A 1 642 ? -13.831 -56.711 27.367 1 83.9 622 ARG A C 1
ATOM 2945 O O . ARG A 1 642 ? -13.574 -57.443 26.408 1 84.37 622 ARG A O 1
ATOM 2953 N N . PRO A 1 643 ? -15.008 -56.796 28.026 1 83.27 623 PRO A N 1
ATOM 2954 C CA . PRO A 1 643 ? -15.998 -57.81 27.61 1 82.59 623 PRO A CA 1
ATOM 2955 C C . PRO A 1 643 ? -16.734 -57.442 26.327 1 81.6 623 PRO A C 1
ATOM 2956 O O . PRO A 1 643 ? -16.896 -56.261 26.039 1 81.65 623 PRO A O 1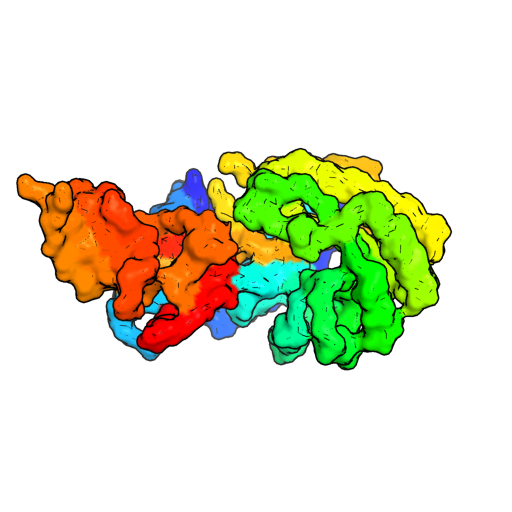
ATOM 2960 N N . LEU A 1 644 ? -17.164 -58.445 25.554 1 80.53 624 LEU A N 1
ATOM 2961 C CA . LEU A 1 644 ? -17.893 -58.192 24.321 1 79.99 624 LEU A CA 1
ATOM 2962 C C . LEU A 1 644 ? -19.343 -57.827 24.634 1 79.61 624 LEU A C 1
ATOM 2963 O O . LEU A 1 644 ? -20.047 -58.582 25.306 1 79.61 624 LEU A O 1
ATOM 2968 N N . ARG A 1 645 ? -19.797 -56.674 24.133 1 78.84 625 ARG A N 1
ATOM 2969 C CA . ARG A 1 645 ? -21.185 -56.247 24.303 1 78.27 625 ARG A CA 1
ATOM 2970 C C . ARG A 1 645 ? -21.861 -56.085 22.933 1 76.93 625 ARG A C 1
ATOM 2971 O O . ARG A 1 645 ? -21.163 -55.981 21.92 1 77.25 625 ARG A O 1
ATOM 2979 N N . ILE A 1 646 ? -23.205 -56.068 22.892 1 75.31 626 ILE A N 1
ATOM 2980 C CA . ILE A 1 646 ? -23.9 -55.834 21.633 1 74.52 626 ILE A CA 1
ATOM 2981 C C . ILE A 1 646 ? -23.79 -54.338 21.367 1 73.17 626 ILE A C 1
ATOM 2982 O O . ILE A 1 646 ? -24.495 -53.545 21.983 1 73.7 626 ILE A O 1
ATOM 2987 N N . THR A 1 647 ? -22.819 -53.951 20.53 1 71.18 627 THR A N 1
ATOM 2988 C CA . THR A 1 647 ? -22.495 -52.56 20.26 1 69.53 627 THR A CA 1
ATOM 2989 C C . THR A 1 647 ? -23.107 -51.993 18.972 1 67.84 627 THR A C 1
ATOM 2990 O O . THR A 1 647 ? -23.278 -52.697 17.977 1 67.73 627 THR A O 1
ATOM 2994 N N . THR A 1 648 ? -23.461 -50.701 19.022 1 66.29 628 THR A N 1
ATOM 2995 C CA . THR A 1 648 ? -23.948 -49.902 17.902 1 64.88 628 THR A CA 1
ATOM 2996 C C . THR A 1 648 ? -23.107 -48.608 17.894 1 63.23 628 THR A C 1
ATOM 2997 O O . THR A 1 648 ? -22.977 -47.97 18.936 1 63.3 628 THR A O 1
ATOM 3001 N N . ILE A 1 649 ? -22.443 -48.285 16.766 1 61.48 629 ILE A N 1
ATOM 3002 C CA . ILE A 1 649 ? -21.608 -47.083 16.674 1 60.81 629 ILE A CA 1
ATOM 3003 C C . ILE A 1 649 ? -22.164 -46.12 15.633 1 59.9 629 ILE A C 1
ATOM 3004 O O . ILE A 1 649 ? -22.472 -46.531 14.516 1 60.36 629 ILE A O 1
ATOM 3009 N N . PHE A 1 650 ? -22.317 -44.839 16.007 1 58.49 630 PHE A N 1
ATOM 3010 C CA . PHE A 1 650 ? -22.877 -43.808 15.134 1 56.91 630 PHE A CA 1
ATOM 3011 C C . PHE A 1 650 ? -21.876 -42.723 14.796 1 55.93 630 PHE A C 1
ATOM 3012 O O . PHE A 1 650 ? -20.988 -42.441 15.591 1 56.12 630 PHE A O 1
ATOM 3020 N N . GLY A 1 651 ? -22.117 -42.014 13.7 1 55.25 631 GLY A N 1
ATOM 3021 C CA . GLY A 1 651 ? -21.344 -40.828 13.356 1 55.4 631 GLY A CA 1
ATOM 3022 C C . GLY A 1 651 ? -21.842 -39.589 14.092 1 55.85 631 GLY A C 1
ATOM 3023 O O . GLY A 1 651 ? -22.743 -39.66 14.938 1 55.64 631 GLY A O 1
ATOM 3024 N N . PRO A 1 652 ? -21.274 -38.417 13.779 1 55.69 632 PRO A N 1
ATOM 3025 C CA . PRO A 1 652 ? -21.609 -37.207 14.543 1 55.7 632 PRO A CA 1
ATOM 3026 C C . PRO A 1 652 ? -22.911 -36.476 14.172 1 56.7 632 PRO A C 1
ATOM 3027 O O . PRO A 1 652 ? -23.437 -35.699 14.984 1 57.04 632 PRO A O 1
ATOM 3031 N N . THR A 1 653 ? -23.435 -36.723 12.963 1 56.1 633 THR A N 1
ATOM 3032 C CA . THR A 1 653 ? -24.66 -36.096 12.502 1 55.68 633 THR A CA 1
ATOM 3033 C C . THR A 1 653 ? -25.891 -36.506 13.326 1 56.25 633 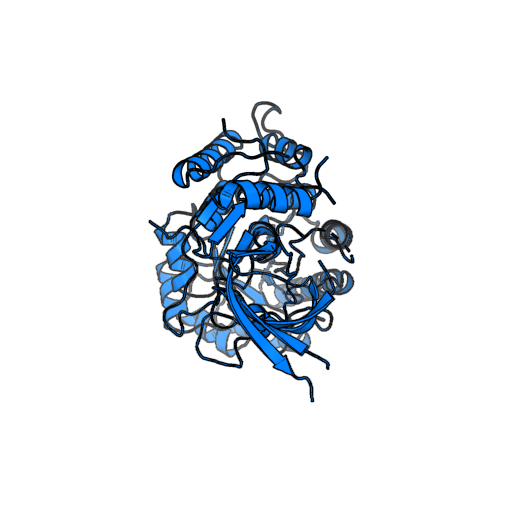THR A C 1
ATOM 3034 O O . THR A 1 653 ? -25.857 -37.48 14.056 1 57.06 633 THR A O 1
ATOM 3038 N N . CYS A 1 654 ? -26.989 -35.783 13.172 1 55.78 634 CYS A N 1
ATOM 3039 C CA . CYS A 1 654 ? -28.246 -36.06 13.843 1 55.94 634 CYS A CA 1
ATOM 3040 C C . CYS A 1 654 ? -29.055 -37.204 13.212 1 54.8 634 CYS A C 1
ATOM 3041 O O . CYS A 1 654 ? -30.194 -37.453 13.642 1 54.48 634 CYS A O 1
ATOM 3044 N N . ASP A 1 655 ? -28.5 -37.891 12.197 1 53.67 635 ASP A N 1
ATOM 3045 C CA . ASP A 1 655 ? -29.229 -38.955 11.527 1 53.23 635 ASP A CA 1
ATOM 3046 C C . ASP A 1 655 ? -28.961 -40.317 12.132 1 54.36 635 ASP A C 1
ATOM 3047 O O . ASP A 1 655 ? -27.808 -40.673 12.388 1 54.2 635 ASP A O 1
ATOM 3052 N N . SER A 1 656 ? -30.041 -41.102 12.34 1 55.05 636 SER A N 1
ATOM 3053 C CA . SER A 1 656 ? -29.941 -42.482 12.821 1 56.16 636 SER A CA 1
ATOM 3054 C C . SER A 1 656 ? -29.29 -43.398 11.734 1 57.41 636 SER A C 1
ATOM 3055 O O . SER A 1 656 ? -28.699 -44.422 12.071 1 57.93 636 SER A O 1
ATOM 3058 N N . MET A 1 657 ? -29.397 -43.013 10.437 1 57.41 637 MET A N 1
ATOM 3059 C CA . MET A 1 657 ? -28.801 -43.709 9.297 1 57.56 637 MET A CA 1
ATOM 3060 C C . MET A 1 657 ? -27.276 -43.643 9.357 1 57.31 637 MET A C 1
ATOM 3061 O O . MET A 1 657 ? -26.622 -44.559 8.858 1 56.96 637 MET A O 1
ATOM 3066 N N . ASP A 1 658 ? -26.713 -42.561 9.948 1 56.86 638 ASP A N 1
ATOM 3067 C CA . ASP A 1 658 ? -25.278 -42.376 10.105 1 56.96 638 ASP A CA 1
ATOM 3068 C C . ASP A 1 658 ? -24.783 -43.336 11.19 1 57.38 638 ASP A C 1
ATOM 3069 O O . ASP A 1 658 ? -24.518 -42.927 12.322 1 57.31 638 ASP A O 1
ATOM 3074 N N . CYS A 1 659 ? -24.636 -44.622 10.808 1 57.4 639 CYS A N 1
ATOM 3075 C CA . CYS A 1 659 ? -24.283 -45.766 11.645 1 57.34 639 CYS A CA 1
ATOM 3076 C C . CYS A 1 659 ? -23.194 -46.567 10.925 1 57.32 639 CYS A C 1
ATOM 3077 O O . CYS A 1 659 ? -23.392 -46.962 9.766 1 57.26 639 CYS A O 1
ATOM 3080 N N . ILE A 1 660 ? -22.048 -46.786 11.584 1 57.17 640 ILE A N 1
ATOM 3081 C CA . ILE A 1 660 ? -20.981 -47.569 10.959 1 58.4 640 ILE A CA 1
ATOM 3082 C C . ILE A 1 660 ? -20.982 -49.04 11.444 1 59.37 640 ILE A C 1
ATOM 3083 O O . ILE A 1 660 ? -20.438 -49.889 10.754 1 60.02 640 ILE A O 1
ATOM 3088 N N . LEU A 1 661 ? -21.655 -49.35 12.572 1 59.25 641 LEU A N 1
ATOM 3089 C CA . LEU A 1 661 ? -21.765 -50.696 13.127 1 59.52 641 LEU A CA 1
ATOM 3090 C C . LEU A 1 661 ? -23.112 -50.836 13.85 1 58.99 641 LEU A C 1
ATOM 3091 O O . LEU A 1 661 ? -23.385 -50.069 14.754 1 58.9 641 LEU A O 1
ATOM 3096 N N . LYS A 1 662 ? -23.947 -51.806 13.466 1 58.66 642 LYS A N 1
ATOM 3097 C CA . LYS A 1 662 ? -25.253 -52.02 14.097 1 58.79 642 LYS A CA 1
ATOM 3098 C C . LYS A 1 662 ? -25.382 -53.368 14.853 1 59.61 642 LYS A C 1
ATOM 3099 O O . LYS A 1 662 ? -25.395 -54.422 14.221 1 60.06 642 LYS A O 1
ATOM 3105 N N . LYS A 1 663 ? -25.569 -53.311 16.188 1 59.61 643 LYS A N 1
ATOM 3106 C CA . LYS A 1 663 ? -25.834 -54.455 17.075 1 59.97 643 LYS A CA 1
ATOM 3107 C C . LYS A 1 663 ? -24.878 -55.663 16.879 1 60.97 643 LYS A C 1
ATOM 3108 O O . LYS A 1 663 ? -25.334 -56.802 16.728 1 60.33 643 LYS A O 1
ATOM 3114 N N . GLN A 1 664 ? -23.561 -55.405 16.869 1 61.36 644 GLN A N 1
ATOM 3115 C CA . GLN A 1 664 ? -22.582 -56.47 16.693 1 62.21 644 GLN A CA 1
ATOM 3116 C C . GLN A 1 664 ? -21.648 -56.524 17.886 1 62.62 644 GLN A C 1
ATOM 3117 O O . GLN A 1 664 ? -21.321 -55.483 18.468 1 62.3 644 GLN A O 1
ATOM 3123 N N . PRO A 1 665 ? -21.143 -57.737 18.213 1 62.8 645 PRO A N 1
ATOM 3124 C CA . PRO A 1 665 ? -20.22 -57.866 19.344 1 63.01 645 PRO A CA 1
ATOM 3125 C C . PRO A 1 665 ? -18.977 -57.018 19.164 1 64.22 645 PRO A C 1
ATOM 3126 O O . PRO A 1 665 ? -18.431 -56.943 18.068 1 65.08 645 PRO A O 1
ATOM 3130 N N . PHE A 1 666 ? -18.566 -56.346 20.219 1 64.4 646 PHE A N 1
ATOM 3131 C CA . PHE A 1 666 ? -17.422 -55.458 20.173 1 65.88 646 PHE A CA 1
ATOM 3132 C C . PHE A 1 666 ? -17.027 -55.206 21.635 1 68.03 646 PHE A C 1
ATOM 3133 O O . PHE A 1 666 ? -17.894 -55.158 22.507 1 68.27 646 PHE A O 1
ATOM 3141 N N . PRO A 1 667 ? -15.728 -55.081 21.948 1 69.8 647 PRO A N 1
ATOM 3142 C CA . PRO A 1 667 ? -15.332 -54.826 23.339 1 71.37 647 PRO A CA 1
ATOM 3143 C C . PRO A 1 667 ? -15.942 -53.538 23.874 1 73.7 647 PRO A C 1
ATOM 3144 O O . PRO A 1 667 ? -16.043 -52.548 23.153 1 74.43 647 PRO A O 1
ATOM 3148 N N . GLU A 1 668 ? -16.409 -53.589 25.124 1 74.52 648 GLU A N 1
ATOM 3149 C CA . GLU A 1 668 ? -17.045 -52.492 25.837 1 75.21 648 GLU A CA 1
ATOM 3150 C C . GLU A 1 668 ? -16.102 -51.291 25.889 1 75.32 648 GLU A C 1
ATOM 3151 O O . GLU A 1 668 ? -14.966 -51.434 26.329 1 75.59 648 GLU A O 1
ATOM 3157 N N . MET A 1 669 ? -16.553 -50.124 25.399 1 74.91 649 MET A N 1
ATOM 3158 C CA . MET A 1 669 ? -15.722 -48.915 25.363 1 74.77 649 MET A CA 1
ATOM 3159 C C . MET A 1 669 ? -16.171 -47.841 26.364 1 74.47 649 MET A C 1
ATOM 3160 O O . MET A 1 669 ? -17.285 -47.894 26.875 1 74.54 649 MET A O 1
ATOM 3165 N N . LYS A 1 670 ? -15.302 -46.848 26.614 1 73.95 650 LYS A N 1
ATOM 3166 C CA . LYS A 1 670 ? -15.561 -45.715 27.501 1 74.12 650 LYS A CA 1
ATOM 3167 C C . LYS A 1 670 ? -15.306 -44.38 26.757 1 74 650 LYS A C 1
ATOM 3168 O O . LYS A 1 670 ? -14.607 -44.358 25.75 1 74.24 650 LYS A O 1
ATOM 3174 N N . LEU A 1 671 ? -15.85 -43.273 27.261 1 73.41 651 LEU A N 1
ATOM 3175 C CA . LEU A 1 671 ? -15.662 -41.96 26.639 1 73.32 651 LEU A CA 1
ATOM 3176 C C . LEU A 1 671 ? -14.206 -41.558 26.723 1 72.85 651 LEU A C 1
ATOM 3177 O O . LEU A 1 671 ? -13.552 -41.825 27.724 1 73.18 651 LEU A O 1
ATOM 3182 N N . GLY A 1 672 ? -13.691 -40.974 25.654 1 72.2 652 GLY A N 1
ATOM 3183 C CA . GLY A 1 672 ? -12.278 -40.628 25.578 1 72.2 652 GLY A CA 1
ATOM 3184 C C . GLY A 1 672 ? -11.485 -41.623 24.742 1 72.45 652 GLY A C 1
ATOM 3185 O O . GLY A 1 672 ? -10.419 -41.284 24.221 1 72.93 652 GLY A O 1
ATOM 3186 N N . ASP A 1 673 ? -11.993 -42.871 24.6 1 72.12 653 ASP A N 1
ATOM 3187 C CA . ASP A 1 673 ? -11.361 -43.921 23.793 1 72.37 653 ASP A CA 1
ATOM 3188 C C . ASP A 1 673 ? -11.223 -43.484 22.32 1 71.9 653 ASP A C 1
ATOM 3189 O O . ASP A 1 673 ? -11.924 -42.579 21.859 1 72 653 ASP A O 1
ATOM 3194 N N . TRP A 1 674 ? -10.333 -44.154 21.579 1 70.73 654 TRP A N 1
ATOM 3195 C CA . TRP A 1 674 ? -10.14 -43.862 20.17 1 69.46 654 TRP A CA 1
ATOM 3196 C C . TRP A 1 674 ? -10.355 -45.105 19.335 1 68.43 654 TRP A C 1
ATOM 3197 O O . TRP A 1 674 ? -10.043 -46.216 19.77 1 68.93 654 TRP A O 1
ATOM 3208 N N . LEU A 1 675 ? -10.893 -44.918 18.129 1 66.69 655 LEU A N 1
ATOM 3209 C CA . LEU A 1 675 ? -11.059 -45.983 17.15 1 65.07 655 LEU A CA 1
ATOM 3210 C C . LEU A 1 675 ? -10.066 -45.679 16.027 1 63.79 655 LEU A C 1
ATOM 3211 O O . LEU A 1 675 ? -10.006 -44.538 15.543 1 63.48 655 LEU A O 1
ATOM 3216 N N . LEU A 1 676 ? -9.27 -46.687 15.63 1 62.67 656 LEU A N 1
ATOM 3217 C CA . LEU A 1 676 ? -8.314 -46.553 14.539 1 62.2 656 LEU A CA 1
ATOM 3218 C C . LEU A 1 676 ? -8.838 -47.374 13.359 1 61.71 656 LEU A C 1
ATOM 3219 O O . LEU A 1 676 ? -9.2 -48.543 13.511 1 61.59 656 LEU A O 1
ATOM 3224 N N . VAL A 1 677 ? -8.966 -46.72 12.2 1 60.92 657 VAL A N 1
ATOM 3225 C CA . VAL A 1 677 ? -9.469 -47.363 10.995 1 60.23 657 VAL A CA 1
ATOM 3226 C C . VAL A 1 677 ? -8.383 -47.26 9.953 1 59.93 657 VAL A C 1
ATOM 3227 O O . VAL A 1 677 ? -8.237 -46.21 9.337 1 60.65 657 VAL A O 1
ATOM 3231 N N . PRO A 1 678 ? -7.566 -48.31 9.766 1 59.18 658 PRO A N 1
ATOM 3232 C CA . PRO A 1 678 ? -6.518 -48.238 8.724 1 58.18 658 PRO A CA 1
ATOM 3233 C C . PRO A 1 678 ? -7.07 -48.431 7.297 1 57.07 658 PRO A C 1
ATOM 3234 O O . PRO A 1 678 ? -8.238 -48.805 7.142 1 57.27 658 PRO A O 1
ATOM 3238 N N . ASP A 1 679 ? -6.232 -48.194 6.256 1 56.13 659 ASP A N 1
ATOM 3239 C CA . ASP A 1 679 ? -6.593 -48.378 4.831 1 55.51 659 ASP A CA 1
ATOM 3240 C C . ASP A 1 679 ? -7.793 -47.54 4.404 1 54.03 659 ASP A C 1
ATOM 3241 O O . ASP A 1 679 ? -8.76 -48.049 3.831 1 54.77 659 ASP A O 1
ATOM 3246 N N . MET A 1 680 ? -7.736 -46.26 4.713 1 51.7 660 MET A N 1
ATOM 3247 C CA . MET A 1 680 ? -8.822 -45.337 4.427 1 50.32 660 MET A CA 1
ATOM 3248 C C . MET A 1 680 ? -8.412 -44.239 3.432 1 49.21 660 MET A C 1
ATOM 3249 O O . MET A 1 680 ? -8.96 -43.133 3.508 1 48.67 660 MET A O 1
ATOM 3254 N N . GLY A 1 681 ? -7.449 -44.539 2.545 1 48.29 661 GLY A N 1
ATOM 3255 C CA . GLY A 1 681 ? -6.92 -43.569 1.595 1 47.67 661 GLY A CA 1
ATOM 3256 C C . GLY A 1 681 ? -7.627 -43.486 0.257 1 47.95 661 GLY A C 1
ATOM 3257 O O . GLY A 1 681 ? -7.36 -42.561 -0.501 1 48.37 661 GLY A O 1
ATOM 3258 N N . SER A 1 682 ? -8.534 -44.43 -0.06 1 48.14 662 SER A N 1
ATOM 3259 C CA . SER A 1 682 ? -9.219 -44.437 -1.361 1 49.01 662 SER A CA 1
ATOM 3260 C C . SER A 1 682 ? -10.742 -44.39 -1.269 1 49.25 662 SER A C 1
ATOM 3261 O O . SER A 1 682 ? -11.334 -45.185 -0.542 1 49.59 662 SER A O 1
ATOM 3264 N N . TYR A 1 683 ? -11.364 -43.525 -2.088 1 48.75 663 TYR A N 1
ATOM 3265 C CA . TYR A 1 683 ? -12.824 -43.361 -2.223 1 48.81 663 TYR A CA 1
ATOM 3266 C C . TYR A 1 683 ? -13.53 -43.105 -0.877 1 50.11 663 TYR A C 1
ATOM 3267 O O . TYR A 1 683 ? -14.64 -43.594 -0.657 1 50.22 663 TYR A O 1
ATOM 3276 N N . THR A 1 684 ? -12.869 -42.316 0.002 1 50.39 664 THR A N 1
ATOM 3277 C CA . THR A 1 684 ? -13.339 -41.907 1.332 1 51 664 THR A CA 1
ATOM 3278 C C . THR A 1 684 ? -13.508 -40.343 1.334 1 51.38 664 THR A C 1
ATOM 3279 O O . THR A 1 684 ? -14.564 -39.847 0.93 1 51.16 664 THR A O 1
ATOM 3283 N N . THR A 1 685 ? -12.446 -39.575 1.666 1 51.62 665 THR A N 1
ATOM 3284 C CA . THR A 1 685 ? -12.446 -38.11 1.667 1 52.89 665 THR A CA 1
ATOM 3285 C C . THR A 1 685 ? -12.689 -37.507 0.265 1 53.75 665 THR A C 1
ATOM 3286 O O . THR A 1 685 ? -13.134 -36.362 0.154 1 54.17 665 THR A O 1
ATOM 3290 N N . ALA A 1 686 ? -12.4 -38.28 -0.793 1 53.94 666 ALA A N 1
ATOM 3291 C CA . ALA A 1 686 ? -12.586 -37.887 -2.185 1 54.59 666 ALA A CA 1
ATOM 3292 C C . ALA A 1 686 ? -14.073 -37.697 -2.509 1 55.49 666 ALA A C 1
ATOM 3293 O O . ALA A 1 686 ? -14.413 -36.779 -3.252 1 56.27 666 ALA A O 1
ATOM 3295 N N . ALA A 1 687 ? -14.96 -38.503 -1.911 1 55.51 667 ALA A N 1
ATOM 3296 C CA . ALA A 1 687 ? -16.398 -38.359 -2.165 1 56.18 667 ALA A CA 1
ATOM 3297 C C . ALA A 1 687 ? -17.214 -37.759 -0.986 1 55.72 667 ALA A C 1
ATOM 3298 O O . ALA A 1 687 ? -18.373 -37.41 -1.169 1 55.92 667 ALA A O 1
ATOM 3300 N N . ALA A 1 688 ? -16.585 -37.572 0.173 1 55.11 668 ALA A N 1
ATOM 3301 C CA . ALA A 1 688 ? -17.162 -37.027 1.404 1 55.22 668 ALA A CA 1
ATOM 3302 C C . ALA A 1 688 ? -17.77 -35.62 1.317 1 56.49 668 ALA A C 1
ATOM 3303 O O . ALA A 1 688 ? -17.137 -34.685 0.831 1 56.34 668 ALA A O 1
ATOM 3305 N N . GLY A 1 689 ? -18.946 -35.468 1.92 1 57.19 669 GLY A N 1
ATOM 3306 C CA . GLY A 1 689 ? -19.632 -34.189 2.04 1 57.69 669 GLY A CA 1
ATOM 3307 C C . GLY A 1 689 ? -19.409 -33.54 3.396 1 57.86 669 GLY A C 1
ATOM 3308 O O . GLY A 1 689 ? -18.559 -33.988 4.171 1 57.38 669 GLY A O 1
ATOM 3309 N N . PHE A 1 690 ? -20.198 -32.498 3.704 1 58.46 670 PHE A N 1
ATOM 3310 C CA . PHE A 1 690 ? -20.073 -31.706 4.93 1 59.84 670 PHE A CA 1
ATOM 3311 C C . PHE A 1 690 ? -21.405 -31.56 5.652 1 59.31 670 PHE A C 1
ATOM 3312 O O . PHE A 1 690 ? -21.657 -30.536 6.272 1 58.94 670 PHE A O 1
ATOM 3320 N N . PHE A 1 691 ? -22.272 -32.575 5.582 1 59.28 671 PHE A N 1
ATOM 3321 C CA . PHE A 1 691 ? -23.588 -32.524 6.228 1 59.06 671 PHE A CA 1
ATOM 3322 C C . PHE A 1 691 ? -23.457 -32.285 7.725 1 58.96 671 PHE A C 1
ATOM 3323 O O . PHE A 1 691 ? -22.515 -32.809 8.33 1 59.27 671 PHE A O 1
ATOM 3331 N N . ASN A 1 692 ? -24.366 -31.455 8.312 1 58.03 672 ASN A N 1
ATOM 3332 C CA . ASN A 1 692 ? -24.313 -31.076 9.727 1 57.46 672 ASN A CA 1
ATOM 3333 C C . ASN A 1 692 ? -23.057 -30.26 10.103 1 57.25 672 ASN A C 1
ATOM 3334 O O . ASN A 1 692 ? -22.864 -29.954 11.277 1 57.89 672 ASN A O 1
ATOM 3339 N N . GLY A 1 693 ? -22.222 -29.917 9.128 1 56.38 673 GLY A N 1
ATOM 3340 C CA . GLY A 1 693 ? -21.034 -29.114 9.364 1 56.24 673 GLY A CA 1
ATOM 3341 C C . GLY A 1 693 ? -19.888 -29.856 10.003 1 56.2 673 GLY A C 1
ATOM 3342 O O . GLY A 1 693 ? -19.011 -29.226 10.593 1 56.71 673 GLY A O 1
ATOM 3343 N N . PHE A 1 694 ? -19.857 -31.193 9.877 1 55.7 674 PHE A N 1
ATOM 3344 C CA . PHE A 1 694 ? -18.751 -31.988 10.417 1 55.61 674 PHE A CA 1
ATOM 3345 C C . PHE A 1 694 ? -17.775 -32.44 9.313 1 56.26 674 PHE A C 1
ATOM 3346 O O . PHE A 1 694 ? -18.2 -32.928 8.267 1 56.14 674 PHE A O 1
ATOM 3354 N N . ALA A 1 695 ? -16.458 -32.291 9.563 1 56.68 675 ALA A N 1
ATOM 3355 C CA . ALA A 1 695 ? -15.385 -32.714 8.651 1 56.61 675 ALA A CA 1
ATOM 3356 C C . ALA A 1 695 ? -14.132 -33.083 9.43 1 57.99 675 ALA A C 1
ATOM 3357 O O . ALA A 1 695 ? -13.949 -32.619 10.553 1 58.37 675 ALA A O 1
ATOM 3359 N N . THR A 1 696 ? -13.268 -33.939 8.858 1 58.76 676 THR A N 1
ATOM 3360 C CA . THR A 1 696 ? -12.004 -34.285 9.505 1 59.77 676 THR A CA 1
ATOM 3361 C C . THR A 1 696 ? -10.94 -33.463 8.829 1 61.08 676 THR A C 1
ATOM 3362 O O . THR A 1 696 ? -10.673 -33.681 7.649 1 61.64 676 THR A O 1
ATOM 3366 N N . ARG A 1 697 ? -10.38 -32.47 9.533 1 61.35 677 ARG A N 1
ATOM 3367 C CA . ARG A 1 697 ? -9.434 -31.554 8.92 1 62.38 677 ARG A CA 1
ATOM 3368 C C . ARG A 1 697 ? -7.979 -31.711 9.374 1 62.35 677 ARG A C 1
ATOM 3369 O O . ARG A 1 697 ? -7.077 -31.279 8.648 1 62.37 677 ARG A O 1
ATOM 3377 N N . ARG A 1 698 ? -7.738 -32.289 10.557 1 62.06 678 ARG A N 1
ATOM 3378 C CA . ARG A 1 698 ? -6.369 -32.426 11.057 1 62.34 678 ARG A CA 1
ATOM 3379 C C . ARG A 1 698 ? -5.622 -33.544 10.332 1 62.92 678 ARG A C 1
ATOM 3380 O O . ARG A 1 698 ? -6.108 -34.668 10.265 1 62.94 678 ARG A O 1
ATOM 3388 N N . LEU A 1 699 ? -4.462 -33.222 9.747 1 63.1 679 LEU A N 1
ATOM 3389 C CA . LEU A 1 699 ? -3.662 -34.203 9.01 1 63.5 679 LEU A CA 1
ATOM 3390 C C . LEU A 1 699 ? -2.26 -34.304 9.614 1 64.87 679 LEU A C 1
ATOM 3391 O O . LEU A 1 699 ? -1.605 -33.281 9.819 1 65.22 679 LEU A O 1
ATOM 3396 N N . GLU A 1 700 ? -1.789 -35.525 9.859 1 65.46 680 GLU A N 1
ATOM 3397 C CA . GLU A 1 700 ? -0.442 -35.733 10.371 1 67.03 680 GLU A CA 1
ATOM 3398 C C . GLU A 1 700 ? 0.392 -36.49 9.338 1 68.45 680 GLU A C 1
ATOM 3399 O O . GLU A 1 700 ? 0.171 -37.679 9.124 1 68.76 680 GLU A O 1
ATOM 3405 N N . TRP A 1 701 ? 1.32 -35.797 8.666 1 69.19 681 TRP A N 1
ATOM 3406 C CA . TRP A 1 701 ? 2.118 -36.424 7.609 1 70.86 681 TRP A CA 1
ATOM 3407 C C . TRP A 1 701 ? 3.367 -37.221 8.088 1 71.82 681 TRP A C 1
ATOM 3408 O O . TRP A 1 701 ? 4.297 -36.641 8.651 1 72.36 681 TRP A O 1
ATOM 3419 N N . VAL A 1 702 ? 3.399 -38.543 7.839 1 71.74 682 VAL A N 1
ATOM 3420 C CA . VAL A 1 702 ? 4.534 -39.394 8.23 1 72.05 682 VAL A CA 1
ATOM 3421 C C . VAL A 1 702 ? 5.124 -40.188 7.038 1 72.55 682 VAL A C 1
ATOM 3422 O O . VAL A 1 702 ? 4.496 -40.285 5.982 1 72.83 682 VAL A O 1
ATOM 3426 N N . SER A 1 703 ? 6.342 -40.727 7.191 1 72.43 683 SER A N 1
ATOM 3427 C CA . SER A 1 703 ? 6.933 -41.575 6.155 1 72.69 683 SER A CA 1
ATOM 3428 C C . SER A 1 703 ? 7.5 -42.843 6.751 1 72.71 683 SER A C 1
ATOM 3429 O O . SER A 1 703 ? 8.419 -42.796 7.555 1 72.73 683 SER A O 1
ATOM 3432 N N . SER A 1 704 ? 6.959 -43.974 6.347 1 72.62 684 SER A N 1
ATOM 3433 C CA . SER A 1 704 ? 7.416 -45.271 6.814 1 73.13 684 SER A CA 1
ATOM 3434 C C . SER A 1 704 ? 8.733 -45.722 6.129 1 73.87 684 SER A C 1
ATOM 3435 O O . SER A 1 704 ? 9.291 -46.75 6.511 1 73.9 684 SER A O 1
ATOM 3438 N N . VAL A 1 705 ? 9.188 -45.01 5.081 1 74.47 685 VAL A N 1
ATOM 3439 C CA . VAL A 1 705 ? 10.397 -45.389 4.372 1 75.86 685 VAL A CA 1
ATOM 3440 C C . VAL A 1 705 ? 11.517 -44.348 4.518 1 77.88 685 VAL A C 1
ATOM 3441 O O . VAL A 1 705 ? 11.268 -43.146 4.573 1 77.95 685 VAL A O 1
ATOM 3445 N N . ASP A 1 706 ? 12.754 -44.836 4.613 1 79.58 686 ASP A N 1
ATOM 3446 C CA . ASP A 1 706 ? 13.949 -44.015 4.7 1 81.61 686 ASP A CA 1
ATOM 3447 C C . ASP A 1 706 ? 14.193 -43.48 3.296 1 82.54 686 ASP A C 1
ATOM 3448 O O . ASP A 1 706 ? 14.228 -44.257 2.34 1 82.51 686 ASP A O 1
ATOM 3453 N N . LEU A 1 707 ? 14.332 -42.162 3.164 1 83.47 687 LEU A N 1
ATOM 3454 C CA . LEU A 1 707 ? 14.505 -41.549 1.86 1 85.13 687 LEU A CA 1
ATOM 3455 C C . LEU A 1 707 ? 15.007 -40.1 1.964 1 87.11 687 LEU A C 1
ATOM 3456 O O . LEU A 1 707 ? 15.842 -39.675 1.16 1 87.15 687 LEU A O 1
ATOM 3461 N N . CYS A 1 708 ? 14.499 -39.34 2.951 1 88.48 688 CYS A N 1
ATOM 3462 C CA . CYS A 1 708 ? 14.877 -37.937 3.093 1 90.38 688 CYS A CA 1
ATOM 3463 C C . CYS A 1 708 ? 15.456 -37.567 4.465 1 92.98 688 CYS A C 1
ATOM 3464 O O . CYS A 1 708 ? 14.744 -37.593 5.473 1 93.35 688 CYS A O 1
ATOM 3467 N N . ALA A 1 709 ? 16.739 -37.165 4.49 1 94.38 689 ALA A N 1
ATOM 3468 C CA . ALA A 1 709 ? 17.416 -36.764 5.729 1 96.04 689 ALA A CA 1
ATOM 3469 C C . ALA A 1 709 ? 17.326 -35.241 5.984 1 97.23 689 ALA A C 1
ATOM 3470 O O . ALA A 1 709 ? 17.616 -34.809 7.127 1 97.58 689 ALA A O 1
#

Radius of gyration: 23.24 Å; Cα contacts (8 Å, |Δi|>4): 979; chains: 1; bounding box: 62×39×73 Å

Organism: Leishmania infantum (NCBI:txid5671)

InterPro domains:
  IPR000183 Ornithine/DAP/Arg decarboxylase [PR01179] (285-303)
  IPR000183 Ornithine/DAP/Arg decarboxylase [PR01179] (305-317)
  IPR000183 Ornithine/DAP/Arg decarboxylase [PR01179] (409-422)
  IPR000183 Ornithine/DAP/Arg decarboxylase [PR01179] (495-514)
  IPR000183 Ornithine/DAP/Arg decarboxylase [PR01179] (661-674)
  IPR002433 Ornithine decarboxylase [PR01182] (257-281)
  IPR002433 Ornithine decarboxylase [PR01182] (283-310)
  IPR002433 Ornithine decarboxylase [PR01182] (329-353)
  IPR002433 Ornithine decarboxylase [PR01182] (359-381)
  IPR002433 Ornithine decarboxylase [PR01182] (550-563)
  IPR002433 Ornithine decarboxylase [PR01182] (628-638)
  IPR002433 Ornithine decarboxylase [PR01182] (648-661)
  IPR002433 Ornithine decarboxylase [PTHR11482] (209-677)
  IPR009006 Alanine racemase/group IV decarboxylase, C-terminal [G3DSA:2.40.37.10] (501-690)
  IPR009006 Alanine racemase/group IV decarboxylase, C-terminal [SSF50621] (475-676)
  IPR022643 Orn/DAP/Arg decarboxylase 2, C-terminal [PF00278] (529-661)
  IPR022644 Orn/DAP/Arg decarboxylase 2, N-terminal [PF02784] (265-505)
  IPR022653 Orn/DAP/Arg decarboxylase 2, pyridoxal-phosphate binding site [PS00878] (285-303)
  IPR022657 Orn/DAP/Arg decarboxylase 2, conserved site [PS00879] (443-460)
  IPR029066 PLP-binding barrel [G3DSA:3.20.20.10] (265-500)

B-factor: mean 70.25, std 12.42, range [40.49, 116.46]

Secondary structure (DSSP, 8-state):
--S--HHHHHHHHHTTSGGGTT--SSSSPPSSSS-HHHHHHHHHHHHHHTTPEE------HHHHHHHHHHHHT----TT--EEEEEHHHHHHHHHHHHHH-TTEEEEEEGGG---HHHHHHHHHTT-EEEE-SHHHHHHHHTTT--SSGGGEEE--SS--HHHHHHHHHHT--EEEE-SHHHHHHHHHH-TT-EEEEEB----TTSSB--TTTS-B-HHHHHHHHHHHHHTT-EEEEEE----BT---HHHHHHHHHHHHHHHHHHHTTT----EEE------------HHHHHHHHHHHHHHHHTTSSSEEEE--SHHHHGGGEEEEEEEEEEEEEE----EEEEEEES--TTTGGGHHHHS------EETT---EEEEEEE-SSS-TT-EEEEEEEEE---TT-EEEE----SSSTTT---GGG----EEEEEESS----

Sequence (442 aa):
SVASSQDLVDLFFLEGSQAVDGLCFSPYPIYGWRTAEERRAAVCEVFKTYNVVTRLPIETREQYWRRLSNLYTQAYEPEDPFYIIDLGRVVEQMARWRHELPMVRPYFAVKSNPQPAVLEVLSALGAGFDCASKEEIHMVLGRQLVASPDDIIFANPCKQLGDLREAQACGVTYVTVDNPLEMEKISRLMPSAHAIIRIKTNDSKAQCSFSTKFGAPLEDVEGLLEAARQFNVTVCGVSFHVGSGNDDQSAYVSAVRDAYQVFQQAVQYGFKCTILDIGGGFPGTENTSFEAIARTIRPVLAELFGGGDVTIISEPGRYFTAASHALLMNVFASRTLRLSEPEEYQYYVNDGLYHSFNCILFDHAHPTLLLLNDRPLRITTIFGPTCDSMDCILKKQPFPEMKLGDWLLVPDMGSYTTAAAGFFNGFATRRLEWVSSVDLCA